Protein AF-A0A2E0HK03-F1 (afdb_monomer)

Secondary structure (DSSP, 8-state):
-EE-TTS-EE--HHHHHH--SHHHHHHHHHHHHHHHHTTGGGTTHHHHHHHHHHHHHHHHHHHHHHHHH--S--PPPHHHHHHHHHHHHHHHHHHHHHT-PPPPHHHHHHHHHHHHHHHHHTT--HHHHHHHHHHHHHHHHHHHHHHHHHHHHHHHHHHHT-----SS-HHHHHHHHHHHHHHHHHHHHHHHHHHHHHH-SPPHHHHHHHHHHHHHHHSTT---------HHHHHHHHSHHHHHHHHHHHHHHHHHHHHHTT-HHHHHHHHHHT--TTTTT-HHHHHHHHHHHHHTT-HHHHHHHHHHHHTSTT--HHHHHHHHHHHHHTT-HHHHHHHHHHHHHHHS-GGGTHHHHHHHHHHTT-HHHHHHHHHHHHHHHHHHHHHHHHT-----------HHHHHHHHHTS-HHHHHHHHHHHHHHHHHHHHHHHHHHHHHH-

Mean predicted aligned error: 11.59 Å

Radius of gyration: 26.12 Å; Cα contacts (8 Å, |Δi|>4): 490; chains: 1; bounding box: 63×56×95 Å

Structure (mmCIF, N/CA/C/O backbone):
data_AF-A0A2E0HK03-F1
#
_entry.id   AF-A0A2E0HK03-F1
#
loop_
_atom_site.group_PDB
_atom_site.id
_atom_site.type_symbol
_atom_site.label_atom_id
_atom_site.label_alt_id
_atom_site.label_comp_id
_atom_site.label_asym_id
_atom_site.label_entity_id
_atom_site.label_seq_id
_atom_site.pdbx_PDB_ins_code
_atom_site.Cartn_x
_atom_site.Cartn_y
_atom_site.Cartn_z
_atom_site.occupancy
_atom_site.B_iso_or_equiv
_atom_site.auth_seq_id
_atom_site.auth_comp_id
_atom_site.auth_asym_id
_atom_site.auth_atom_id
_atom_site.pdbx_PDB_model_num
ATOM 1 N N . MET A 1 1 ? 8.415 0.316 -6.282 1.00 60.41 1 MET A N 1
ATOM 2 C CA . MET A 1 1 ? 8.330 -1.144 -6.469 1.00 60.41 1 MET A CA 1
ATOM 3 C C . MET A 1 1 ? 9.074 -1.815 -5.333 1.00 60.41 1 MET A C 1
ATOM 5 O O . MET A 1 1 ? 10.191 -1.362 -5.157 1.00 60.41 1 MET A O 1
ATOM 9 N N . LYS A 1 2 ? 8.482 -2.758 -4.575 1.00 70.69 2 LYS A N 1
ATOM 10 C CA . LYS A 1 2 ? 9.150 -3.532 -3.502 1.00 70.69 2 LYS A CA 1
ATOM 11 C C . LYS A 1 2 ? 8.488 -4.883 -3.200 1.00 70.69 2 LYS A C 1
ATOM 13 O O . LYS A 1 2 ? 7.294 -5.039 -3.458 1.00 70.69 2 LYS A O 1
ATOM 18 N N . ALA A 1 3 ? 9.253 -5.823 -2.644 1.00 67.56 3 ALA A N 1
ATOM 19 C CA . ALA A 1 3 ? 8.744 -7.071 -2.080 1.00 67.56 3 ALA A CA 1
ATOM 20 C C . ALA A 1 3 ? 8.282 -6.917 -0.617 1.00 67.56 3 ALA A C 1
ATOM 22 O O . ALA A 1 3 ? 8.986 -6.332 0.210 1.00 67.56 3 ALA A O 1
ATOM 23 N N . ASP A 1 4 ? 7.118 -7.475 -0.286 1.00 64.81 4 ASP A N 1
ATOM 24 C CA . ASP A 1 4 ? 6.556 -7.448 1.063 1.00 64.81 4 ASP A CA 1
ATOM 25 C C . ASP A 1 4 ? 6.942 -8.681 1.908 1.00 64.81 4 ASP A C 1
ATOM 27 O O . ASP A 1 4 ? 7.575 -9.639 1.453 1.00 64.81 4 ASP A O 1
ATOM 31 N N . ILE A 1 5 ? 6.529 -8.664 3.176 1.00 62.00 5 ILE A N 1
ATOM 32 C CA . ILE A 1 5 ? 6.791 -9.730 4.156 1.00 62.00 5 ILE A CA 1
ATOM 33 C C . ILE A 1 5 ? 6.083 -11.062 3.834 1.00 62.00 5 ILE A C 1
ATOM 35 O O . ILE A 1 5 ? 6.337 -12.055 4.509 1.00 62.00 5 ILE A O 1
ATOM 39 N N . HIS A 1 6 ? 5.195 -11.081 2.835 1.00 62.94 6 HIS A N 1
ATOM 40 C CA . HIS A 1 6 ? 4.449 -12.244 2.347 1.00 62.94 6 HIS A CA 1
ATOM 41 C C . HIS A 1 6 ? 4.960 -12.729 0.983 1.00 62.94 6 HIS A C 1
ATOM 43 O O . HIS A 1 6 ? 4.321 -13.566 0.344 1.00 62.94 6 HIS A O 1
ATOM 49 N N . ASN A 1 7 ? 6.125 -12.237 0.551 1.00 73.88 7 ASN A N 1
ATOM 50 C CA . ASN A 1 7 ? 6.757 -12.563 -0.726 1.00 73.88 7 ASN A CA 1
ATOM 51 C C . ASN A 1 7 ? 5.951 -12.103 -1.953 1.00 73.88 7 ASN A C 1
ATOM 53 O O . ASN A 1 7 ? 6.038 -12.709 -3.021 1.00 73.88 7 ASN A O 1
ATOM 57 N N . GLN A 1 8 ? 5.183 -11.022 -1.821 1.00 75.38 8 GLN A N 1
ATOM 58 C CA . GLN A 1 8 ? 4.509 -10.363 -2.936 1.00 75.38 8 GLN A CA 1
ATOM 59 C C . GLN A 1 8 ? 5.357 -9.195 -3.440 1.00 75.38 8 GLN A C 1
ATOM 61 O O . GLN A 1 8 ? 5.799 -8.367 -2.648 1.00 75.38 8 GLN A O 1
ATOM 66 N N . ILE A 1 9 ? 5.564 -9.094 -4.756 1.00 78.50 9 ILE A N 1
ATOM 67 C CA . ILE A 1 9 ? 6.230 -7.939 -5.375 1.00 78.50 9 ILE A CA 1
ATOM 68 C C . ILE A 1 9 ? 5.164 -6.946 -5.827 1.00 78.50 9 ILE A C 1
ATOM 70 O O . ILE A 1 9 ? 4.343 -7.245 -6.692 1.00 78.50 9 ILE A O 1
ATOM 74 N N . ILE A 1 10 ? 5.201 -5.744 -5.263 1.00 75.50 10 ILE A N 1
ATOM 75 C CA . ILE A 1 10 ? 4.262 -4.669 -5.567 1.00 75.50 10 ILE A CA 1
ATOM 76 C C . ILE A 1 10 ? 4.984 -3.603 -6.382 1.00 75.50 10 ILE A C 1
ATOM 78 O O . ILE A 1 10 ? 6.032 -3.083 -5.990 1.00 75.50 10 ILE A O 1
ATOM 82 N N . ILE A 1 11 ? 4.399 -3.238 -7.517 1.00 79.44 11 ILE A N 1
ATOM 83 C CA . ILE A 1 11 ? 4.953 -2.265 -8.457 1.00 79.44 11 ILE A CA 1
ATOM 84 C C . ILE A 1 11 ? 3.964 -1.110 -8.567 1.00 79.44 11 ILE A C 1
ATOM 86 O O . ILE A 1 11 ? 2.793 -1.328 -8.866 1.00 79.44 11 ILE A O 1
ATOM 90 N N . SER A 1 12 ? 4.417 0.119 -8.311 1.00 78.12 12 SER A N 1
ATOM 91 C CA . SER A 1 12 ? 3.577 1.292 -8.549 1.00 78.12 12 SER A CA 1
ATOM 92 C C . SER A 1 12 ? 3.600 1.654 -10.030 1.00 78.12 12 SER A C 1
ATOM 94 O O . SER A 1 12 ? 4.621 1.508 -10.707 1.00 78.12 12 SER A O 1
ATOM 96 N N . THR A 1 13 ? 2.492 2.189 -10.527 1.00 82.56 13 THR A N 1
ATOM 97 C CA . THR A 1 13 ? 2.392 2.723 -11.890 1.00 82.56 13 THR A CA 1
ATOM 98 C C . THR A 1 13 ? 3.395 3.843 -12.143 1.00 82.56 13 THR A C 1
ATOM 100 O O . THR A 1 13 ? 4.026 3.852 -13.192 1.00 82.56 13 THR A O 1
ATOM 103 N N . ALA A 1 14 ? 3.673 4.685 -11.144 1.00 80.31 14 ALA A N 1
ATOM 104 C CA . ALA A 1 14 ? 4.755 5.670 -11.209 1.00 80.31 14 ALA A CA 1
ATOM 105 C C . ALA A 1 14 ? 6.143 5.028 -11.424 1.00 80.31 14 ALA A C 1
ATOM 107 O O . ALA A 1 14 ? 6.965 5.573 -12.158 1.00 80.31 14 ALA A O 1
ATOM 108 N N . THR A 1 15 ? 6.421 3.861 -10.818 1.00 81.50 15 THR A N 1
ATOM 109 C CA . THR A 1 15 ? 7.656 3.117 -11.117 1.00 81.50 15 THR A CA 1
ATOM 110 C C . THR A 1 15 ? 7.658 2.657 -12.576 1.00 81.50 15 THR A C 1
ATOM 112 O O . THR A 1 15 ? 8.628 2.926 -13.281 1.00 81.50 15 THR A O 1
ATOM 115 N N . LEU A 1 16 ? 6.574 2.029 -13.044 1.00 88.25 16 LEU A N 1
ATOM 116 C CA . LEU A 1 16 ? 6.460 1.556 -14.431 1.00 88.25 16 LEU A CA 1
ATOM 117 C C . LEU A 1 16 ? 6.644 2.687 -15.453 1.00 88.25 16 LEU A C 1
ATOM 119 O O . LEU A 1 16 ? 7.332 2.501 -16.455 1.00 88.25 16 LEU A O 1
ATOM 123 N N . GLU A 1 17 ? 6.083 3.863 -15.180 1.00 87.81 17 GLU A N 1
ATOM 124 C CA . GLU A 1 17 ? 6.219 5.055 -16.020 1.00 87.81 17 GLU A CA 1
ATOM 125 C C . GLU A 1 17 ? 7.664 5.587 -16.044 1.00 87.81 17 GLU A C 1
ATOM 127 O O . GLU A 1 17 ? 8.179 5.968 -17.101 1.00 87.81 17 GLU A O 1
ATOM 132 N N . SER A 1 18 ? 8.335 5.584 -14.885 1.00 85.31 18 SER A N 1
ATOM 133 C CA . SER A 1 18 ? 9.687 6.137 -14.729 1.00 85.31 18 SER A CA 1
ATOM 134 C C . SER A 1 18 ? 10.779 5.321 -15.428 1.00 85.31 18 SER A C 1
ATOM 136 O O . SER A 1 18 ? 11.735 5.902 -15.949 1.00 85.31 18 SER A O 1
ATOM 138 N N . VAL A 1 19 ? 10.619 3.996 -15.477 1.00 89.50 19 VAL A N 1
ATOM 139 C CA . VAL A 1 19 ? 11.558 3.063 -16.113 1.00 89.50 19 VAL A CA 1
ATOM 140 C C . VAL A 1 19 ? 11.628 3.306 -17.626 1.00 89.50 19 VAL A C 1
ATOM 142 O O . VAL A 1 19 ? 10.622 3.639 -18.250 1.00 89.50 19 VAL A O 1
ATOM 145 N N . LYS A 1 20 ? 12.813 3.160 -18.232 1.00 90.25 20 LYS A N 1
ATOM 146 C CA . LYS A 1 20 ? 13.065 3.466 -19.656 1.00 90.25 20 LYS A CA 1
ATOM 147 C C . LYS A 1 20 ? 13.190 2.243 -20.559 1.00 90.25 20 LYS A C 1
ATOM 149 O O . LYS A 1 20 ? 13.137 2.382 -21.773 1.00 90.25 20 LYS A O 1
ATOM 154 N N . SER A 1 21 ? 13.350 1.049 -20.000 1.00 92.94 21 SER A N 1
ATOM 155 C CA . SER A 1 21 ? 13.497 -0.179 -20.785 1.00 92.94 21 SER A CA 1
ATOM 156 C C . SER A 1 21 ? 12.999 -1.406 -20.035 1.00 92.94 21 SER A C 1
ATOM 158 O O . SER A 1 21 ? 12.931 -1.417 -18.804 1.00 92.94 21 SER A O 1
ATOM 160 N N . GLU A 1 22 ? 12.697 -2.468 -20.783 1.00 93.50 22 GLU A N 1
ATOM 161 C CA . GLU A 1 22 ? 12.353 -3.770 -20.203 1.00 93.50 22 GLU A CA 1
ATOM 162 C C . GLU A 1 22 ? 13.492 -4.296 -19.313 1.00 93.50 22 GLU A C 1
ATOM 164 O O . GLU A 1 22 ? 13.232 -4.823 -18.236 1.00 93.50 22 GLU A O 1
ATOM 169 N N . ASP A 1 23 ? 14.754 -4.090 -19.710 1.00 94.50 23 ASP A N 1
ATOM 170 C CA . ASP A 1 23 ? 15.923 -4.487 -18.921 1.00 94.50 23 ASP A CA 1
ATOM 171 C C . ASP A 1 23 ? 15.990 -3.765 -17.570 1.00 94.50 23 ASP A C 1
ATOM 173 O O . ASP A 1 23 ? 16.268 -4.387 -16.550 1.00 94.50 23 ASP A O 1
ATOM 177 N N . GLN A 1 24 ? 15.696 -2.463 -17.524 1.00 92.06 24 GLN A N 1
ATOM 178 C CA . GLN A 1 24 ? 15.652 -1.739 -16.251 1.00 92.06 24 GLN A CA 1
ATOM 179 C C . GLN A 1 24 ? 14.544 -2.288 -15.341 1.00 92.06 24 GLN A C 1
ATOM 181 O O . GLN A 1 24 ? 14.780 -2.496 -14.151 1.00 92.06 24 GLN A O 1
ATOM 186 N N . LEU A 1 25 ? 13.358 -2.583 -15.891 1.00 92.25 25 LEU A N 1
ATOM 187 C CA . LEU A 1 25 ? 12.267 -3.195 -15.126 1.00 92.25 25 LEU A CA 1
ATOM 188 C C . LEU A 1 25 ? 12.663 -4.587 -14.612 1.00 92.25 25 LEU A C 1
ATOM 190 O O . LEU A 1 25 ? 12.423 -4.905 -13.448 1.00 92.25 25 LEU A O 1
ATOM 194 N N . ALA A 1 26 ? 13.305 -5.398 -15.457 1.00 93.31 26 ALA A N 1
ATOM 195 C CA . ALA A 1 26 ? 13.822 -6.709 -15.086 1.00 93.31 26 ALA A CA 1
ATOM 196 C C . ALA A 1 26 ? 14.874 -6.614 -13.975 1.00 93.31 26 ALA A C 1
ATOM 198 O O . ALA A 1 26 ? 14.853 -7.422 -13.051 1.00 93.31 26 ALA A O 1
ATOM 199 N N . GLY A 1 27 ? 15.745 -5.602 -14.012 1.00 91.44 27 GLY A N 1
ATOM 200 C CA . GLY A 1 27 ? 16.705 -5.330 -12.947 1.00 91.44 27 GLY A CA 1
ATOM 201 C C . GLY A 1 27 ? 16.025 -5.022 -11.612 1.00 91.44 27 GLY A C 1
ATOM 202 O O . GLY A 1 27 ? 16.342 -5.648 -10.602 1.00 91.44 27 GLY A O 1
ATOM 203 N N . MET A 1 28 ? 15.018 -4.140 -11.607 1.00 89.12 28 MET A N 1
ATOM 204 C CA . MET A 1 28 ? 14.231 -3.864 -10.396 1.00 89.12 28 MET A CA 1
ATOM 205 C C . MET A 1 28 ? 13.511 -5.127 -9.889 1.00 89.12 28 MET A C 1
ATOM 207 O O . MET A 1 28 ? 13.504 -5.390 -8.690 1.00 89.12 28 MET A O 1
ATOM 211 N N . LEU A 1 29 ? 12.942 -5.946 -10.784 1.00 91.69 29 LEU A N 1
ATOM 212 C CA . LEU A 1 29 ? 12.297 -7.221 -10.430 1.00 91.69 29 LEU A CA 1
ATOM 213 C C . LEU A 1 29 ? 13.279 -8.214 -9.823 1.00 91.69 29 LEU A C 1
ATOM 215 O O . LEU A 1 29 ? 12.966 -8.840 -8.814 1.00 91.69 29 LEU A O 1
ATOM 219 N N . ALA A 1 30 ? 14.460 -8.348 -10.415 1.00 93.19 30 ALA A N 1
ATOM 220 C CA . ALA A 1 30 ? 15.493 -9.251 -9.942 1.00 93.19 30 ALA A CA 1
ATOM 221 C C . ALA A 1 30 ? 16.020 -8.838 -8.561 1.00 93.19 30 ALA A C 1
ATOM 223 O O . ALA A 1 30 ? 16.241 -9.702 -7.712 1.00 93.19 30 ALA A O 1
ATOM 224 N N . HIS A 1 31 ? 16.159 -7.534 -8.310 1.00 90.56 31 HIS A N 1
ATOM 225 C CA . HIS A 1 31 ? 16.509 -6.999 -6.995 1.00 90.56 31 HIS A CA 1
ATOM 226 C C . HIS A 1 31 ? 15.464 -7.391 -5.932 1.00 90.56 31 HIS A C 1
ATOM 228 O O . HIS A 1 31 ? 15.794 -8.009 -4.919 1.00 90.56 31 HIS A O 1
ATOM 234 N N . GLU A 1 32 ? 14.181 -7.124 -6.190 1.00 87.12 32 GLU A N 1
ATOM 235 C CA . GLU A 1 32 ? 13.103 -7.450 -5.243 1.00 87.12 32 GLU A CA 1
ATOM 236 C C . GLU A 1 32 ? 12.904 -8.961 -5.059 1.00 87.12 32 GLU A C 1
ATOM 238 O O . GLU A 1 32 ? 12.674 -9.438 -3.946 1.00 87.12 32 GLU A O 1
ATOM 243 N N . LEU A 1 33 ? 13.060 -9.743 -6.129 1.00 91.31 33 LEU A N 1
ATOM 244 C CA . LEU A 1 33 ? 13.048 -11.201 -6.052 1.00 91.31 33 LEU A CA 1
ATOM 245 C C . LEU A 1 33 ? 14.219 -11.724 -5.211 1.00 91.31 33 LEU A C 1
ATOM 247 O O . LEU A 1 33 ? 14.057 -12.689 -4.468 1.00 91.31 33 LEU A O 1
ATOM 251 N N . SER A 1 34 ? 15.381 -11.075 -5.268 1.00 90.81 34 SER A N 1
ATOM 252 C CA . SER A 1 34 ? 16.531 -11.445 -4.441 1.00 90.81 34 SER A CA 1
ATOM 253 C C . SER A 1 34 ? 16.247 -11.243 -2.954 1.00 90.81 34 SER A C 1
ATOM 255 O O . SER A 1 34 ? 16.608 -12.095 -2.145 1.00 90.81 34 SER A O 1
ATOM 257 N N . HIS A 1 35 ? 15.523 -10.186 -2.575 1.00 85.69 35 HIS A N 1
ATOM 258 C CA . HIS A 1 35 ? 15.074 -10.007 -1.191 1.00 85.69 35 HIS A CA 1
ATOM 259 C C . HIS A 1 35 ? 14.166 -11.144 -0.700 1.00 85.69 35 HIS A C 1
ATOM 261 O O . HIS A 1 35 ? 14.322 -11.600 0.437 1.00 85.69 35 HIS A O 1
ATOM 267 N N . ILE A 1 36 ? 13.285 -11.652 -1.567 1.00 85.62 36 ILE A N 1
ATOM 268 C CA . ILE A 1 36 ? 12.441 -12.822 -1.283 1.00 85.62 36 ILE A CA 1
ATOM 269 C C . ILE A 1 36 ? 13.300 -14.082 -1.131 1.00 85.62 36 ILE A C 1
ATOM 271 O O . ILE A 1 36 ? 13.233 -14.762 -0.108 1.00 85.62 36 ILE A O 1
ATOM 275 N N . LEU A 1 37 ? 14.135 -14.386 -2.130 1.00 88.62 37 LEU A N 1
ATOM 276 C CA . LEU A 1 37 ? 14.948 -15.606 -2.164 1.00 88.62 37 LEU A CA 1
ATOM 277 C C . LEU A 1 37 ? 15.935 -15.681 -0.996 1.00 88.62 37 LEU A C 1
ATOM 279 O O . LEU A 1 37 ? 16.192 -16.759 -0.465 1.00 88.62 37 LEU A O 1
ATOM 283 N N . MET A 1 38 ? 16.460 -14.535 -0.565 1.00 85.38 38 MET A N 1
ATOM 284 C CA . MET A 1 38 ? 17.371 -14.433 0.575 1.00 85.38 38 MET A CA 1
ATOM 285 C C . MET A 1 38 ? 16.646 -14.279 1.915 1.00 85.38 38 MET A C 1
ATOM 287 O O . MET A 1 38 ? 17.293 -14.147 2.951 1.00 85.38 38 MET A O 1
ATOM 291 N N . SER A 1 39 ? 15.308 -14.320 1.916 1.00 80.19 39 SER A N 1
ATOM 292 C CA . SER A 1 39 ? 14.464 -14.178 3.107 1.00 80.19 39 SER A CA 1
ATOM 293 C C . SER A 1 39 ? 14.696 -12.889 3.900 1.00 80.19 39 SER A C 1
ATOM 295 O O . SER A 1 39 ? 14.296 -12.814 5.062 1.00 80.19 39 SER A O 1
ATOM 297 N N . HIS A 1 40 ? 15.258 -11.850 3.269 1.00 77.31 40 HIS A N 1
ATOM 298 C CA . HIS A 1 40 ? 15.426 -10.536 3.890 1.00 77.31 40 HIS A CA 1
ATOM 299 C C . HIS A 1 40 ? 14.066 -10.022 4.399 1.00 77.31 40 HIS A C 1
ATOM 301 O O . HIS A 1 40 ? 13.971 -9.511 5.514 1.00 77.31 40 HIS A O 1
ATOM 307 N N . ASN A 1 41 ? 12.993 -10.306 3.649 1.00 65.19 41 ASN A N 1
ATOM 308 C CA . ASN A 1 41 ? 11.593 -9.958 3.925 1.00 65.19 41 ASN A CA 1
ATOM 309 C C . ASN A 1 41 ? 11.103 -10.308 5.343 1.00 65.19 41 ASN A C 1
ATOM 311 O O . ASN A 1 41 ? 10.319 -9.562 5.932 1.00 65.19 41 ASN A O 1
ATOM 315 N N . HIS A 1 42 ? 11.601 -11.393 5.938 1.00 61.34 42 HIS A N 1
ATOM 316 C CA . HIS A 1 42 ? 11.135 -11.877 7.240 1.00 61.34 42 HIS A CA 1
ATOM 317 C C . HIS A 1 42 ? 11.841 -11.226 8.442 1.00 61.34 42 HIS A C 1
ATOM 319 O O . HIS A 1 42 ? 11.319 -11.268 9.564 1.00 61.34 42 HIS A O 1
ATOM 325 N N . ASP A 1 43 ? 12.986 -10.570 8.235 1.00 56.59 43 ASP A N 1
ATOM 326 C CA . ASP A 1 43 ? 13.807 -10.050 9.333 1.00 56.59 43 ASP A CA 1
ATOM 327 C C . ASP A 1 43 ? 13.192 -8.828 10.038 1.00 56.59 43 ASP A C 1
ATOM 329 O O . ASP A 1 43 ? 13.534 -8.540 11.188 1.00 56.59 43 ASP A O 1
ATOM 333 N N . LYS A 1 44 ? 12.227 -8.128 9.416 1.00 57.59 44 LYS A N 1
ATOM 334 C CA . LYS A 1 44 ? 11.689 -6.850 9.938 1.00 57.59 44 LYS A CA 1
ATOM 335 C C . LYS A 1 44 ? 10.153 -6.724 9.958 1.00 57.59 44 LYS A C 1
ATOM 337 O O . LYS A 1 44 ? 9.631 -5.632 10.165 1.00 57.59 44 LYS A O 1
ATOM 342 N N . SER A 1 45 ? 9.422 -7.838 9.862 1.00 52.44 45 SER A N 1
ATOM 343 C CA . SER A 1 45 ? 7.947 -7.871 9.741 1.00 52.44 45 SER A CA 1
ATOM 344 C C . SER A 1 45 ? 7.134 -7.307 10.915 1.00 52.44 45 SER A C 1
ATOM 346 O O . SER A 1 45 ? 5.980 -6.925 10.742 1.00 52.44 45 SER A O 1
ATOM 348 N N . VAL A 1 46 ? 7.714 -7.235 12.116 1.00 49.06 46 VAL A N 1
ATOM 349 C CA . VAL A 1 46 ? 6.955 -6.907 13.335 1.00 49.06 46 VAL A CA 1
ATOM 350 C C . VAL A 1 46 ? 6.627 -5.412 13.411 1.00 49.06 46 VAL A C 1
ATOM 352 O O . VAL A 1 46 ? 5.470 -5.073 13.617 1.00 49.06 46 VAL A O 1
ATOM 355 N N . TYR A 1 47 ? 7.586 -4.511 13.164 1.00 51.31 47 TYR A N 1
ATOM 356 C CA . TYR A 1 47 ? 7.324 -3.058 13.189 1.00 51.31 47 TYR A CA 1
ATOM 357 C C . TYR A 1 47 ? 6.399 -2.598 12.078 1.00 51.31 47 TYR A C 1
ATOM 359 O O . TYR A 1 47 ? 5.645 -1.649 12.272 1.00 51.31 47 TYR A O 1
ATOM 367 N N . ALA A 1 48 ? 6.471 -3.276 10.933 1.00 53.97 48 ALA A N 1
ATOM 368 C CA . ALA A 1 48 ? 5.698 -2.918 9.768 1.00 53.97 48 ALA A CA 1
ATOM 369 C C . ALA A 1 48 ? 4.196 -2.967 10.090 1.00 53.97 48 ALA A C 1
ATOM 371 O O . ALA A 1 48 ? 3.492 -1.974 9.946 1.00 53.97 48 ALA A O 1
ATOM 372 N N . ASN A 1 49 ? 3.724 -4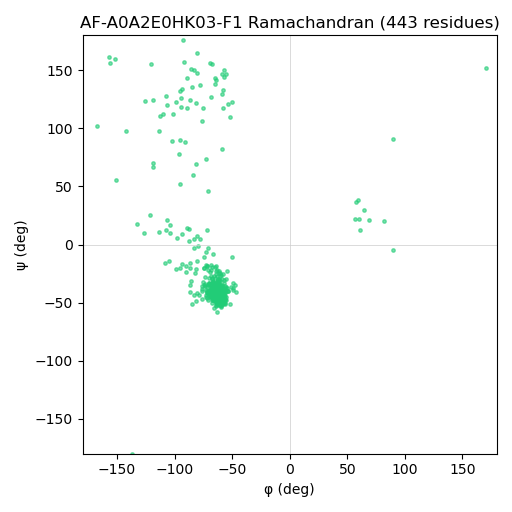.083 10.637 1.00 55.97 49 ASN A N 1
ATOM 373 C CA . ASN A 1 49 ? 2.293 -4.286 10.855 1.00 55.97 49 ASN A CA 1
ATOM 374 C C . ASN A 1 49 ? 1.752 -3.613 12.128 1.00 55.97 49 ASN A C 1
ATOM 376 O O . ASN A 1 49 ? 0.555 -3.359 12.224 1.00 55.97 49 ASN A O 1
ATOM 380 N N . LEU A 1 50 ? 2.629 -3.318 13.094 1.00 61.53 50 LEU A N 1
ATOM 381 C CA . LEU A 1 50 ? 2.268 -2.803 14.417 1.00 61.53 50 LEU A CA 1
ATOM 382 C C . LEU A 1 50 ? 1.585 -1.432 14.374 1.00 61.53 50 LEU A C 1
ATOM 384 O O . LEU A 1 50 ? 0.497 -1.240 14.906 1.00 61.53 50 LEU A O 1
ATOM 388 N N . VAL A 1 51 ? 2.245 -0.426 13.810 1.00 62.31 51 VAL A N 1
ATOM 389 C CA . VAL A 1 51 ? 1.784 0.963 13.968 1.00 62.31 51 VAL A CA 1
ATOM 390 C C . VAL A 1 51 ? 0.571 1.311 13.111 1.00 62.31 51 VAL A C 1
ATOM 392 O O . VAL A 1 51 ? -0.329 1.976 13.625 1.00 62.31 51 VAL A O 1
ATOM 395 N N . PRO A 1 52 ? 0.463 0.856 11.854 1.00 65.06 52 PRO A N 1
ATOM 396 C CA . PRO A 1 52 ? -0.715 1.159 11.052 1.00 65.06 52 PRO A CA 1
ATOM 397 C C . PRO A 1 52 ? -2.002 0.525 11.602 1.00 65.06 52 PRO A C 1
ATOM 399 O O . PRO A 1 52 ? -3.027 1.202 11.640 1.00 65.06 52 PRO A O 1
ATOM 402 N N . GLY A 1 53 ? -1.955 -0.719 12.101 1.00 65.56 53 GLY A N 1
ATOM 403 C CA . GLY A 1 53 ? -3.108 -1.364 12.748 1.00 65.56 53 GLY A CA 1
ATOM 404 C C . GLY A 1 53 ? -3.552 -0.633 14.022 1.00 65.56 53 GLY A C 1
ATOM 405 O O . GLY A 1 53 ? -4.744 -0.428 14.253 1.00 65.56 53 GLY A O 1
ATOM 406 N N . PHE A 1 54 ? -2.596 -0.135 14.810 1.00 66.00 54 PHE A N 1
ATOM 407 C CA . PHE A 1 54 ? -2.882 0.708 15.973 1.00 66.00 54 PHE A CA 1
ATOM 408 C C . PHE A 1 54 ? -3.493 2.071 15.603 1.00 66.00 54 PHE A C 1
ATOM 410 O O . PHE A 1 54 ? -4.457 2.518 16.232 1.00 66.00 54 PHE A O 1
ATOM 417 N N . LEU A 1 55 ? -2.971 2.741 14.569 1.00 65.81 55 LEU A N 1
ATOM 418 C CA . LEU A 1 55 ? -3.541 3.992 14.053 1.00 65.81 55 LEU A CA 1
ATOM 419 C C . LEU A 1 55 ? -4.981 3.797 13.556 1.00 65.81 55 LEU A C 1
ATOM 421 O O . LEU A 1 55 ? -5.841 4.633 13.829 1.00 65.81 55 LEU A O 1
ATOM 425 N N . GLU A 1 56 ? -5.266 2.676 12.888 1.00 69.75 56 GLU A N 1
ATOM 426 C CA . GLU A 1 56 ? -6.624 2.305 12.469 1.00 69.75 56 GLU A CA 1
ATOM 427 C C . GLU A 1 56 ? -7.546 2.116 13.675 1.00 69.75 56 GLU A C 1
ATOM 429 O O . GLU A 1 56 ? -8.601 2.750 13.749 1.00 69.75 56 GLU A O 1
ATOM 434 N N . ALA A 1 57 ? -7.137 1.301 14.650 1.00 66.25 57 ALA A N 1
ATOM 435 C CA . ALA A 1 57 ? -7.937 1.001 15.834 1.00 66.25 57 ALA A CA 1
ATOM 436 C C . ALA A 1 57 ? -8.254 2.259 16.660 1.00 66.25 57 ALA A C 1
ATOM 438 O O . ALA A 1 57 ? -9.401 2.491 17.046 1.00 66.25 57 ALA A O 1
ATOM 439 N N . THR A 1 58 ? -7.259 3.123 16.881 1.00 64.12 58 THR A N 1
ATOM 440 C CA . THR A 1 58 ? -7.443 4.401 17.593 1.00 64.12 58 THR A CA 1
ATOM 441 C C . THR A 1 58 ? -8.252 5.418 16.784 1.00 64.12 58 THR A C 1
ATOM 443 O O . THR A 1 58 ? -9.015 6.205 17.353 1.00 64.12 58 THR A O 1
ATOM 446 N N . GLY A 1 59 ? -8.125 5.408 15.454 1.00 64.00 59 GLY A N 1
ATOM 447 C CA . GLY A 1 59 ? -8.992 6.146 14.539 1.00 64.00 59 GLY A CA 1
ATOM 448 C C . GLY A 1 59 ? -10.457 5.746 14.712 1.00 64.00 59 GLY A C 1
ATOM 449 O O . GLY A 1 59 ? -11.298 6.609 14.967 1.00 64.00 59 GLY A O 1
ATOM 450 N N . LEU A 1 60 ? -10.753 4.446 14.678 1.00 64.88 60 LEU A N 1
ATOM 451 C CA . LEU A 1 60 ? -12.104 3.911 14.861 1.00 64.88 60 LEU A CA 1
ATOM 452 C C . LEU A 1 60 ? -12.668 4.163 16.262 1.00 64.88 60 LEU A C 1
ATOM 454 O O . LEU A 1 60 ? -13.795 4.641 16.386 1.00 64.88 60 LEU A O 1
ATOM 458 N N . ALA A 1 61 ? -11.888 3.924 17.317 1.00 60.06 61 ALA A N 1
ATOM 459 C CA . ALA A 1 61 ? -12.319 4.168 18.695 1.00 60.06 61 ALA A CA 1
ATOM 460 C C . ALA A 1 61 ? -12.740 5.634 18.926 1.00 60.06 61 ALA A C 1
ATOM 462 O O . ALA A 1 61 ? -13.676 5.916 19.676 1.00 60.06 61 ALA A O 1
ATOM 463 N N . SER A 1 62 ? -12.101 6.583 18.230 1.00 57.34 62 SER A N 1
ATOM 464 C CA . SER A 1 62 ? -12.460 8.004 18.310 1.00 57.34 62 SER A CA 1
ATOM 465 C C . SER A 1 62 ? -13.823 8.343 17.689 1.00 57.34 62 SER A C 1
ATOM 467 O O . SER A 1 62 ? -14.471 9.294 18.136 1.00 57.34 62 SER A O 1
ATOM 469 N N . VAL A 1 63 ? -14.280 7.561 16.703 1.00 56.94 63 VAL A N 1
ATOM 470 C CA . VAL A 1 63 ? -15.630 7.670 16.124 1.00 56.94 63 VAL A CA 1
ATOM 471 C C . VAL A 1 63 ? -16.674 7.227 17.156 1.00 56.94 63 VAL A C 1
ATOM 473 O O . VAL A 1 63 ? -17.672 7.916 17.362 1.00 56.94 63 VAL A O 1
ATOM 476 N N . LEU A 1 64 ? -16.396 6.132 17.872 1.00 54.50 64 LEU A N 1
ATOM 477 C CA . LEU A 1 64 ? -17.289 5.528 18.870 1.00 54.50 64 LEU A CA 1
ATOM 478 C C . LEU A 1 64 ? -17.430 6.358 20.149 1.00 54.50 64 LEU A C 1
ATOM 480 O O . LEU A 1 64 ? -18.529 6.532 20.672 1.00 54.50 64 LEU A O 1
ATOM 484 N N . TYR A 1 65 ? -16.330 6.927 20.651 1.00 48.59 65 TYR A N 1
ATOM 485 C CA . TYR A 1 65 ? -16.368 7.762 21.857 1.00 48.59 65 TYR A CA 1
ATOM 486 C C . TYR A 1 65 ? -17.306 8.973 21.700 1.00 48.59 65 TYR A C 1
ATOM 488 O O . TYR A 1 65 ? -17.895 9.447 22.672 1.00 48.59 65 TYR A O 1
ATOM 496 N N . LYS A 1 66 ? -17.467 9.477 20.471 1.00 50.06 66 LYS A N 1
ATOM 497 C CA . LYS A 1 66 ? -18.305 10.646 20.190 1.00 50.06 66 LYS A CA 1
ATOM 498 C C . LYS A 1 66 ? -19.771 10.279 19.955 1.00 50.06 66 LYS A C 1
ATOM 500 O O . LYS A 1 66 ? -20.622 11.017 20.437 1.00 50.06 66 LYS A O 1
ATOM 505 N N . SER A 1 67 ? -20.077 9.127 19.349 1.00 45.91 67 SER A N 1
ATOM 506 C CA . SER A 1 67 ? -21.467 8.668 19.178 1.00 45.91 67 SER A CA 1
ATOM 507 C C . SER A 1 67 ? -22.167 8.340 20.505 1.00 45.91 67 SER A C 1
ATOM 509 O O . SER A 1 67 ? -23.382 8.492 20.604 1.00 45.91 67 SER A O 1
ATOM 511 N N . HIS A 1 68 ? -21.425 7.952 21.550 1.00 42.31 68 HIS A N 1
ATOM 512 C CA . HIS A 1 68 ? -21.998 7.672 22.875 1.00 42.31 68 HIS A CA 1
ATOM 513 C C . HIS A 1 68 ? -22.147 8.892 23.802 1.00 42.31 68 HIS A C 1
ATOM 515 O O . HIS A 1 68 ? -22.951 8.829 24.733 1.00 42.31 68 HIS A O 1
ATOM 521 N N . LYS A 1 69 ? -21.428 10.003 23.572 1.00 40.19 69 LYS A N 1
ATOM 522 C CA . LYS A 1 69 ? -21.522 11.212 24.420 1.00 40.19 69 LYS A CA 1
ATOM 523 C C . LYS A 1 69 ? -22.413 12.324 23.865 1.00 40.19 69 LYS A C 1
ATOM 525 O O . LYS A 1 69 ? -22.889 13.133 24.656 1.00 40.19 69 LYS A O 1
ATOM 530 N N . SER A 1 70 ? -22.686 12.366 22.562 1.00 37.47 70 SER A N 1
ATOM 531 C CA . SER A 1 70 ? -23.608 13.345 21.978 1.00 37.47 70 SER A CA 1
ATOM 532 C C . SER A 1 70 ? -24.965 12.700 21.683 1.00 37.47 70 SER A C 1
ATOM 534 O O . SER A 1 70 ? -25.214 12.215 20.585 1.00 37.47 70 SER A O 1
ATOM 536 N N . LYS A 1 71 ? -25.868 12.726 22.673 1.00 41.06 71 LYS A N 1
ATOM 537 C CA . LYS A 1 71 ? -27.320 12.625 22.418 1.00 41.06 71 LYS A CA 1
ATOM 538 C C . LYS A 1 71 ? -27.885 13.893 21.755 1.00 41.06 71 LYS A C 1
ATOM 540 O O . LYS A 1 71 ? -29.067 13.935 21.439 1.00 41.06 71 LYS A O 1
ATOM 545 N N . GLU A 1 72 ? -27.048 14.907 21.551 1.00 39.12 72 GLU A N 1
ATOM 546 C CA . GLU A 1 72 ? -27.358 16.102 20.777 1.00 39.12 72 GLU A CA 1
ATOM 547 C C . GLU A 1 72 ? -26.868 15.926 19.339 1.00 39.12 72 GLU A C 1
ATOM 549 O O . GLU A 1 72 ? -25.706 15.608 19.087 1.00 39.12 72 GLU A O 1
ATOM 554 N N . GLU A 1 73 ? -27.794 16.124 18.412 1.00 41.09 73 GLU A N 1
ATOM 555 C CA . GLU A 1 73 ? -27.684 16.006 16.960 1.00 41.09 73 GLU A CA 1
ATOM 556 C C . GLU A 1 73 ? -26.834 17.150 16.361 1.00 41.09 73 GLU A C 1
ATOM 558 O O . GLU A 1 73 ? -27.214 17.807 15.395 1.00 41.09 73 GLU A O 1
ATOM 563 N N . GLU A 1 74 ? -25.679 17.455 16.958 1.00 42.88 74 GLU A N 1
ATOM 564 C CA . GLU A 1 74 ? -24.777 18.473 16.428 1.00 42.88 74 GLU A CA 1
ATOM 565 C C . GLU A 1 74 ? -24.038 17.882 15.222 1.00 42.88 74 GLU A C 1
ATOM 567 O O . GLU A 1 74 ? -23.152 17.030 15.351 1.00 42.88 74 GLU A O 1
ATOM 572 N N . SER A 1 75 ? -24.426 18.317 14.019 1.00 49.72 75 SER A N 1
ATOM 573 C CA . SER A 1 75 ? -23.764 17.919 12.778 1.00 49.72 75 SER A CA 1
ATOM 574 C C . SER A 1 75 ? -22.252 18.113 12.916 1.00 49.72 75 SER A C 1
ATOM 576 O O . SER A 1 75 ? -21.787 19.223 13.194 1.00 49.72 75 SER A O 1
ATOM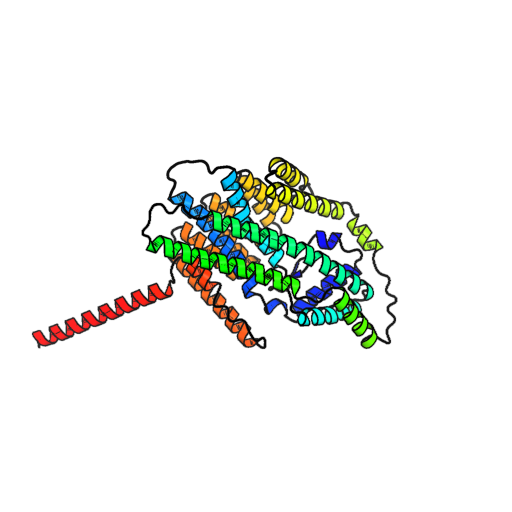 578 N N . LEU A 1 76 ? -21.472 17.049 12.714 1.00 58.09 76 LEU A N 1
ATOM 579 C CA . LEU A 1 76 ? -20.014 17.132 12.734 1.00 58.09 76 LEU A CA 1
ATOM 580 C C . LEU A 1 76 ? -19.557 18.228 11.760 1.00 58.09 76 LEU A C 1
ATOM 582 O O . LEU A 1 76 ? -19.846 18.170 10.560 1.00 58.09 76 LEU A O 1
ATOM 586 N N . SER A 1 77 ? -18.840 19.233 12.272 1.00 61.53 77 SER A N 1
ATOM 587 C CA . SER A 1 77 ? -18.352 20.331 11.436 1.00 61.53 77 SER A CA 1
ATOM 588 C C . SER A 1 77 ? -17.517 19.794 10.267 1.00 61.53 77 SER A C 1
ATOM 590 O O . SER A 1 77 ? -16.817 18.784 10.386 1.00 61.53 77 SER A O 1
ATOM 592 N N . LYS A 1 78 ? -17.577 20.472 9.113 1.00 63.88 78 LYS A N 1
ATOM 593 C CA . LYS A 1 78 ? -16.844 20.065 7.898 1.00 63.88 78 LYS A CA 1
ATOM 594 C C . LYS A 1 78 ? -15.346 19.879 8.159 1.00 63.88 78 LYS A C 1
ATOM 596 O O . LYS A 1 78 ? -14.783 18.886 7.712 1.00 63.88 78 LYS A O 1
ATOM 601 N N . GLN A 1 79 ? -14.755 20.766 8.964 1.00 63.41 79 GLN A N 1
ATOM 602 C CA . GLN A 1 79 ? -13.363 20.681 9.413 1.00 63.41 79 GLN A CA 1
ATOM 603 C C . GLN A 1 79 ? -13.081 19.371 10.169 1.00 63.41 79 GLN A C 1
ATOM 605 O O . GLN A 1 79 ? -12.100 18.694 9.894 1.00 63.41 79 GLN A O 1
ATOM 610 N N . ARG A 1 80 ? -13.973 18.963 11.081 1.00 62.69 80 ARG A N 1
ATOM 611 C CA . ARG A 1 80 ? -13.788 17.759 11.906 1.00 62.69 80 ARG A CA 1
ATOM 612 C C . ARG A 1 80 ? -13.944 16.465 11.114 1.00 62.69 80 ARG A C 1
ATOM 614 O O . ARG A 1 80 ? -13.230 15.505 11.385 1.00 62.69 80 ARG A O 1
ATOM 621 N N . VAL A 1 81 ? -14.867 16.413 10.148 1.00 62.34 81 VAL A N 1
ATOM 622 C CA . VAL A 1 81 ? -14.970 15.238 9.260 1.00 62.34 81 VAL A CA 1
ATOM 623 C C . VAL A 1 81 ? -13.741 15.142 8.363 1.00 62.34 81 VAL A C 1
ATOM 625 O O . VAL A 1 81 ? -13.230 14.052 8.143 1.00 62.34 81 VAL A O 1
ATOM 628 N N . TYR A 1 82 ? -13.218 16.273 7.903 1.00 61.78 82 TYR A N 1
ATOM 629 C CA . TYR A 1 82 ? -11.976 16.306 7.146 1.00 61.78 82 TYR A CA 1
ATOM 630 C C . TYR A 1 82 ? -10.775 15.789 7.963 1.00 61.78 82 TYR A C 1
ATOM 632 O O . TYR A 1 82 ? -10.091 14.871 7.517 1.00 61.78 82 TYR A O 1
ATOM 640 N N . GLU A 1 83 ? -10.578 16.278 9.192 1.00 62.06 83 GLU A N 1
ATOM 641 C CA . GLU A 1 83 ? -9.532 15.795 10.115 1.00 62.06 83 GLU A CA 1
ATOM 642 C C . GLU A 1 83 ? -9.676 14.294 10.427 1.00 62.06 83 GLU A C 1
ATOM 644 O O . GLU A 1 83 ? -8.699 13.541 10.445 1.00 62.06 83 GLU A O 1
ATOM 649 N N . MET A 1 84 ? -10.911 13.812 10.594 1.00 63.06 84 MET A N 1
ATOM 650 C CA . MET A 1 84 ? -11.198 12.386 10.745 1.00 63.06 84 MET A CA 1
ATOM 651 C C . MET A 1 84 ? -10.778 11.593 9.503 1.00 63.06 84 MET A C 1
ATOM 653 O O . MET A 1 84 ? -10.108 10.576 9.634 1.00 63.06 84 MET A O 1
ATOM 657 N N . VAL A 1 85 ? -11.136 12.039 8.300 1.00 66.25 85 VAL A N 1
ATOM 658 C CA . VAL A 1 85 ? -10.784 11.353 7.046 1.00 66.25 85 VAL A CA 1
ATOM 659 C C . VAL A 1 85 ? -9.282 11.305 6.851 1.00 66.25 85 VAL A C 1
ATOM 661 O O . VAL A 1 85 ? -8.749 10.252 6.510 1.00 66.25 85 VAL A O 1
ATOM 664 N N . VAL A 1 86 ? -8.594 12.411 7.112 1.00 64.19 86 VAL A N 1
ATOM 665 C CA . VAL A 1 86 ? -7.138 12.476 7.025 1.00 64.19 86 VAL A CA 1
ATOM 666 C C . VAL A 1 86 ? -6.505 11.545 8.060 1.00 64.19 86 VAL A C 1
ATOM 668 O O . VAL A 1 86 ? -5.702 10.695 7.687 1.00 64.19 86 VAL A O 1
ATOM 671 N N . SER A 1 87 ? -6.900 11.616 9.335 1.00 59.72 87 SER A N 1
ATOM 672 C CA . SER A 1 87 ? -6.318 10.773 10.393 1.00 59.72 87 SER A CA 1
ATOM 673 C C . SER A 1 87 ? -6.596 9.277 10.206 1.00 59.72 87 SER A C 1
ATOM 675 O O . SER A 1 87 ? -5.705 8.462 10.427 1.00 59.72 87 SER A O 1
ATOM 677 N N . THR A 1 88 ? -7.793 8.903 9.750 1.00 62.06 88 THR A N 1
ATOM 678 C CA . THR A 1 88 ? -8.182 7.497 9.537 1.00 62.06 88 THR A CA 1
ATOM 679 C C . THR A 1 88 ? -7.568 6.894 8.269 1.00 62.06 88 THR A C 1
ATOM 681 O O . THR A 1 88 ? -7.079 5.766 8.305 1.00 62.06 88 THR A O 1
ATOM 684 N N . ASN A 1 89 ? -7.472 7.657 7.173 1.00 68.94 89 ASN A N 1
ATOM 685 C CA . ASN A 1 89 ? -6.806 7.193 5.948 1.00 68.94 89 ASN A CA 1
ATOM 686 C C . ASN A 1 89 ? -5.277 7.312 6.004 1.00 68.94 89 ASN A C 1
ATOM 688 O O . ASN A 1 89 ? -4.600 6.676 5.197 1.00 68.94 89 ASN A O 1
ATOM 692 N N . THR A 1 90 ? -4.714 8.052 6.971 1.00 64.38 90 THR A N 1
ATOM 693 C CA . THR A 1 90 ? -3.257 8.100 7.193 1.00 64.38 90 THR A CA 1
ATOM 694 C C . THR A 1 90 ? -2.694 6.697 7.380 1.00 64.38 90 THR A C 1
ATOM 696 O O . THR A 1 90 ? -1.655 6.387 6.805 1.00 64.38 90 THR A O 1
ATOM 699 N N . ALA A 1 91 ? -3.398 5.814 8.091 1.00 63.38 91 ALA A N 1
ATOM 700 C CA . ALA A 1 91 ? -2.965 4.430 8.227 1.00 63.38 91 ALA A CA 1
ATOM 701 C C . ALA A 1 91 ? -2.921 3.696 6.878 1.00 63.38 91 ALA A C 1
ATOM 703 O O . ALA A 1 91 ? -1.915 3.069 6.563 1.00 63.38 91 ALA A O 1
ATOM 704 N N . SER A 1 92 ? -3.941 3.853 6.029 1.00 67.19 92 SER A N 1
ATOM 705 C CA . SER A 1 92 ? -3.969 3.298 4.666 1.00 67.19 92 SER A CA 1
ATOM 706 C C . SER A 1 92 ? -2.850 3.839 3.769 1.00 67.19 92 SER A C 1
ATOM 708 O O . SER A 1 92 ? -2.300 3.099 2.949 1.00 67.19 92 SER A O 1
ATOM 710 N N . TRP A 1 93 ? -2.462 5.105 3.929 1.00 70.19 93 TRP A N 1
ATOM 711 C CA . TRP A 1 93 ? -1.307 5.667 3.223 1.00 70.19 93 TRP A CA 1
ATOM 712 C C . TRP A 1 93 ? 0.007 5.103 3.756 1.00 70.19 93 TRP A C 1
ATOM 714 O O . TRP A 1 93 ? 0.862 4.716 2.958 1.00 70.19 93 TRP A O 1
ATOM 724 N N . VAL A 1 94 ? 0.139 4.959 5.077 1.00 65.94 94 VAL A N 1
ATOM 725 C CA . VAL A 1 94 ? 1.287 4.278 5.682 1.00 65.94 94 VAL A CA 1
ATOM 726 C C . VAL A 1 94 ? 1.367 2.835 5.185 1.00 65.94 94 VAL A C 1
ATOM 728 O O . VAL A 1 94 ? 2.451 2.432 4.793 1.00 65.94 94 VAL A O 1
ATOM 731 N N . TRP A 1 95 ? 0.261 2.087 5.073 1.00 65.06 95 TRP A N 1
ATOM 732 C CA . TRP A 1 95 ? 0.260 0.742 4.476 1.00 65.06 95 TRP A CA 1
ATOM 733 C C . TRP A 1 95 ? 0.813 0.724 3.060 1.00 65.06 95 TRP A C 1
ATOM 735 O O . TRP A 1 95 ? 1.631 -0.134 2.743 1.00 65.06 95 TRP A O 1
ATOM 745 N N . SER A 1 96 ? 0.417 1.685 2.219 1.00 62.94 96 SER A N 1
ATOM 746 C CA . SER A 1 96 ? 0.951 1.776 0.855 1.00 62.94 96 SER A CA 1
ATOM 747 C C . SER A 1 96 ? 2.462 2.045 0.817 1.00 62.94 96 SER A C 1
ATOM 749 O O . SER A 1 96 ? 3.136 1.614 -0.115 1.00 62.94 96 SER A O 1
ATOM 751 N N . ASP A 1 97 ? 3.007 2.688 1.853 1.00 61.28 97 ASP A N 1
ATOM 752 C CA . ASP A 1 97 ? 4.442 2.951 1.990 1.00 61.28 97 ASP A CA 1
ATOM 753 C C . ASP A 1 97 ? 5.185 1.828 2.739 1.00 61.28 97 ASP A C 1
ATOM 755 O O . ASP A 1 97 ? 6.394 1.646 2.576 1.00 61.28 97 ASP A O 1
ATOM 759 N N . LEU A 1 98 ? 4.479 1.052 3.557 1.00 55.44 98 LEU A N 1
ATOM 760 C CA . LEU A 1 98 ? 5.013 -0.011 4.402 1.00 55.44 98 LEU A CA 1
ATOM 761 C C . LEU A 1 98 ? 5.400 -1.272 3.624 1.00 55.44 98 LEU A C 1
ATOM 763 O O . LEU A 1 98 ? 6.268 -2.025 4.057 1.00 55.44 98 LEU A O 1
ATOM 767 N N . VAL A 1 99 ? 4.857 -1.432 2.418 1.00 52.81 99 VAL A N 1
ATOM 768 C CA . VAL A 1 99 ? 5.283 -2.420 1.409 1.00 52.81 99 VAL A CA 1
ATOM 769 C C . VAL A 1 99 ? 6.800 -2.397 1.145 1.00 52.81 99 VAL A C 1
ATOM 771 O O . VAL A 1 99 ? 7.352 -3.285 0.511 1.00 52.81 99 VAL A O 1
ATOM 774 N N . SER A 1 100 ? 7.504 -1.389 1.656 1.00 50.22 100 SER A N 1
ATOM 775 C CA . SER A 1 100 ? 8.949 -1.299 1.632 1.00 50.22 100 SER A CA 1
ATOM 776 C C . SER A 1 100 ? 9.545 -1.392 3.040 1.00 50.22 100 SER A C 1
ATOM 778 O O . SER A 1 100 ? 9.699 -0.354 3.699 1.00 50.22 100 SER A O 1
ATOM 780 N N . PRO A 1 101 ? 10.017 -2.577 3.459 1.00 52.03 101 PRO A N 1
ATOM 781 C CA . PRO A 1 101 ? 11.049 -2.656 4.478 1.00 52.03 101 PRO A CA 1
ATOM 782 C C . PRO A 1 101 ? 12.279 -1.894 3.971 1.00 52.03 101 PRO A C 1
ATOM 784 O O . PRO A 1 101 ? 12.546 -1.846 2.763 1.00 52.03 101 PRO A O 1
ATOM 787 N N . ALA A 1 102 ? 13.018 -1.258 4.873 1.00 54.62 102 ALA A N 1
ATOM 788 C CA . ALA A 1 102 ? 14.356 -0.815 4.526 1.00 54.62 102 ALA A CA 1
ATOM 789 C C . ALA A 1 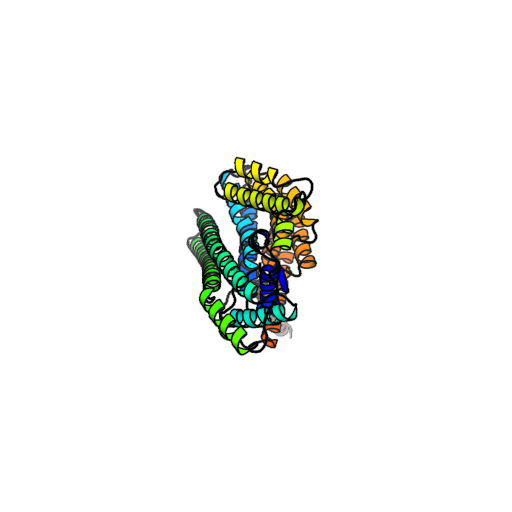102 ? 15.369 -1.825 5.056 1.00 54.62 102 ALA A C 1
ATOM 791 O O . ALA A 1 102 ? 15.393 -2.196 6.240 1.00 54.62 102 ALA A O 1
ATOM 792 N N . TRP A 1 103 ? 16.151 -2.325 4.118 1.00 63.25 103 TRP A N 1
ATOM 793 C CA . TRP A 1 103 ? 17.152 -3.348 4.325 1.00 63.25 103 TRP A CA 1
ATOM 794 C C . TRP A 1 103 ? 18.457 -2.749 4.837 1.00 63.25 103 TRP A C 1
ATOM 796 O O . TRP A 1 103 ? 18.801 -1.607 4.553 1.00 63.25 103 TRP A O 1
ATOM 806 N N . ASP A 1 104 ? 19.202 -3.516 5.622 1.00 67.12 104 ASP A N 1
ATOM 807 C CA . ASP A 1 104 ? 20.532 -3.066 6.025 1.00 67.12 104 ASP A CA 1
ATOM 808 C C . ASP A 1 104 ? 21.452 -3.076 4.795 1.00 67.12 104 ASP A C 1
ATOM 810 O O . ASP A 1 104 ? 21.228 -3.845 3.857 1.00 67.12 104 ASP A O 1
ATOM 814 N N . ARG A 1 105 ? 22.527 -2.278 4.798 1.00 72.44 105 ARG A N 1
ATOM 815 C CA . ARG A 1 105 ? 23.485 -2.192 3.669 1.00 72.44 105 ARG A CA 1
ATOM 816 C C . ARG A 1 105 ? 23.917 -3.555 3.133 1.00 72.44 105 ARG A C 1
ATOM 818 O O . ARG A 1 105 ? 23.977 -3.765 1.928 1.00 72.44 105 ARG A O 1
ATOM 825 N N . LYS A 1 106 ? 24.158 -4.505 4.039 1.00 78.50 106 LYS A N 1
ATOM 826 C CA . LYS A 1 106 ? 24.546 -5.875 3.693 1.00 78.50 106 LYS A CA 1
ATOM 827 C C . LYS A 1 106 ? 23.464 -6.612 2.895 1.00 78.50 106 LYS A C 1
ATOM 829 O O . LYS A 1 106 ? 23.802 -7.325 1.958 1.00 78.50 106 LYS A O 1
ATOM 834 N N . HIS A 1 107 ? 22.194 -6.455 3.263 1.00 80.38 107 HIS A N 1
ATOM 835 C CA . HIS A 1 107 ? 21.073 -7.090 2.568 1.00 80.38 107 HIS A CA 1
ATOM 836 C C . HIS A 1 107 ? 20.877 -6.495 1.169 1.00 80.38 107 HIS A C 1
ATOM 838 O O . HIS A 1 107 ? 20.612 -7.248 0.239 1.00 80.38 107 HIS A O 1
ATOM 844 N N . GLU A 1 108 ? 21.068 -5.183 0.993 1.00 80.44 108 GLU A N 1
ATOM 845 C CA . GLU A 1 108 ? 21.049 -4.556 -0.340 1.00 80.44 108 GLU A CA 1
ATOM 846 C C . GLU A 1 108 ? 22.196 -5.039 -1.222 1.00 80.44 108 GLU A C 1
ATOM 848 O O . GLU A 1 108 ? 21.952 -5.426 -2.351 1.00 80.44 108 GLU A O 1
ATOM 853 N N . GLN A 1 109 ? 23.434 -5.078 -0.716 1.00 85.25 109 GLN A N 1
ATOM 854 C CA . GLN A 1 109 ? 24.585 -5.563 -1.494 1.00 85.25 109 GLN A CA 1
ATOM 855 C C . GLN A 1 109 ? 24.393 -7.023 -1.927 1.00 85.25 109 GLN A C 1
ATOM 857 O O . GLN A 1 109 ? 24.713 -7.409 -3.051 1.00 85.25 109 GLN A O 1
ATOM 862 N N . GLN A 1 110 ? 23.834 -7.840 -1.034 1.00 88.62 110 GLN A N 1
ATOM 863 C CA . GLN A 1 110 ? 23.467 -9.222 -1.318 1.00 88.62 110 GLN A CA 1
ATOM 864 C C . GLN A 1 110 ? 22.366 -9.329 -2.382 1.00 88.62 110 GLN A C 1
ATOM 866 O O . GLN A 1 110 ? 22.508 -10.114 -3.322 1.00 88.62 110 GLN A O 1
ATOM 871 N N . ALA A 1 111 ? 21.308 -8.524 -2.255 1.00 89.00 111 ALA A N 1
ATOM 872 C CA . ALA A 1 111 ? 20.226 -8.465 -3.229 1.00 89.00 111 ALA A CA 1
ATOM 873 C C . ALA A 1 111 ? 20.696 -7.910 -4.580 1.00 89.00 111 ALA A C 1
ATOM 875 O O . ALA A 1 111 ? 20.264 -8.403 -5.612 1.00 89.00 111 ALA A O 1
ATOM 876 N N . ASP A 1 112 ? 21.631 -6.961 -4.593 1.00 90.81 112 ASP A N 1
ATOM 877 C CA . ASP A 1 112 ? 22.202 -6.400 -5.814 1.00 90.81 112 ASP A CA 1
ATOM 878 C C . ASP A 1 112 ? 23.026 -7.414 -6.583 1.00 90.81 112 ASP A C 1
ATOM 880 O O . ASP A 1 112 ? 22.863 -7.571 -7.792 1.00 90.81 112 ASP A O 1
ATOM 884 N N . LYS A 1 113 ? 23.874 -8.149 -5.864 1.00 92.50 113 LYS A N 1
ATOM 885 C CA . LYS A 1 113 ? 24.675 -9.224 -6.434 1.00 92.50 113 LYS A CA 1
ATOM 886 C C . LYS A 1 113 ? 23.791 -10.317 -7.040 1.00 92.50 113 LYS A C 1
ATOM 888 O O . LYS A 1 113 ? 23.981 -10.698 -8.194 1.00 92.50 113 LYS A O 1
ATOM 893 N N . MET A 1 114 ? 22.821 -10.816 -6.270 1.00 94.25 114 MET A N 1
ATOM 894 C CA . MET A 1 114 ? 21.908 -11.862 -6.740 1.00 94.25 114 MET A CA 1
ATOM 895 C C . MET A 1 114 ? 20.999 -11.351 -7.863 1.00 94.25 114 MET A C 1
ATOM 897 O O . MET A 1 114 ? 20.784 -12.069 -8.837 1.00 94.25 114 MET A O 1
ATOM 901 N N . GLY A 1 115 ? 20.517 -10.113 -7.768 1.00 93.38 115 GLY A N 1
ATOM 902 C CA . GLY A 1 115 ? 19.672 -9.480 -8.772 1.00 93.38 115 GLY A CA 1
ATOM 903 C C . GLY A 1 115 ? 20.389 -9.359 -10.111 1.00 93.38 115 GLY A C 1
ATOM 904 O O . GLY A 1 115 ? 19.839 -9.753 -11.138 1.00 93.38 115 GLY A O 1
ATOM 905 N N . LEU A 1 116 ? 21.652 -8.929 -10.098 1.00 93.50 116 LEU A N 1
ATOM 906 C CA . LEU A 1 116 ? 22.494 -8.906 -11.291 1.00 93.50 116 L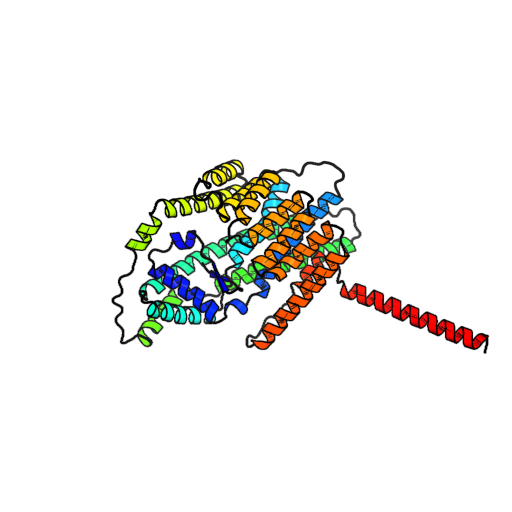EU A CA 1
ATOM 907 C C . LEU A 1 116 ? 22.686 -10.310 -11.884 1.00 93.50 116 LEU A C 1
ATOM 909 O O . LEU A 1 116 ? 22.527 -10.496 -13.091 1.00 93.50 116 LEU A O 1
ATOM 913 N N . ASP A 1 117 ? 22.987 -11.311 -11.051 1.00 94.69 117 ASP A N 1
ATOM 914 C CA . ASP A 1 117 ? 23.155 -12.695 -11.509 1.00 94.69 117 ASP A CA 1
ATOM 915 C C . ASP A 1 117 ? 21.871 -13.246 -12.151 1.00 94.69 117 ASP A C 1
ATOM 917 O O . ASP A 1 117 ? 21.928 -13.917 -13.185 1.00 94.69 117 ASP A O 1
ATOM 921 N N . LEU A 1 118 ? 20.709 -12.972 -11.551 1.00 95.50 118 LEU A N 1
ATOM 922 C CA . LEU A 1 118 ? 19.399 -13.359 -12.079 1.00 95.50 118 LEU A CA 1
ATOM 923 C C . LEU A 1 118 ? 19.114 -12.666 -13.414 1.00 95.50 118 LEU A C 1
ATOM 925 O O . LEU A 1 118 ? 18.699 -13.326 -14.365 1.00 95.50 118 LEU A O 1
ATOM 929 N N . MET A 1 119 ? 19.390 -11.366 -13.501 1.00 93.19 119 MET A N 1
ATOM 930 C CA . MET A 1 119 ? 19.215 -10.568 -14.711 1.00 93.19 119 MET A CA 1
ATOM 931 C C . MET A 1 119 ? 20.061 -11.110 -15.871 1.00 93.19 119 MET A C 1
ATOM 933 O O . MET A 1 119 ? 19.538 -11.356 -16.960 1.00 93.19 119 MET A O 1
ATOM 937 N N . ILE A 1 120 ? 21.346 -11.380 -15.618 1.00 92.56 120 ILE A N 1
ATOM 938 C CA . ILE A 1 120 ? 22.265 -11.966 -16.602 1.00 92.56 120 ILE A CA 1
ATOM 939 C C . ILE A 1 120 ? 21.781 -13.351 -17.040 1.00 92.56 120 ILE A C 1
ATOM 941 O O . ILE A 1 120 ? 21.750 -13.648 -18.235 1.00 92.56 120 ILE A O 1
ATOM 945 N N . LYS A 1 121 ? 21.384 -14.212 -16.093 1.00 93.19 121 LYS A N 1
ATOM 946 C CA . LYS A 1 121 ? 20.877 -15.562 -16.398 1.00 93.19 121 LYS A CA 1
ATOM 947 C C . LYS A 1 121 ? 19.585 -15.539 -17.212 1.00 93.19 121 LYS A C 1
ATOM 949 O O . LYS A 1 121 ? 19.382 -16.430 -18.029 1.00 93.19 121 LYS A O 1
ATOM 954 N N . ALA A 1 122 ? 18.741 -14.533 -17.007 1.00 93.94 122 ALA A N 1
ATOM 955 C CA . ALA A 1 122 ? 17.514 -14.322 -17.766 1.00 93.94 122 ALA A CA 1
ATOM 956 C C . ALA A 1 122 ? 17.749 -13.672 -19.148 1.00 93.94 122 ALA A C 1
ATOM 958 O O . ALA A 1 122 ? 16.797 -13.502 -19.906 1.00 93.94 122 ALA A O 1
ATOM 959 N N . GLY A 1 123 ? 18.998 -13.342 -19.501 1.00 92.12 123 GLY A N 1
ATOM 960 C CA . GLY A 1 123 ? 19.356 -12.793 -20.811 1.00 92.12 123 GLY A CA 1
ATOM 961 C C . GLY A 1 123 ? 19.116 -11.289 -20.956 1.00 92.12 123 GLY A C 1
ATOM 962 O O . GLY A 1 123 ? 19.006 -10.801 -22.079 1.00 92.12 123 GLY A O 1
ATOM 963 N N . TYR A 1 124 ? 19.028 -10.557 -19.845 1.00 93.56 124 TYR A N 1
ATOM 964 C CA . TYR A 1 124 ? 18.905 -9.099 -19.831 1.00 93.56 124 TYR A CA 1
ATOM 965 C C . TYR A 1 124 ? 20.272 -8.410 -19.741 1.00 93.56 124 TYR A C 1
ATOM 967 O O . TYR A 1 124 ? 21.253 -8.996 -19.273 1.00 93.56 124 TYR A O 1
ATOM 975 N N . ASN A 1 125 ? 20.347 -7.152 -20.184 1.00 92.06 125 ASN A N 1
ATOM 976 C CA . ASN A 1 125 ? 21.604 -6.408 -20.211 1.00 92.06 125 ASN A CA 1
ATOM 977 C C . ASN A 1 125 ? 22.030 -5.924 -18.803 1.00 92.06 125 ASN A C 1
ATOM 979 O O . ASN A 1 125 ? 21.370 -5.046 -18.245 1.00 92.06 125 ASN A O 1
ATOM 983 N N . PRO A 1 126 ? 23.176 -6.373 -18.254 1.00 90.25 126 PRO A N 1
ATOM 984 C CA . PRO A 1 126 ? 23.626 -5.977 -16.917 1.00 90.25 126 PRO A CA 1
ATOM 985 C C . PRO A 1 126 ? 23.868 -4.469 -16.737 1.00 90.25 126 PRO A C 1
ATOM 987 O O . PRO A 1 126 ? 23.751 -3.975 -15.619 1.00 90.25 126 PRO A O 1
ATOM 990 N N . SER A 1 127 ? 24.157 -3.704 -17.797 1.00 87.56 127 SER A N 1
ATOM 991 C CA . SER A 1 127 ? 24.320 -2.246 -17.680 1.00 87.56 127 SER A CA 1
ATOM 992 C C . SER A 1 127 ? 23.008 -1.537 -17.329 1.00 87.56 127 SER A C 1
ATOM 994 O O . SER A 1 127 ? 23.016 -0.521 -16.635 1.00 87.56 127 SER A O 1
ATOM 996 N N . ALA A 1 128 ? 21.862 -2.102 -17.725 1.00 89.56 128 ALA A N 1
ATOM 997 C CA . ALA A 1 128 ? 20.549 -1.582 -17.357 1.00 89.56 128 ALA A CA 1
ATOM 998 C C . ALA A 1 128 ? 20.240 -1.743 -15.859 1.00 89.56 128 ALA A C 1
ATOM 1000 O O . ALA A 1 128 ? 19.450 -0.966 -15.320 1.00 89.56 128 ALA A O 1
ATOM 1001 N N . TYR A 1 129 ? 20.911 -2.676 -15.171 1.00 87.38 129 TYR A N 1
ATOM 1002 C CA . TYR A 1 129 ? 20.816 -2.829 -13.719 1.00 87.38 129 TYR A CA 1
ATOM 1003 C C . TYR A 1 129 ? 21.288 -1.562 -12.987 1.00 87.38 129 TYR A C 1
ATOM 1005 O O . TYR A 1 129 ? 20.660 -1.138 -12.023 1.00 87.38 129 TYR A O 1
ATOM 1013 N N . MET A 1 130 ? 22.341 -0.896 -13.477 1.00 81.69 130 MET A N 1
ATOM 1014 C CA . MET A 1 130 ? 22.875 0.332 -12.858 1.00 81.69 130 MET A CA 1
ATOM 1015 C C . MET A 1 130 ? 21.867 1.474 -12.892 1.00 81.69 130 MET A C 1
ATOM 1017 O O . MET A 1 130 ? 21.604 2.109 -11.870 1.00 81.69 130 MET A O 1
ATOM 1021 N N . TYR A 1 131 ? 21.209 1.669 -14.033 1.00 80.44 131 TYR A N 1
ATOM 1022 C CA . TYR A 1 131 ? 20.144 2.662 -14.155 1.00 80.44 131 TYR A CA 1
ATOM 1023 C C . TYR A 1 131 ? 18.922 2.321 -13.288 1.00 80.44 131 TYR A C 1
ATOM 1025 O O . TYR A 1 131 ? 18.288 3.220 -12.734 1.00 80.44 131 TYR A O 1
ATOM 1033 N N . ALA A 1 132 ? 18.607 1.031 -13.120 1.00 80.31 132 ALA A N 1
ATOM 1034 C CA . ALA A 1 132 ? 17.542 0.591 -12.222 1.00 80.31 132 ALA A CA 1
ATOM 1035 C C . ALA A 1 132 ? 17.833 0.959 -10.753 1.00 80.31 132 ALA A C 1
ATOM 1037 O O . ALA A 1 132 ? 16.941 1.453 -10.060 1.00 80.31 132 ALA A O 1
ATOM 1038 N N . LEU A 1 133 ? 19.080 0.797 -10.290 1.00 77.44 133 LEU A N 1
ATOM 1039 C CA . LEU A 1 133 ? 19.491 1.176 -8.930 1.00 77.44 133 LEU A CA 1
ATOM 1040 C C . LEU A 1 133 ? 19.397 2.688 -8.683 1.00 77.44 133 LEU A C 1
ATOM 1042 O O . LEU A 1 133 ? 18.944 3.110 -7.618 1.00 77.44 133 LEU A O 1
ATOM 1046 N N . GLN A 1 134 ? 19.770 3.508 -9.669 1.00 73.81 134 GLN A N 1
ATOM 1047 C CA . GLN A 1 134 ? 19.613 4.965 -9.590 1.00 73.81 134 GLN A CA 1
ATOM 1048 C C . GLN A 1 134 ? 18.129 5.355 -9.463 1.00 73.81 134 GLN A C 1
ATOM 1050 O O . GLN A 1 134 ? 17.760 6.115 -8.568 1.00 73.81 134 GLN A O 1
ATOM 1055 N N . GLY A 1 135 ? 17.250 4.750 -10.271 1.00 70.69 135 GLY A N 1
ATOM 1056 C CA . GLY A 1 135 ? 15.802 4.966 -10.169 1.00 70.69 135 GLY A CA 1
ATOM 1057 C C . GLY A 1 135 ? 15.214 4.559 -8.809 1.00 70.69 135 GLY A C 1
ATOM 1058 O O . GLY A 1 135 ? 14.354 5.261 -8.267 1.00 70.69 135 GLY A O 1
ATOM 1059 N N . LEU A 1 136 ? 15.696 3.462 -8.211 1.00 70.06 136 LEU A N 1
ATOM 1060 C CA . LEU A 1 136 ? 15.306 3.042 -6.858 1.00 70.06 136 LEU A CA 1
ATOM 1061 C C . LEU A 1 136 ? 15.706 4.073 -5.788 1.00 70.06 136 LEU A C 1
ATOM 1063 O O . LEU A 1 136 ? 14.932 4.310 -4.851 1.00 70.06 136 LEU A O 1
ATOM 1067 N N . ALA A 1 137 ? 16.868 4.716 -5.929 1.00 68.69 137 ALA A N 1
ATOM 1068 C CA . ALA A 1 137 ? 17.317 5.764 -5.012 1.00 68.69 137 ALA A CA 1
ATOM 1069 C C . ALA A 1 137 ? 16.386 6.992 -5.050 1.00 68.69 137 ALA A C 1
ATOM 1071 O O . ALA A 1 137 ? 15.931 7.454 -4.000 1.00 68.69 137 ALA A O 1
ATOM 1072 N N . ASP A 1 138 ? 16.004 7.451 -6.245 1.00 68.25 138 ASP A N 1
ATOM 1073 C CA . ASP A 1 138 ? 15.101 8.598 -6.425 1.00 68.25 138 ASP A CA 1
ATOM 1074 C C . ASP A 1 138 ? 13.681 8.334 -5.899 1.00 68.25 138 ASP A C 1
ATOM 1076 O O . ASP A 1 138 ? 13.007 9.226 -5.370 1.00 68.25 138 ASP A O 1
ATOM 1080 N N . ILE A 1 139 ? 13.189 7.101 -6.055 1.00 67.25 139 ILE A N 1
ATOM 1081 C CA . ILE A 1 139 ? 11.894 6.679 -5.499 1.00 67.25 139 ILE A CA 1
ATOM 1082 C C . ILE A 1 139 ? 11.954 6.673 -3.965 1.00 67.25 139 ILE A C 1
ATOM 1084 O O . ILE A 1 139 ? 10.998 7.086 -3.305 1.00 67.25 139 ILE A O 1
ATOM 1088 N N . THR A 1 140 ? 13.081 6.246 -3.395 1.00 66.00 140 THR A N 1
ATOM 1089 C CA . THR A 1 140 ? 13.283 6.201 -1.942 1.00 66.00 140 THR A CA 1
ATOM 1090 C C . THR A 1 140 ? 13.321 7.605 -1.336 1.00 66.00 140 THR A C 1
ATOM 1092 O O . THR A 1 140 ? 12.649 7.841 -0.334 1.00 66.00 140 THR A O 1
ATOM 1095 N N . ALA A 1 141 ? 14.000 8.564 -1.974 1.00 66.88 141 ALA A N 1
ATOM 1096 C CA . ALA A 1 141 ? 14.061 9.951 -1.502 1.00 66.88 141 ALA A CA 1
ATOM 1097 C C . ALA A 1 141 ? 12.667 10.601 -1.394 1.00 66.88 141 ALA A C 1
ATOM 1099 O O . ALA A 1 141 ? 12.298 11.133 -0.344 1.00 66.88 141 ALA A O 1
ATOM 1100 N N . ARG A 1 142 ? 11.841 10.468 -2.443 1.00 67.12 142 ARG A N 1
ATOM 1101 C CA . ARG A 1 142 ? 10.455 10.978 -2.455 1.00 67.12 142 ARG A CA 1
ATOM 1102 C C . ARG A 1 142 ? 9.581 10.343 -1.372 1.00 67.12 142 ARG A C 1
ATOM 1104 O O . ARG A 1 142 ? 8.718 10.998 -0.787 1.00 67.12 142 ARG A O 1
ATOM 1111 N N . LYS A 1 143 ? 9.812 9.063 -1.075 1.00 67.06 143 LYS A N 1
ATOM 1112 C CA . LYS A 1 143 ? 9.113 8.352 -0.001 1.00 67.06 143 LYS A CA 1
ATOM 1113 C C . LYS A 1 143 ? 9.452 8.931 1.376 1.00 67.06 143 LYS A C 1
ATOM 1115 O O . LYS A 1 143 ? 8.553 9.086 2.200 1.00 67.06 143 LYS A O 1
ATOM 1120 N N . THR A 1 144 ? 10.718 9.266 1.628 1.00 66.50 144 THR A N 1
ATOM 1121 C CA . THR A 1 144 ? 11.156 9.849 2.905 1.00 66.50 144 THR A CA 1
ATOM 1122 C C . THR A 1 144 ? 10.464 11.184 3.179 1.00 66.50 144 THR A C 1
ATOM 1124 O O . THR A 1 144 ? 9.961 11.388 4.285 1.00 66.50 144 THR A O 1
ATOM 1127 N N . GLU A 1 145 ? 10.340 12.058 2.177 1.00 68.81 145 GLU A N 1
ATOM 1128 C CA . GLU A 1 145 ? 9.608 13.330 2.304 1.00 68.81 145 GLU A CA 1
ATOM 1129 C C . GLU A 1 145 ? 8.129 13.111 2.650 1.00 68.81 145 GLU A C 1
ATOM 1131 O O . GLU A 1 145 ? 7.584 13.738 3.566 1.00 68.81 145 GLU A O 1
ATOM 1136 N N . ARG A 1 146 ? 7.478 12.158 1.972 1.00 68.50 146 ARG A N 1
ATOM 1137 C CA . ARG A 1 146 ? 6.081 11.804 2.245 1.00 68.50 146 ARG A CA 1
ATOM 1138 C C . ARG A 1 146 ? 5.897 11.222 3.647 1.00 68.50 146 ARG A C 1
ATOM 1140 O O . ARG A 1 146 ? 4.963 11.619 4.338 1.00 68.50 146 ARG A O 1
ATOM 1147 N N . LEU A 1 147 ? 6.784 10.337 4.109 1.00 67.62 147 LEU A N 1
ATOM 1148 C CA . LEU A 1 147 ? 6.736 9.796 5.475 1.00 67.62 147 LEU A CA 1
ATOM 1149 C C . LEU A 1 147 ? 6.909 10.894 6.533 1.00 67.62 147 LEU A C 1
ATOM 1151 O O . LEU A 1 147 ? 6.219 10.870 7.551 1.00 67.62 147 LEU A O 1
ATOM 1155 N N . GLN A 1 148 ? 7.764 11.891 6.286 1.00 70.88 148 GLN A N 1
ATOM 1156 C CA . GLN A 1 148 ? 7.892 13.057 7.167 1.00 70.88 148 GLN A CA 1
ATOM 1157 C C . GLN A 1 148 ? 6.608 13.895 7.202 1.00 70.88 148 GLN A C 1
ATOM 1159 O O . GLN A 1 148 ? 6.212 14.375 8.267 1.00 70.88 148 GLN A O 1
ATOM 1164 N N . TYR A 1 149 ? 5.935 14.062 6.062 1.00 71.62 149 TYR A N 1
ATOM 1165 C CA . TYR A 1 149 ? 4.624 14.705 6.013 1.00 71.62 149 TYR A CA 1
ATOM 1166 C C . TYR A 1 149 ? 3.573 13.908 6.804 1.00 71.62 149 TYR A C 1
ATOM 1168 O O . TYR A 1 149 ? 2.901 14.475 7.666 1.00 71.62 149 TYR A O 1
ATOM 1176 N N . LEU A 1 150 ? 3.485 12.589 6.596 1.00 68.38 150 LEU A N 1
ATOM 1177 C CA . LEU A 1 150 ? 2.559 11.716 7.326 1.00 68.38 150 LEU A CA 1
ATOM 1178 C C . LEU A 1 150 ? 2.833 11.710 8.835 1.00 68.38 150 LEU A C 1
ATOM 1180 O O . LEU A 1 150 ? 1.881 11.748 9.612 1.00 68.38 150 LEU A O 1
ATOM 1184 N N . LYS A 1 151 ? 4.104 11.758 9.260 1.00 71.62 151 LYS A N 1
ATOM 1185 C CA . LYS A 1 151 ? 4.481 11.941 10.671 1.00 71.62 151 LYS A CA 1
ATOM 1186 C C . LYS A 1 151 ? 3.855 13.212 11.238 1.00 71.62 151 LYS A C 1
ATOM 1188 O O . LYS A 1 151 ? 3.211 13.161 12.282 1.00 71.62 151 LYS A O 1
ATOM 1193 N N . LYS A 1 152 ? 4.012 14.350 10.548 1.00 70.56 152 LYS A N 1
ATOM 1194 C CA . LYS A 1 152 ? 3.448 15.639 10.990 1.00 70.56 152 LYS A CA 1
ATOM 1195 C C . LYS A 1 152 ? 1.929 15.563 11.129 1.00 70.56 152 LYS A C 1
ATOM 1197 O O . LYS A 1 152 ? 1.389 16.008 12.139 1.00 70.56 152 LYS A O 1
ATOM 1202 N N . VAL A 1 153 ? 1.249 14.969 10.150 1.00 67.12 153 VAL A N 1
ATOM 1203 C CA . VAL A 1 153 ? -0.210 14.796 10.170 1.00 67.12 153 VAL A CA 1
ATOM 1204 C C . VAL A 1 153 ? -0.643 13.892 11.330 1.00 67.12 153 VAL A C 1
ATOM 1206 O O . VAL A 1 153 ? -1.465 14.302 12.143 1.00 67.12 153 VAL A O 1
ATOM 1209 N N . ALA A 1 154 ? -0.047 12.707 11.479 1.00 63.75 154 ALA A N 1
ATOM 1210 C CA . ALA A 1 154 ? -0.426 11.744 12.514 1.00 63.75 154 ALA A CA 1
ATOM 1211 C C . ALA A 1 154 ? -0.157 12.260 13.942 1.00 63.75 154 ALA A C 1
ATOM 1213 O O . ALA A 1 154 ? -0.994 12.110 14.837 1.00 63.75 154 ALA A O 1
ATOM 1214 N N . VAL A 1 155 ? 0.994 12.908 14.159 1.00 64.12 155 VAL A N 1
ATOM 1215 C CA . VAL A 1 155 ? 1.368 13.480 15.463 1.00 64.12 155 VAL A CA 1
ATOM 1216 C C . VAL A 1 155 ? 0.491 14.688 15.806 1.00 64.12 155 VAL A C 1
ATOM 1218 O O . VAL A 1 155 ? -0.012 14.774 16.926 1.00 64.12 155 VAL A O 1
ATOM 1221 N N . SER A 1 156 ? 0.244 15.595 14.852 1.00 61.03 156 SER A N 1
ATOM 1222 C CA . SER A 1 156 ? -0.602 16.775 15.097 1.00 61.03 156 SER A CA 1
ATOM 1223 C C . SER A 1 156 ? -2.059 16.407 15.390 1.00 61.03 156 SER A C 1
ATOM 1225 O O . SER A 1 156 ? -2.661 16.988 16.291 1.00 61.03 156 SER A O 1
ATOM 1227 N N . GLU A 1 157 ? -2.612 15.399 14.714 1.00 56.56 157 GLU A N 1
ATOM 1228 C CA . GLU A 1 157 ? -3.956 14.883 14.997 1.00 56.56 157 GLU A CA 1
ATOM 1229 C C . GLU A 1 157 ? -4.049 14.225 16.380 1.00 56.56 157 GLU A C 1
ATOM 1231 O O . GLU A 1 157 ? -5.033 14.413 17.095 1.00 56.56 157 GLU A O 1
ATOM 1236 N N . THR A 1 158 ? -3.005 13.513 16.812 1.00 53.53 158 THR A N 1
ATOM 1237 C CA . THR A 1 158 ? -2.944 12.936 18.166 1.00 53.53 158 THR A CA 1
ATOM 1238 C C . THR A 1 158 ? -2.888 14.035 19.236 1.00 53.53 158 THR A C 1
ATOM 1240 O O . THR A 1 158 ? -3.596 13.951 20.238 1.00 53.53 158 THR A O 1
ATOM 1243 N N . ALA A 1 159 ? -2.133 15.112 18.994 1.00 50.94 159 ALA A N 1
ATOM 1244 C CA . ALA A 1 159 ? -2.034 16.259 19.900 1.00 50.94 159 ALA A CA 1
ATOM 1245 C C . ALA A 1 159 ? -3.335 17.085 19.987 1.00 50.94 159 ALA A C 1
ATOM 1247 O O . ALA A 1 159 ? -3.678 17.592 21.051 1.00 50.94 159 ALA A O 1
ATOM 1248 N N . LYS A 1 160 ? -4.108 17.198 18.898 1.00 51.47 160 LYS A N 1
ATOM 1249 C CA . LYS A 1 160 ? -5.419 17.883 18.891 1.00 51.47 160 LYS A CA 1
ATOM 1250 C C . LYS A 1 160 ? -6.526 17.106 19.613 1.00 51.47 160 LYS A C 1
ATOM 1252 O O . LYS A 1 160 ? -7.547 17.687 19.972 1.00 51.47 160 LYS A O 1
ATOM 1257 N N . ARG A 1 161 ? -6.350 15.797 19.827 1.00 51.62 161 ARG A N 1
ATOM 1258 C CA . ARG A 1 161 ? -7.319 14.926 20.514 1.00 51.62 161 ARG A CA 1
ATOM 1259 C C . ARG A 1 161 ? -7.305 15.066 22.035 1.00 51.62 161 ARG A C 1
ATOM 1261 O O . ARG A 1 161 ? -8.058 14.338 22.678 1.00 51.62 161 ARG A O 1
ATOM 1268 N N . ILE A 1 162 ? -6.520 15.994 22.599 1.00 43.00 162 ILE A N 1
ATOM 1269 C CA . ILE A 1 162 ? -6.621 16.398 24.006 1.00 43.00 162 ILE A CA 1
ATOM 1270 C C . ILE A 1 162 ? -8.089 16.753 24.274 1.00 43.00 162 ILE A C 1
ATOM 1272 O O . ILE A 1 162 ? -8.575 17.775 23.778 1.00 43.00 162 ILE A O 1
ATOM 1276 N N . PRO A 1 163 ? -8.832 15.948 25.056 1.00 42.00 163 PRO A N 1
ATOM 1277 C CA . PRO A 1 163 ? -10.048 16.462 25.641 1.00 42.00 163 PRO A CA 1
ATOM 1278 C C . PRO A 1 163 ? -9.590 17.651 26.474 1.00 42.00 163 PRO A C 1
ATOM 1280 O O . PRO A 1 163 ? -8.677 17.519 27.290 1.00 42.00 163 PRO A O 1
ATOM 1283 N N . SER A 1 164 ? -10.221 18.808 26.313 1.00 38.75 164 SER A N 1
ATOM 1284 C CA . SER A 1 164 ? -10.272 19.782 27.395 1.00 38.75 164 SER A CA 1
ATOM 1285 C C . SER A 1 164 ? -10.946 19.078 28.578 1.00 38.75 164 SER A C 1
ATOM 1287 O O . SER A 1 164 ? -12.163 19.142 28.744 1.00 38.75 164 SER A O 1
ATOM 1289 N N . ALA A 1 165 ? -10.160 18.306 29.330 1.00 39.88 165 ALA A N 1
ATOM 1290 C CA . ALA A 1 165 ? -10.556 17.484 30.454 1.00 39.88 165 ALA A CA 1
ATOM 1291 C C . ALA A 1 165 ? -10.865 18.426 31.615 1.00 39.88 165 ALA A C 1
ATOM 1293 O O . ALA A 1 165 ? -10.085 18.593 32.548 1.00 39.88 165 ALA A O 1
ATOM 1294 N N . ARG A 1 166 ? -12.002 19.115 31.512 1.00 40.06 166 ARG A N 1
ATOM 1295 C CA . ARG A 1 166 ? -12.516 19.991 32.564 1.00 40.06 166 ARG A CA 1
ATOM 1296 C C . ARG A 1 166 ? -13.291 19.225 33.638 1.00 40.06 166 ARG A C 1
ATOM 1298 O O . ARG A 1 166 ? -13.670 19.831 34.628 1.00 40.06 166 ARG A O 1
ATOM 1305 N N . THR A 1 167 ? -13.471 17.910 33.504 1.00 43.16 167 THR A N 1
ATOM 1306 C CA . THR A 1 167 ? -14.208 17.092 34.481 1.00 43.16 167 THR A CA 1
ATOM 1307 C C . THR A 1 167 ? -13.553 15.715 34.653 1.00 43.16 167 THR A C 1
ATOM 1309 O O . THR A 1 167 ? -13.759 14.824 33.833 1.00 43.16 167 THR A O 1
ATOM 1312 N N . GLY A 1 168 ? -12.733 15.568 35.695 1.00 44.94 168 GLY A N 1
ATOM 1313 C CA . GLY A 1 168 ? -12.030 14.342 36.102 1.00 44.94 168 GLY A CA 1
ATOM 1314 C C . GLY A 1 168 ? -11.017 14.662 37.206 1.00 44.94 168 GLY A C 1
ATOM 1315 O O . GLY A 1 168 ? -10.560 15.808 37.279 1.00 44.94 168 GLY A O 1
ATOM 1316 N N . THR A 1 169 ? -10.700 13.708 38.087 1.00 47.31 169 THR A N 1
ATOM 1317 C CA . THR A 1 169 ? -9.713 13.932 39.160 1.00 47.31 169 THR A CA 1
ATOM 1318 C C . THR A 1 169 ? -8.308 14.108 38.570 1.00 47.31 169 THR A C 1
ATOM 1320 O O . THR A 1 169 ? -8.040 13.666 37.452 1.00 47.31 169 THR A O 1
ATOM 1323 N N . ASP A 1 170 ? -7.399 14.792 39.274 1.00 49.56 170 ASP A N 1
ATOM 1324 C CA . ASP A 1 170 ? -6.058 15.091 38.741 1.00 49.56 170 ASP A CA 1
ATOM 1325 C C . ASP A 1 170 ? -5.236 13.833 38.420 1.00 49.56 170 ASP A C 1
ATOM 1327 O O . ASP A 1 170 ? -4.407 13.865 37.513 1.00 49.56 170 ASP A O 1
ATOM 1331 N N . LEU A 1 171 ? -5.526 12.702 39.070 1.00 34.84 171 LEU A N 1
ATOM 1332 C CA . LEU A 1 171 ? -4.889 11.420 38.771 1.00 34.84 171 LEU A CA 1
ATOM 1333 C C . LEU A 1 171 ? -5.364 10.840 37.426 1.00 34.84 171 LEU A C 1
ATOM 1335 O O . LEU A 1 171 ? -4.537 10.395 36.636 1.00 34.84 171 LEU A O 1
ATOM 1339 N N . ASP A 1 172 ? -6.661 10.932 37.110 1.00 39.09 172 ASP A N 1
ATOM 1340 C CA . ASP A 1 172 ? -7.219 10.465 35.828 1.00 39.09 172 ASP A CA 1
ATOM 1341 C C . ASP A 1 172 ? -6.681 11.282 34.646 1.00 39.09 172 ASP A C 1
ATOM 1343 O O . ASP A 1 172 ? -6.434 10.752 33.563 1.00 39.09 172 ASP A O 1
ATOM 1347 N N . LYS A 1 173 ? -6.447 12.584 34.858 1.00 41.50 173 LYS A N 1
ATOM 1348 C CA . LYS A 1 173 ? -5.825 13.465 33.858 1.00 41.50 173 LYS A CA 1
ATOM 1349 C C . LYS A 1 173 ? -4.357 13.120 33.633 1.00 41.50 173 LYS A C 1
ATOM 1351 O O . LYS A 1 173 ? -3.907 13.150 32.491 1.00 41.50 173 LYS A O 1
ATOM 1356 N N . VAL A 1 174 ? -3.623 12.793 34.699 1.00 36.09 174 VAL A N 1
ATOM 1357 C CA . VAL A 1 174 ? -2.210 12.396 34.624 1.00 36.09 174 VAL A CA 1
ATOM 1358 C C . VAL A 1 174 ? -2.063 11.024 33.976 1.00 36.09 174 VAL A C 1
ATOM 1360 O O . VAL A 1 174 ? -1.192 10.874 33.130 1.00 36.09 174 VAL A O 1
ATOM 1363 N N . VAL A 1 175 ? -2.929 10.057 34.290 1.00 33.75 175 VAL A N 1
ATOM 1364 C CA . VAL A 1 175 ? -2.926 8.724 33.661 1.00 33.75 175 VAL A CA 1
ATOM 1365 C C . VAL A 1 175 ? -3.320 8.815 32.188 1.00 33.75 175 VAL A C 1
ATOM 1367 O O . VAL A 1 175 ? -2.601 8.288 31.345 1.00 33.75 175 VAL A O 1
ATOM 1370 N N . ALA A 1 176 ? -4.371 9.567 31.842 1.00 43.28 176 ALA A N 1
ATOM 1371 C CA . ALA A 1 176 ? -4.734 9.801 30.445 1.00 43.28 176 ALA A CA 1
ATOM 1372 C C . ALA A 1 176 ? -3.608 10.513 29.672 1.00 43.28 176 ALA A C 1
ATOM 1374 O O . ALA A 1 176 ? -3.296 10.129 28.545 1.00 43.28 176 ALA A O 1
ATOM 1375 N N . ALA A 1 177 ? -2.955 11.512 30.279 1.00 35.91 177 ALA A N 1
ATOM 1376 C CA . ALA A 1 177 ? -1.810 12.204 29.688 1.00 35.91 177 ALA A CA 1
ATOM 1377 C C . ALA A 1 177 ? -0.565 11.305 29.568 1.00 35.91 177 ALA A C 1
ATOM 1379 O O . ALA A 1 177 ? 0.137 11.382 28.559 1.00 35.91 177 ALA A O 1
ATOM 1380 N N . LEU A 1 178 ? -0.302 10.426 30.544 1.00 30.39 178 LEU A N 1
ATOM 1381 C CA . LEU A 1 178 ? 0.788 9.449 30.487 1.00 30.39 178 LEU A CA 1
ATOM 1382 C C . LEU A 1 178 ? 0.536 8.420 29.385 1.00 30.39 178 LEU A C 1
ATOM 1384 O O . LEU A 1 178 ? 1.420 8.205 28.558 1.00 30.39 178 LEU A O 1
ATOM 1388 N N . GLU A 1 179 ? -0.667 7.848 29.317 1.00 44.34 179 GLU A N 1
ATOM 1389 C CA . GLU A 1 179 ? -1.063 6.934 28.245 1.00 44.34 179 GLU A CA 1
ATOM 1390 C C . GLU A 1 179 ? -0.926 7.593 26.870 1.00 44.34 179 GLU A C 1
ATOM 1392 O O . GLU A 1 179 ? -0.399 6.980 25.945 1.00 44.34 179 GLU A O 1
ATOM 1397 N N . LEU A 1 180 ? -1.345 8.853 26.725 1.00 51.31 180 LEU A N 1
ATOM 1398 C CA . LEU A 1 180 ? -1.183 9.630 25.492 1.00 51.31 180 LEU A CA 1
ATOM 1399 C C . LEU A 1 180 ? 0.294 9.892 25.156 1.00 51.31 180 LEU A C 1
ATOM 1401 O O . LEU A 1 180 ? 0.679 9.777 23.994 1.00 51.31 180 LEU A O 1
ATOM 1405 N N . SER A 1 181 ? 1.138 10.174 26.152 1.00 44.09 181 SER A N 1
ATOM 1406 C CA . SER A 1 181 ? 2.577 10.395 25.952 1.00 44.09 181 SER A CA 1
ATOM 1407 C C . SER A 1 181 ? 3.322 9.123 25.528 1.00 44.09 181 SER A C 1
ATOM 1409 O O . SER A 1 181 ? 4.224 9.184 24.691 1.00 44.09 181 SER A O 1
ATOM 1411 N N . VAL A 1 182 ? 2.910 7.959 26.040 1.00 46.94 182 VAL A N 1
ATOM 1412 C CA . VAL A 1 182 ? 3.415 6.649 25.608 1.00 46.94 182 VAL A CA 1
ATOM 1413 C C . VAL A 1 182 ? 2.950 6.363 24.176 1.00 46.94 182 VAL A C 1
ATOM 1415 O O . VAL A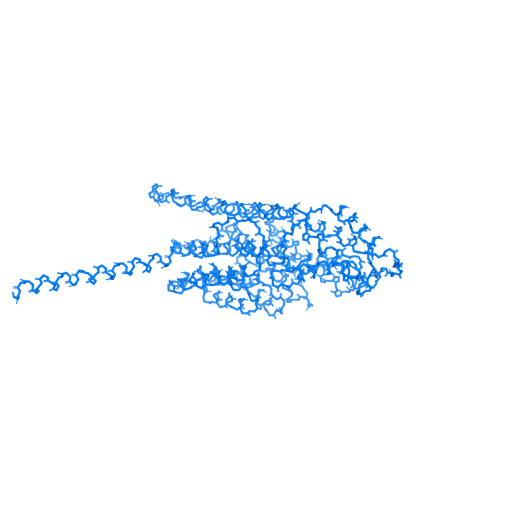 1 182 ? 3.774 6.029 23.327 1.00 46.94 182 VAL A O 1
ATOM 1418 N N . LYS A 1 183 ? 1.670 6.610 23.860 1.00 59.12 183 LYS A N 1
ATOM 1419 C CA . LYS A 1 183 ? 1.102 6.451 22.505 1.00 59.12 183 LYS A CA 1
ATOM 1420 C C . LYS A 1 183 ? 1.804 7.339 21.466 1.00 59.12 183 LYS A C 1
ATOM 1422 O O . LYS A 1 183 ? 2.086 6.882 20.359 1.00 59.12 183 LYS A O 1
ATOM 1427 N N . GLN A 1 184 ? 2.140 8.580 21.822 1.00 60.34 184 GLN A N 1
ATOM 1428 C CA . GLN A 1 184 ? 2.848 9.507 20.937 1.00 60.34 184 GLN A CA 1
ATOM 1429 C C . GLN A 1 184 ? 4.317 9.113 20.731 1.00 60.34 184 GLN A C 1
ATOM 1431 O O . GLN A 1 184 ? 4.790 9.132 19.598 1.00 60.34 184 GLN A O 1
ATOM 1436 N N . LYS A 1 185 ? 5.024 8.684 21.784 1.00 59.38 185 LYS A N 1
ATOM 1437 C CA . LYS A 1 185 ? 6.413 8.208 21.665 1.00 59.38 185 LYS A CA 1
ATOM 1438 C C . LYS A 1 185 ? 6.534 6.948 20.810 1.00 59.38 185 LYS A C 1
ATOM 1440 O O . LYS A 1 185 ? 7.487 6.845 20.045 1.00 59.38 185 LYS A O 1
ATOM 1445 N N . VAL A 1 186 ? 5.577 6.020 20.893 1.00 58.31 186 VAL A N 1
ATOM 1446 C CA . VAL A 1 186 ? 5.530 4.831 20.019 1.00 58.31 186 VAL A CA 1
ATOM 1447 C C . VAL A 1 186 ? 5.357 5.245 18.554 1.00 58.31 186 VAL A C 1
ATOM 1449 O O . VAL A 1 186 ? 6.068 4.749 17.679 1.00 58.31 186 VAL A O 1
ATOM 1452 N N . LEU A 1 187 ? 4.462 6.200 18.283 1.00 60.00 187 LEU A N 1
ATOM 1453 C CA . LEU A 1 187 ? 4.229 6.728 16.939 1.00 60.00 187 LEU A CA 1
ATOM 1454 C C . LEU A 1 187 ? 5.455 7.472 16.381 1.00 60.00 187 LEU A C 1
ATOM 1456 O O . LEU A 1 187 ? 5.859 7.235 15.244 1.00 60.00 187 LEU A O 1
ATOM 1460 N N . GLU A 1 188 ? 6.061 8.354 17.178 1.00 65.44 188 GLU A N 1
ATOM 1461 C CA . GLU A 1 188 ? 7.274 9.091 16.812 1.00 65.44 188 GLU A CA 1
ATOM 1462 C C . GLU A 1 188 ? 8.442 8.138 16.561 1.00 65.44 188 GLU A C 1
ATOM 1464 O O . GLU A 1 188 ? 9.048 8.203 15.494 1.00 65.44 188 GLU A O 1
ATOM 1469 N N . SER A 1 189 ? 8.675 7.191 17.474 1.00 62.31 189 SER A N 1
ATOM 1470 C CA . SER A 1 189 ? 9.684 6.137 17.337 1.00 62.31 189 SER A CA 1
ATOM 1471 C C . SER A 1 189 ? 9.478 5.317 16.065 1.00 62.31 189 SER A C 1
ATOM 1473 O O . SER A 1 189 ? 10.443 5.005 15.376 1.00 62.31 189 SER A O 1
ATOM 1475 N N . PHE A 1 190 ? 8.238 4.999 15.685 1.00 65.31 190 PHE A N 1
ATOM 1476 C CA . PHE A 1 190 ? 7.973 4.309 14.424 1.00 65.31 190 PHE A CA 1
ATOM 1477 C C . PHE A 1 190 ? 8.369 5.136 13.205 1.00 65.31 190 PHE A C 1
ATOM 1479 O O . PHE A 1 190 ? 9.102 4.636 12.354 1.00 65.31 190 PHE A O 1
ATOM 1486 N N . PHE A 1 191 ? 7.911 6.388 13.112 1.00 65.50 191 PHE A N 1
ATOM 1487 C CA . PHE A 1 191 ? 8.250 7.234 11.968 1.00 65.50 191 PHE A CA 1
ATOM 1488 C C . PHE A 1 191 ? 9.750 7.536 11.907 1.00 65.50 191 PHE A C 1
ATOM 1490 O O . PHE A 1 191 ? 10.315 7.548 10.815 1.00 65.50 191 PHE A O 1
ATOM 1497 N N . ASP A 1 192 ? 10.402 7.722 13.055 1.00 65.19 192 ASP A N 1
ATOM 1498 C CA . ASP A 1 192 ? 11.845 7.949 13.135 1.00 65.19 192 ASP A CA 1
ATOM 1499 C C . ASP A 1 192 ? 12.634 6.696 12.764 1.00 65.19 192 ASP A C 1
ATOM 1501 O O . ASP A 1 192 ? 13.549 6.778 11.949 1.00 65.19 192 ASP A O 1
ATOM 1505 N N . ASN A 1 193 ? 12.231 5.517 13.243 1.00 59.47 193 ASN A N 1
ATOM 1506 C CA . ASN A 1 193 ? 12.836 4.258 12.821 1.00 59.47 193 ASN A CA 1
ATOM 1507 C C . ASN A 1 193 ? 12.616 4.010 11.324 1.00 59.47 193 ASN A C 1
ATOM 1509 O O . ASN A 1 193 ? 13.564 3.661 10.633 1.00 59.47 193 ASN A O 1
ATOM 1513 N N . MET A 1 194 ? 11.420 4.258 10.779 1.00 60.88 194 MET A N 1
ATOM 1514 C CA . MET A 1 194 ? 11.146 4.139 9.338 1.00 60.88 194 MET A CA 1
ATOM 1515 C C . MET A 1 194 ? 11.982 5.114 8.498 1.00 60.88 194 MET A C 1
ATOM 1517 O O . MET A 1 194 ? 12.480 4.734 7.435 1.00 60.88 194 MET A O 1
ATOM 1521 N N . ALA A 1 195 ? 12.178 6.346 8.973 1.00 58.53 195 ALA A N 1
ATOM 1522 C CA . ALA A 1 195 ? 13.054 7.318 8.329 1.00 58.53 195 ALA A CA 1
ATOM 1523 C C . ALA A 1 195 ? 14.525 6.872 8.388 1.00 58.53 195 ALA A C 1
ATOM 1525 O O . ALA A 1 195 ? 15.192 6.862 7.356 1.00 58.53 195 ALA A O 1
ATOM 1526 N N . ILE A 1 196 ? 15.015 6.418 9.546 1.00 48.34 196 ILE A N 1
ATOM 1527 C CA . ILE A 1 196 ? 16.372 5.871 9.719 1.00 48.34 196 ILE A CA 1
ATOM 1528 C C . ILE A 1 196 ? 16.591 4.668 8.797 1.00 48.34 196 ILE A C 1
ATOM 1530 O O . ILE A 1 196 ? 17.611 4.592 8.119 1.00 48.34 196 ILE A O 1
ATOM 1534 N N . PHE A 1 197 ? 15.613 3.769 8.710 1.00 51.47 197 PHE A N 1
ATOM 1535 C CA . PHE A 1 197 ? 15.633 2.628 7.808 1.00 51.47 197 PHE A CA 1
ATOM 1536 C C . PHE A 1 197 ? 15.740 3.099 6.346 1.00 51.47 197 PHE A C 1
ATOM 1538 O O . PHE A 1 197 ? 16.625 2.633 5.634 1.00 51.47 197 PHE A O 1
ATOM 1545 N N . SER A 1 198 ? 14.956 4.094 5.911 1.00 49.75 198 SER A N 1
ATOM 1546 C CA . SER A 1 198 ? 15.075 4.655 4.550 1.00 49.75 198 SER A CA 1
ATOM 1547 C C . SER A 1 198 ? 16.445 5.287 4.238 1.00 49.75 198 SER A C 1
ATOM 1549 O O . SER A 1 198 ? 16.829 5.366 3.075 1.00 49.75 198 SER A O 1
ATOM 1551 N N . ILE A 1 199 ? 17.194 5.701 5.269 1.00 48.44 199 ILE A N 1
ATOM 1552 C CA . ILE A 1 199 ? 18.501 6.376 5.173 1.00 48.44 199 ILE A CA 1
ATOM 1553 C C . ILE A 1 199 ? 19.676 5.379 5.264 1.00 48.44 199 ILE A C 1
ATOM 1555 O O . ILE A 1 199 ? 20.799 5.703 4.883 1.00 48.44 199 ILE A O 1
ATOM 1559 N N . GLN A 1 200 ? 19.456 4.152 5.747 1.00 48.53 200 GLN A N 1
ATOM 1560 C CA . GLN A 1 200 ? 20.532 3.190 6.025 1.00 48.53 200 GLN A CA 1
ATOM 1561 C C . GLN A 1 200 ? 21.070 2.429 4.803 1.00 48.53 200 GLN A C 1
ATOM 1563 O O . GLN A 1 200 ? 21.940 1.575 4.967 1.00 48.53 200 GLN A O 1
ATOM 1568 N N . HIS A 1 201 ? 20.654 2.769 3.588 1.00 58.56 201 HIS A N 1
ATOM 1569 C CA . HIS A 1 201 ? 21.205 2.204 2.357 1.00 58.56 201 HIS A CA 1
ATOM 1570 C C . HIS A 1 201 ? 22.459 2.958 1.892 1.00 58.56 201 HIS A C 1
ATOM 1572 O O . HIS A 1 201 ? 22.623 4.146 2.170 1.00 58.56 201 HIS A O 1
ATOM 1578 N N . ASP A 1 202 ? 23.369 2.274 1.193 1.00 61.62 202 ASP A N 1
ATOM 1579 C CA . ASP A 1 202 ? 24.460 2.970 0.509 1.00 61.62 202 ASP A CA 1
ATOM 1580 C C . ASP A 1 202 ? 23.877 3.872 -0.598 1.00 61.62 202 ASP A C 1
ATOM 1582 O O . ASP A 1 202 ? 22.917 3.469 -1.266 1.00 61.62 202 ASP A O 1
ATOM 1586 N N . PRO A 1 203 ? 24.423 5.086 -0.809 1.00 64.69 203 PRO A N 1
ATOM 1587 C CA . PRO A 1 203 ? 24.005 5.938 -1.915 1.00 64.69 203 PRO A CA 1
ATOM 1588 C C . PRO A 1 203 ? 24.193 5.198 -3.243 1.00 64.69 203 PRO A C 1
ATOM 1590 O O . PRO A 1 203 ? 25.108 4.380 -3.373 1.00 64.69 203 PRO A O 1
ATOM 1593 N N . GLY A 1 204 ? 23.354 5.515 -4.237 1.00 66.19 204 GLY A N 1
ATOM 1594 C CA . GLY A 1 204 ? 23.361 4.838 -5.541 1.00 66.19 204 GLY A CA 1
ATOM 1595 C C . GLY A 1 204 ? 24.756 4.731 -6.167 1.00 66.19 204 GLY A C 1
ATOM 1596 O O . GLY A 1 204 ? 25.108 3.674 -6.674 1.00 66.19 204 GLY A O 1
ATOM 1597 N N . SER A 1 205 ? 25.596 5.759 -6.006 1.00 69.75 205 SER A N 1
ATOM 1598 C CA . SER A 1 205 ? 26.979 5.775 -6.502 1.00 69.75 205 SER A CA 1
ATOM 1599 C C . SER A 1 205 ? 27.883 4.690 -5.905 1.00 69.75 205 SER A C 1
ATOM 1601 O O . SER A 1 205 ? 28.678 4.094 -6.623 1.00 69.75 205 SER A O 1
ATOM 1603 N N . LYS A 1 206 ? 27.756 4.383 -4.608 1.00 77.94 206 LYS A N 1
ATOM 1604 C CA . LYS A 1 206 ? 28.539 3.309 -3.968 1.00 77.94 206 LYS A CA 1
ATOM 1605 C C . LYS A 1 206 ? 28.057 1.922 -4.379 1.00 77.94 206 LYS A C 1
ATOM 1607 O O . LYS A 1 206 ? 28.853 0.995 -4.487 1.00 77.94 206 LYS A O 1
ATOM 1612 N N . ARG A 1 207 ? 26.748 1.772 -4.597 1.00 79.00 207 ARG A N 1
ATOM 1613 C CA . ARG A 1 207 ? 26.165 0.518 -5.099 1.00 79.00 207 ARG A CA 1
ATOM 1614 C C . ARG A 1 207 ? 26.596 0.256 -6.541 1.00 79.00 207 ARG A C 1
ATOM 1616 O O . ARG A 1 207 ? 26.909 -0.878 -6.882 1.00 79.00 207 ARG A O 1
ATOM 1623 N N . GLU A 1 208 ? 26.661 1.309 -7.353 1.00 80.19 208 GLU A N 1
ATOM 1624 C CA . GLU A 1 208 ? 27.167 1.261 -8.726 1.00 80.19 208 GLU A CA 1
ATOM 1625 C C . GLU A 1 208 ? 28.640 0.833 -8.774 1.00 80.19 208 GLU A C 1
ATOM 1627 O O . GLU A 1 208 ? 28.980 -0.087 -9.516 1.00 80.19 208 GLU A O 1
ATOM 1632 N N . GLU A 1 209 ? 29.493 1.412 -7.922 1.00 84.38 209 GLU A N 1
ATOM 1633 C CA . GLU A 1 209 ? 30.900 1.007 -7.786 1.00 84.38 209 GLU A CA 1
ATOM 1634 C C . GLU A 1 209 ? 31.027 -0.483 -7.428 1.00 84.38 209 GLU A C 1
ATOM 1636 O O . GLU A 1 209 ? 31.704 -1.236 -8.132 1.00 84.38 209 GLU A O 1
ATOM 1641 N N . TYR A 1 210 ? 30.301 -0.926 -6.396 1.00 86.31 210 TYR A N 1
ATOM 1642 C CA . TYR A 1 210 ? 30.297 -2.321 -5.952 1.00 86.31 210 TYR A CA 1
ATOM 1643 C C . TYR A 1 210 ? 29.856 -3.292 -7.055 1.00 86.31 210 TYR A C 1
ATOM 1645 O O . TYR A 1 210 ? 30.465 -4.346 -7.249 1.00 86.31 210 TYR A O 1
ATOM 1653 N N . ILE A 1 211 ? 28.799 -2.959 -7.798 1.00 88.38 211 ILE A N 1
ATOM 1654 C CA . ILE A 1 211 ? 28.312 -3.840 -8.860 1.00 88.38 211 ILE A CA 1
ATOM 1655 C C . ILE A 1 211 ? 29.230 -3.823 -10.077 1.00 88.38 211 ILE A C 1
ATOM 1657 O O . ILE A 1 211 ? 29.442 -4.874 -10.680 1.00 88.38 211 ILE A O 1
ATOM 1661 N N . SER A 1 212 ? 29.824 -2.680 -10.413 1.00 87.81 212 SER A N 1
ATOM 1662 C CA . SER A 1 212 ? 30.840 -2.605 -11.462 1.00 87.81 212 SER A CA 1
ATOM 1663 C C . SER A 1 212 ? 32.051 -3.489 -11.126 1.00 87.81 212 SER A C 1
ATOM 1665 O O . SER A 1 212 ? 32.509 -4.275 -11.963 1.00 87.81 212 SER A O 1
ATOM 1667 N N . GLU A 1 213 ? 32.534 -3.445 -9.882 1.00 90.50 213 GLU A N 1
ATOM 1668 C CA . GLU A 1 213 ? 33.599 -4.333 -9.395 1.00 90.50 213 GLU A CA 1
ATOM 1669 C C . GLU A 1 213 ? 33.180 -5.812 -9.460 1.00 90.50 213 GLU A C 1
ATOM 1671 O O . GLU A 1 213 ? 33.927 -6.671 -9.941 1.00 90.50 213 GLU A O 1
ATOM 1676 N N . TYR A 1 214 ? 31.955 -6.128 -9.033 1.00 91.56 214 TYR A N 1
ATOM 1677 C CA . TYR A 1 214 ? 31.448 -7.496 -9.080 1.00 91.56 214 TYR A CA 1
ATOM 1678 C C . TYR A 1 214 ? 31.329 -8.023 -10.516 1.00 91.56 214 TYR A C 1
ATOM 1680 O O . TYR A 1 214 ? 31.768 -9.140 -10.794 1.00 91.56 214 TYR A O 1
ATOM 1688 N N . LEU A 1 215 ? 30.791 -7.221 -11.439 1.00 89.50 215 LEU A N 1
ATOM 1689 C CA . LEU A 1 215 ? 30.635 -7.582 -12.846 1.00 89.50 215 LEU A CA 1
ATOM 1690 C C . LEU A 1 215 ? 31.998 -7.855 -13.495 1.00 89.50 215 LEU A C 1
ATOM 1692 O O . LEU A 1 215 ? 32.177 -8.887 -14.141 1.00 89.50 215 LEU A O 1
ATOM 1696 N N . THR A 1 216 ? 32.974 -6.973 -13.270 1.00 88.56 216 THR A N 1
ATOM 1697 C CA . THR A 1 216 ? 34.334 -7.122 -13.816 1.00 88.56 216 THR A CA 1
ATOM 1698 C C . THR A 1 216 ? 35.091 -8.303 -13.216 1.00 88.56 216 THR A C 1
ATOM 1700 O O . THR A 1 216 ? 35.899 -8.910 -13.910 1.00 88.56 216 THR A O 1
ATOM 1703 N N . THR A 1 217 ? 34.806 -8.685 -11.969 1.00 90.44 217 THR A N 1
ATOM 1704 C CA . THR A 1 217 ? 35.475 -9.812 -11.304 1.00 90.44 217 THR A CA 1
ATOM 1705 C C . THR A 1 217 ? 34.826 -11.157 -11.641 1.00 90.44 217 THR A C 1
ATOM 1707 O O . THR A 1 217 ? 35.509 -12.104 -12.034 1.00 90.44 217 THR A O 1
ATOM 1710 N N . ALA A 1 218 ? 33.503 -11.265 -11.493 1.00 90.81 218 ALA A N 1
ATOM 1711 C CA . ALA A 1 218 ? 32.767 -12.522 -11.633 1.00 90.81 218 ALA A CA 1
ATOM 1712 C C . ALA A 1 218 ? 32.452 -12.884 -13.093 1.00 90.81 218 ALA A C 1
ATOM 1714 O O . ALA A 1 218 ? 32.297 -14.062 -13.414 1.00 90.81 218 ALA A O 1
ATOM 1715 N N . TYR A 1 219 ? 32.387 -11.887 -13.980 1.00 89.50 219 TYR A N 1
ATOM 1716 C CA . TYR A 1 219 ? 32.060 -12.057 -15.397 1.00 89.50 219 TYR A CA 1
ATOM 1717 C C . TYR A 1 219 ? 33.168 -11.548 -16.331 1.00 89.50 219 TYR A C 1
ATOM 1719 O O . TYR A 1 219 ? 32.893 -11.239 -17.487 1.00 89.50 219 TYR A O 1
ATOM 1727 N N . LYS A 1 220 ? 34.424 -11.518 -15.857 1.00 84.50 220 LYS A N 1
ATOM 1728 C CA . LYS A 1 220 ? 35.605 -10.995 -16.575 1.00 84.50 220 LYS A CA 1
ATOM 1729 C C . LYS A 1 220 ? 35.757 -11.473 -18.030 1.00 84.50 220 LYS A C 1
ATOM 1731 O O . LYS A 1 220 ? 36.200 -10.711 -18.879 1.00 84.50 220 LYS A O 1
ATOM 1736 N N . ASP A 1 221 ? 35.367 -12.718 -18.314 1.00 83.69 221 ASP A N 1
ATOM 1737 C CA . ASP A 1 221 ? 35.540 -13.364 -19.624 1.00 83.69 221 ASP A CA 1
ATOM 1738 C C . ASP A 1 221 ? 34.264 -13.310 -20.489 1.00 83.69 221 ASP A C 1
ATOM 1740 O O . ASP A 1 221 ? 34.203 -13.921 -21.557 1.00 83.69 221 ASP A O 1
ATOM 1744 N N . LYS A 1 222 ? 33.209 -12.614 -20.037 1.00 80.25 222 LYS A N 1
ATOM 1745 C CA . LYS A 1 222 ? 31.952 -12.472 -20.779 1.00 80.25 222 LYS A CA 1
ATOM 1746 C C . LYS A 1 222 ? 31.808 -11.070 -21.348 1.00 80.25 222 LYS A C 1
ATOM 1748 O O . LYS A 1 222 ? 31.698 -10.092 -20.616 1.00 80.25 222 LYS A O 1
ATOM 1753 N N . ALA A 1 223 ? 31.695 -10.994 -22.668 1.00 75.50 223 ALA A N 1
ATOM 1754 C CA . ALA A 1 223 ? 31.227 -9.790 -23.332 1.00 75.50 223 ALA A CA 1
ATOM 1755 C C . ALA A 1 223 ? 29.692 -9.797 -23.400 1.00 75.50 223 ALA A C 1
ATOM 1757 O O . ALA A 1 223 ? 29.082 -10.736 -23.916 1.00 75.50 223 ALA A O 1
ATOM 1758 N N . PHE A 1 224 ? 29.064 -8.744 -22.883 1.00 79.81 224 PHE A N 1
ATOM 1759 C CA . PHE A 1 224 ? 27.613 -8.581 -22.914 1.00 79.81 224 PHE A CA 1
ATOM 1760 C C . PHE A 1 224 ? 27.209 -7.720 -24.114 1.00 79.81 224 PHE A C 1
ATOM 1762 O O . PHE A 1 224 ? 27.101 -6.502 -24.010 1.00 79.81 224 PHE A O 1
ATOM 1769 N N . PHE A 1 225 ? 26.962 -8.354 -25.261 1.00 78.69 225 PHE A N 1
ATOM 1770 C CA . PHE A 1 225 ? 26.417 -7.693 -26.455 1.00 78.69 225 PHE A CA 1
ATOM 1771 C C . PHE A 1 225 ? 24.893 -7.841 -26.527 1.00 78.69 225 PHE A C 1
ATOM 1773 O O . PHE A 1 225 ? 24.342 -8.312 -27.519 1.00 78.69 225 PHE A O 1
ATOM 1780 N N . ILE A 1 226 ? 24.209 -7.487 -25.441 1.00 83.88 226 ILE A N 1
ATOM 1781 C CA . ILE A 1 226 ? 22.747 -7.552 -25.358 1.00 83.88 226 ILE A CA 1
ATOM 1782 C C . ILE A 1 226 ? 22.224 -6.126 -25.557 1.00 83.88 226 ILE A C 1
ATOM 1784 O O . ILE A 1 226 ? 22.495 -5.278 -24.710 1.00 83.88 226 ILE A O 1
ATOM 1788 N N . PRO A 1 227 ? 21.524 -5.793 -26.652 1.00 86.62 227 PRO A N 1
ATOM 1789 C CA . PRO A 1 227 ? 20.969 -4.454 -26.815 1.00 86.62 227 PRO A CA 1
ATOM 1790 C C . PRO A 1 227 ? 19.902 -4.189 -25.744 1.00 86.62 227 PRO A C 1
ATOM 1792 O O . PRO A 1 227 ? 19.088 -5.062 -25.448 1.00 86.62 227 PRO A O 1
ATOM 1795 N N . ILE A 1 228 ? 19.902 -2.983 -25.171 1.00 88.81 228 ILE A N 1
ATOM 1796 C CA . ILE A 1 228 ? 18.871 -2.571 -24.211 1.00 88.81 228 ILE A CA 1
ATOM 1797 C C . ILE A 1 228 ? 17.537 -2.427 -24.955 1.00 88.81 228 ILE A C 1
ATOM 1799 O O . ILE A 1 228 ? 17.435 -1.697 -25.944 1.00 88.81 228 ILE A O 1
ATOM 1803 N N . LYS A 1 229 ? 16.497 -3.094 -24.458 1.00 90.44 229 LYS A N 1
ATOM 1804 C CA . LYS A 1 229 ? 15.146 -3.128 -25.028 1.00 90.44 229 LYS A CA 1
ATOM 1805 C C . LYS A 1 229 ? 14.341 -1.882 -24.637 1.00 90.44 229 LYS A C 1
ATOM 1807 O O . LYS A 1 229 ? 13.400 -1.940 -23.843 1.00 90.44 229 LYS A O 1
ATOM 1812 N N . THR A 1 230 ? 14.728 -0.734 -25.183 1.00 91.56 230 THR A N 1
ATOM 1813 C CA . THR A 1 230 ? 14.064 0.559 -24.929 1.00 91.56 230 THR A CA 1
ATOM 1814 C C . THR A 1 230 ? 12.815 0.741 -25.792 1.00 91.56 230 THR A C 1
ATOM 1816 O O . THR A 1 230 ? 11.749 1.065 -25.279 1.00 91.56 230 THR A O 1
ATOM 1819 N N . GLU A 1 231 ? 12.919 0.498 -27.102 1.00 91.62 231 GLU A N 1
ATOM 1820 C CA . GLU A 1 231 ? 11.876 0.858 -28.077 1.00 91.62 231 GLU A CA 1
ATOM 1821 C C . GLU A 1 231 ? 10.542 0.145 -27.824 1.00 91.62 231 GLU A C 1
ATOM 1823 O O . GLU A 1 231 ? 9.494 0.790 -27.776 1.00 91.62 231 GLU A O 1
ATOM 1828 N N . ALA A 1 232 ? 10.576 -1.171 -27.595 1.00 88.81 232 ALA A N 1
ATOM 1829 C CA . ALA A 1 232 ? 9.376 -1.956 -27.309 1.00 88.81 232 ALA A CA 1
ATOM 1830 C C . ALA A 1 232 ? 8.688 -1.502 -26.009 1.00 88.81 232 ALA A C 1
ATOM 1832 O O . ALA A 1 232 ? 7.461 -1.423 -25.949 1.00 88.81 232 ALA A O 1
ATOM 1833 N N . TYR A 1 233 ? 9.474 -1.159 -24.983 1.00 92.62 233 TYR A N 1
ATOM 1834 C CA . TYR A 1 233 ? 8.951 -0.715 -23.693 1.00 92.62 233 TYR A CA 1
ATOM 1835 C C . TYR A 1 233 ? 8.345 0.692 -23.769 1.00 92.62 233 TYR A C 1
ATOM 1837 O O . TYR A 1 233 ? 7.233 0.914 -23.294 1.00 92.62 233 TYR A O 1
ATOM 1845 N N . GLU A 1 234 ? 9.031 1.641 -24.409 1.00 93.12 234 GLU A N 1
ATOM 1846 C CA . GLU A 1 234 ? 8.498 2.992 -24.620 1.00 93.12 234 GLU A CA 1
ATOM 1847 C C . GLU A 1 234 ? 7.253 2.973 -25.521 1.00 93.12 234 GLU A C 1
ATOM 1849 O O . GLU A 1 234 ? 6.271 3.650 -25.222 1.00 93.12 234 GLU A O 1
ATOM 1854 N N . 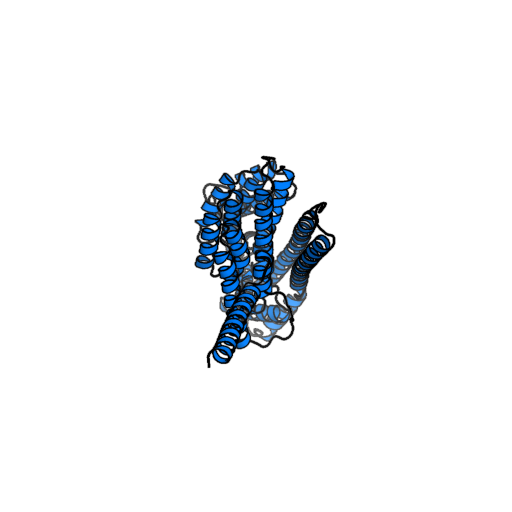SER A 1 235 ? 7.227 2.120 -26.552 1.00 94.06 235 SER A N 1
ATOM 1855 C CA . SER A 1 235 ? 6.040 1.918 -27.396 1.00 94.06 235 SER A CA 1
ATOM 1856 C C . SER A 1 235 ? 4.858 1.352 -26.603 1.00 94.06 235 SER A C 1
ATOM 1858 O O . SER A 1 235 ? 3.727 1.808 -26.768 1.00 94.06 235 SER A O 1
ATOM 1860 N N . LEU A 1 236 ? 5.107 0.398 -25.695 1.00 92.94 236 LEU A N 1
ATOM 1861 C CA . LEU A 1 236 ? 4.084 -0.128 -24.789 1.00 92.94 236 LEU A CA 1
ATOM 1862 C C . LEU A 1 236 ? 3.536 0.970 -23.870 1.00 92.94 236 LEU A C 1
ATOM 1864 O O . LEU A 1 236 ? 2.320 1.092 -23.736 1.00 92.94 236 LEU A O 1
ATOM 1868 N N . LYS A 1 237 ? 4.400 1.794 -23.266 1.00 92.94 237 LYS A N 1
ATOM 1869 C CA . LYS A 1 237 ? 3.968 2.921 -22.419 1.00 92.94 237 LYS A CA 1
ATOM 1870 C C . LYS A 1 237 ? 3.176 3.970 -23.196 1.00 92.94 237 LYS A C 1
ATOM 1872 O O . LYS A 1 237 ? 2.222 4.529 -22.661 1.00 92.94 237 LYS A O 1
ATOM 1877 N N . ALA A 1 238 ? 3.553 4.212 -24.449 1.00 93.19 238 ALA A N 1
ATOM 1878 C CA . ALA A 1 238 ? 2.867 5.133 -25.346 1.00 93.19 238 ALA A CA 1
ATOM 1879 C C . ALA A 1 238 ? 1.539 4.579 -25.893 1.00 93.19 238 ALA A C 1
ATOM 1881 O O . ALA A 1 238 ? 0.765 5.340 -26.476 1.00 93.19 238 ALA A O 1
ATOM 1882 N N . SER A 1 239 ? 1.246 3.284 -25.706 1.00 94.94 239 SER A N 1
ATOM 1883 C CA . SER A 1 239 ? -0.041 2.714 -26.111 1.00 94.94 239 SER A CA 1
ATOM 1884 C C . SER A 1 239 ? -1.209 3.465 -25.448 1.00 94.94 239 SER A C 1
ATOM 1886 O O . SER A 1 239 ? -1.091 3.899 -24.291 1.00 94.94 239 SER A O 1
ATOM 1888 N N . PRO A 1 240 ? -2.352 3.639 -26.139 1.00 92.00 240 PRO A N 1
ATOM 1889 C CA . PRO A 1 240 ? -3.517 4.315 -25.570 1.00 92.00 240 PRO A CA 1
ATOM 1890 C C . PRO A 1 240 ? -3.980 3.702 -24.244 1.00 92.00 240 PRO A C 1
ATOM 1892 O O . PRO A 1 240 ? -4.376 4.418 -23.331 1.00 92.00 240 PRO A O 1
ATOM 1895 N N . GLU A 1 241 ? -3.904 2.376 -24.121 1.00 88.94 241 GLU A N 1
ATOM 1896 C CA . GLU A 1 241 ? -4.264 1.615 -22.927 1.00 88.94 241 GLU A CA 1
ATOM 1897 C C . GLU A 1 241 ? -3.424 2.026 -21.709 1.00 88.94 241 GLU A C 1
ATOM 1899 O O . GLU A 1 241 ? -3.971 2.347 -20.652 1.00 88.94 241 GLU A O 1
ATOM 1904 N N . VAL A 1 242 ? -2.096 1.997 -21.856 1.00 90.75 242 VAL A N 1
ATOM 1905 C CA . VAL A 1 242 ? -1.148 2.191 -20.749 1.00 90.75 242 VAL A CA 1
ATOM 1906 C C . VAL A 1 242 ? -1.002 3.671 -20.413 1.00 90.75 242 VAL A C 1
ATOM 1908 O O . VAL A 1 242 ? -1.058 4.041 -19.241 1.00 90.75 242 VAL A O 1
ATOM 1911 N N . SER A 1 243 ? -0.900 4.534 -21.424 1.00 91.50 243 SER A N 1
ATOM 1912 C CA . SER A 1 243 ? -0.832 5.985 -21.218 1.00 91.50 243 SER A CA 1
ATOM 1913 C C . SER A 1 243 ? -2.082 6.519 -20.508 1.00 91.50 243 SER A C 1
ATOM 1915 O O . SER A 1 243 ? -1.975 7.333 -19.589 1.00 91.50 243 SER A O 1
ATOM 1917 N N . GLN A 1 244 ? -3.272 6.011 -20.853 1.00 90.62 244 GLN A N 1
ATOM 1918 C CA . GLN A 1 244 ? -4.510 6.376 -20.167 1.00 90.62 244 GLN A CA 1
ATOM 1919 C C . GLN A 1 244 ? -4.530 5.899 -18.709 1.00 90.62 244 GLN A C 1
ATOM 1921 O O . GLN A 1 244 ? -5.060 6.609 -17.848 1.00 90.62 244 GLN A O 1
ATOM 1926 N N . LEU A 1 245 ? -3.968 4.722 -18.414 1.00 88.94 245 LEU A N 1
ATOM 1927 C CA . LEU A 1 245 ? -3.827 4.232 -17.044 1.00 88.94 245 LEU A CA 1
ATOM 1928 C C . LEU A 1 245 ? -2.921 5.159 -16.221 1.00 88.94 245 LEU A C 1
ATOM 1930 O O . LEU A 1 245 ? -3.351 5.631 -15.170 1.00 88.94 245 LEU A O 1
ATOM 1934 N N . PHE A 1 246 ? -1.730 5.498 -16.725 1.00 91.06 246 PHE A N 1
ATOM 1935 C CA . PHE A 1 246 ? -0.809 6.417 -16.043 1.00 91.06 246 PHE A CA 1
ATOM 1936 C C . PHE A 1 246 ? -1.429 7.796 -15.810 1.00 91.06 246 PHE A C 1
ATOM 1938 O O . PHE A 1 246 ? -1.414 8.298 -14.686 1.00 91.06 246 PHE A O 1
ATOM 1945 N N . ALA A 1 247 ? -2.075 8.371 -16.828 1.00 92.00 247 ALA A N 1
ATOM 1946 C CA . ALA A 1 247 ? -2.758 9.655 -16.694 1.00 92.00 247 ALA A CA 1
ATOM 1947 C C . ALA A 1 247 ? -3.874 9.612 -15.635 1.00 92.00 247 ALA A C 1
ATOM 1949 O O . ALA A 1 247 ? -4.075 10.572 -14.885 1.00 92.00 247 ALA A O 1
ATOM 1950 N N . SER A 1 248 ? -4.598 8.494 -15.548 1.00 93.19 248 SER A N 1
ATOM 1951 C CA . SER A 1 248 ? -5.666 8.313 -14.564 1.00 93.19 248 SER A CA 1
ATOM 1952 C C . SER A 1 248 ? -5.127 8.219 -13.138 1.00 93.19 248 SER A C 1
ATOM 1954 O O . SER A 1 248 ? -5.648 8.890 -12.244 1.00 93.19 248 SER A O 1
ATOM 1956 N N . ASP A 1 249 ? -4.053 7.458 -12.933 1.00 90.38 249 ASP A N 1
ATOM 1957 C CA . ASP A 1 249 ? -3.387 7.322 -11.635 1.00 90.38 249 ASP A CA 1
ATOM 1958 C C . ASP A 1 249 ? -2.749 8.635 -11.177 1.00 90.38 249 ASP A C 1
ATOM 1960 O O . ASP A 1 249 ? -2.864 9.016 -10.006 1.00 90.38 249 ASP A O 1
ATOM 1964 N N . GLN A 1 250 ? -2.136 9.380 -12.100 1.00 90.81 250 GLN A N 1
ATOM 1965 C CA . GLN A 1 250 ? -1.598 10.711 -11.828 1.00 90.81 250 GLN A CA 1
ATOM 1966 C C . GLN A 1 250 ? -2.718 11.685 -11.438 1.00 90.81 250 GLN A C 1
ATOM 1968 O O . GLN A 1 250 ? -2.609 12.391 -10.435 1.00 90.81 250 GLN A O 1
ATOM 1973 N N . THR A 1 251 ? -3.833 11.679 -12.175 1.00 95.25 251 THR A N 1
ATOM 1974 C CA . THR A 1 251 ? -5.009 12.513 -11.877 1.00 95.25 251 THR A CA 1
ATOM 1975 C C . THR A 1 251 ? -5.605 12.170 -10.508 1.00 95.25 251 THR A C 1
ATOM 1977 O O . THR A 1 251 ? -5.967 13.063 -9.739 1.00 95.25 251 THR A O 1
ATOM 1980 N N . ALA A 1 252 ? -5.691 10.882 -10.162 1.00 93.38 252 ALA A N 1
ATOM 1981 C CA . ALA A 1 252 ? -6.149 10.441 -8.847 1.00 93.38 252 ALA A CA 1
ATOM 1982 C C . ALA A 1 252 ? -5.171 10.861 -7.734 1.00 93.38 252 ALA A C 1
ATOM 1984 O O . ALA A 1 252 ? -5.596 11.333 -6.680 1.00 93.38 252 ALA A O 1
ATOM 1985 N N . SER A 1 253 ? -3.864 10.780 -7.979 1.00 89.19 253 SER A N 1
ATOM 1986 C CA . SER A 1 253 ? -2.846 11.252 -7.032 1.00 89.19 253 SER A CA 1
ATOM 1987 C C . SER A 1 253 ? -2.974 12.757 -6.769 1.00 89.19 253 SER A C 1
ATOM 1989 O O . SER A 1 253 ? -3.070 13.169 -5.613 1.00 89.19 253 SER A O 1
ATOM 1991 N N . GLN A 1 254 ? -3.128 13.569 -7.820 1.00 90.81 254 GLN A N 1
ATOM 1992 C CA . GLN A 1 254 ? -3.393 15.010 -7.699 1.00 90.81 254 GLN A CA 1
ATOM 1993 C C . GLN A 1 254 ? -4.715 15.307 -6.976 1.00 90.81 254 GLN A C 1
ATOM 1995 O O . GLN A 1 254 ? -4.829 16.293 -6.248 1.00 90.81 254 GLN A O 1
ATOM 2000 N N . ALA A 1 255 ? -5.737 14.463 -7.151 1.00 94.25 255 ALA A N 1
ATOM 2001 C CA . ALA A 1 255 ? -6.987 14.600 -6.413 1.00 94.25 255 ALA A CA 1
ATOM 2002 C C . ALA A 1 255 ? -6.778 14.421 -4.902 1.00 94.25 255 ALA A C 1
ATOM 2004 O O . ALA A 1 255 ? -7.340 15.189 -4.121 1.00 94.25 255 ALA A O 1
ATOM 2005 N N . ARG A 1 256 ? -5.954 13.447 -4.491 1.00 88.81 256 ARG A N 1
ATOM 2006 C CA . ARG A 1 256 ? -5.588 13.244 -3.082 1.00 88.81 256 ARG A CA 1
ATOM 2007 C C . ARG A 1 256 ? -4.772 14.416 -2.538 1.00 88.81 256 ARG A C 1
ATOM 2009 O O . ARG A 1 256 ? -5.058 14.883 -1.442 1.00 88.81 256 ARG A O 1
ATOM 2016 N N . GLU A 1 257 ? -3.809 14.931 -3.297 1.00 83.88 257 GLU A N 1
ATOM 2017 C CA . GLU A 1 257 ? -3.035 16.117 -2.900 1.00 83.88 257 GLU A CA 1
ATOM 2018 C C . GLU A 1 257 ? -3.927 17.350 -2.719 1.00 83.88 257 GLU A C 1
ATOM 2020 O O . GLU A 1 257 ? -3.851 18.028 -1.696 1.00 83.88 257 GLU A O 1
ATOM 2025 N N . ASN A 1 258 ? -4.839 17.611 -3.660 1.00 86.88 258 ASN A N 1
ATOM 2026 C CA . ASN A 1 258 ? -5.807 18.698 -3.526 1.00 86.88 258 ASN A CA 1
ATOM 2027 C C . ASN A 1 258 ? -6.743 18.492 -2.337 1.00 86.88 258 ASN A C 1
ATOM 2029 O O . ASN A 1 258 ? -7.078 19.458 -1.657 1.00 86.88 258 ASN A O 1
ATOM 2033 N N . MET A 1 259 ? -7.140 17.249 -2.054 1.00 86.12 259 MET A N 1
ATOM 2034 C CA . MET A 1 259 ? -7.908 16.943 -0.854 1.00 86.12 259 MET A CA 1
ATOM 2035 C C . MET A 1 259 ? -7.116 17.335 0.392 1.00 86.12 259 MET A C 1
ATOM 2037 O O . MET A 1 259 ? -7.660 18.082 1.189 1.00 86.12 259 MET A O 1
ATOM 2041 N N . LEU A 1 260 ? -5.851 16.910 0.507 1.00 77.38 260 LEU A N 1
ATOM 2042 C CA . LEU A 1 260 ? -4.940 17.228 1.618 1.00 77.38 260 LEU A CA 1
ATOM 2043 C C . LEU A 1 260 ? -4.673 18.733 1.799 1.00 77.38 260 LEU A C 1
ATOM 2045 O O . LEU A 1 260 ? -4.366 19.182 2.902 1.00 77.38 260 LEU A O 1
ATOM 2049 N N . GLN A 1 261 ? -4.798 19.510 0.725 1.00 80.00 261 GLN A N 1
ATOM 2050 C CA . GLN A 1 261 ? -4.712 20.973 0.730 1.00 80.00 261 GLN A CA 1
ATOM 2051 C C . GLN A 1 261 ? -6.071 21.657 0.969 1.00 80.00 261 GLN A C 1
ATOM 2053 O O . GLN A 1 261 ? -6.212 22.844 0.687 1.00 80.00 261 GLN A O 1
ATOM 2058 N N . GLU A 1 262 ? -7.088 20.916 1.421 1.00 80.75 262 GLU A N 1
ATOM 2059 C CA . GLU A 1 262 ? -8.462 21.389 1.652 1.00 80.75 262 GLU A CA 1
ATOM 2060 C C . GLU A 1 262 ? -9.186 21.916 0.389 1.00 80.75 262 GLU A C 1
ATOM 2062 O O . GLU A 1 262 ? -10.295 22.452 0.455 1.00 80.75 262 GLU A O 1
ATOM 2067 N N . LYS A 1 263 ? -8.639 21.675 -0.810 1.00 88.75 263 LYS A N 1
ATOM 2068 C CA . LYS A 1 263 ? -9.234 22.029 -2.113 1.00 88.75 263 LYS A CA 1
ATOM 2069 C C . LYS A 1 263 ? -10.232 20.961 -2.574 1.00 88.75 263 LYS A C 1
ATOM 2071 O O . LYS A 1 263 ? -10.094 20.344 -3.633 1.00 88.75 263 LYS A O 1
ATOM 2076 N N . LEU A 1 264 ? -11.276 20.723 -1.775 1.00 90.44 264 LEU A N 1
ATOM 2077 C CA . LEU A 1 264 ? -12.210 19.600 -1.974 1.00 90.44 264 LEU A CA 1
ATOM 2078 C C . LEU A 1 264 ? -12.990 19.641 -3.299 1.00 90.44 264 LEU A C 1
ATOM 2080 O O . LEU A 1 264 ? -13.344 18.589 -3.839 1.00 90.44 264 LEU A O 1
ATOM 2084 N N . ALA A 1 265 ? -13.275 20.830 -3.836 1.00 94.62 265 ALA A N 1
ATOM 2085 C CA . ALA A 1 265 ? -13.951 20.964 -5.127 1.00 94.62 265 ALA A CA 1
ATOM 2086 C C . ALA A 1 265 ? -13.073 20.441 -6.277 1.00 94.62 265 ALA A C 1
ATOM 2088 O O . ALA A 1 265 ? -13.538 19.644 -7.099 1.00 94.62 265 ALA A O 1
ATOM 2089 N N . ASP A 1 266 ? -11.794 20.824 -6.283 1.00 96.38 266 ASP A N 1
ATOM 2090 C CA . ASP A 1 266 ? -10.806 20.364 -7.260 1.00 96.38 266 ASP A CA 1
ATOM 2091 C C . ASP A 1 266 ? -10.521 18.871 -7.095 1.00 96.38 266 ASP A C 1
ATOM 2093 O O . ASP A 1 266 ? -10.543 18.131 -8.078 1.00 96.38 266 ASP A O 1
ATOM 2097 N N . ALA A 1 267 ? -10.372 18.399 -5.854 1.00 95.31 267 ALA A N 1
ATOM 2098 C CA . ALA A 1 267 ? -10.217 16.979 -5.546 1.00 95.31 267 ALA A CA 1
ATOM 2099 C C . ALA A 1 267 ? -11.390 16.134 -6.077 1.00 95.31 267 ALA A C 1
ATOM 2101 O O . ALA A 1 267 ? -11.206 15.066 -6.666 1.00 95.31 267 ALA A O 1
ATOM 2102 N N . ASN A 1 268 ? -12.626 16.617 -5.928 1.00 96.31 268 ASN A N 1
ATOM 2103 C CA . ASN A 1 268 ? -13.806 15.938 -6.461 1.00 96.31 268 ASN A CA 1
ATOM 2104 C C . ASN A 1 268 ? -13.856 15.939 -7.992 1.00 96.31 268 ASN A C 1
ATOM 2106 O O . ASN A 1 268 ? -14.277 14.935 -8.571 1.00 96.31 268 ASN A O 1
ATOM 2110 N N . ARG A 1 269 ? -13.437 17.033 -8.640 1.00 97.56 269 ARG A N 1
ATOM 2111 C CA . ARG A 1 269 ? -13.346 17.107 -10.104 1.00 97.56 269 ARG A CA 1
ATOM 2112 C C . ARG A 1 269 ? -12.306 16.114 -10.627 1.00 97.56 269 ARG A C 1
ATOM 2114 O O . ARG A 1 269 ? -12.654 15.265 -11.440 1.00 97.56 269 ARG A O 1
ATOM 2121 N N . LEU A 1 270 ? -11.085 16.160 -10.096 1.00 97.62 270 LEU A N 1
ATOM 2122 C CA . LEU A 1 270 ? -9.974 15.302 -10.523 1.00 97.62 270 LEU A CA 1
ATOM 2123 C C . LEU A 1 270 ? -10.250 13.819 -10.255 1.00 97.62 270 LEU A C 1
ATOM 2125 O O . LEU A 1 270 ? -10.154 12.992 -11.155 1.00 97.62 270 LEU A O 1
ATOM 2129 N N . SER A 1 271 ? -10.707 13.463 -9.050 1.00 95.81 271 SER A N 1
ATOM 2130 C CA . SER A 1 271 ? -11.057 12.064 -8.749 1.00 95.81 271 SER A CA 1
ATOM 2131 C C . SER A 1 271 ? -12.225 11.544 -9.597 1.00 95.81 271 SER A C 1
ATOM 2133 O O . SER A 1 271 ? -12.452 10.337 -9.647 1.00 95.81 271 SER A O 1
ATOM 2135 N N . ALA A 1 272 ? -13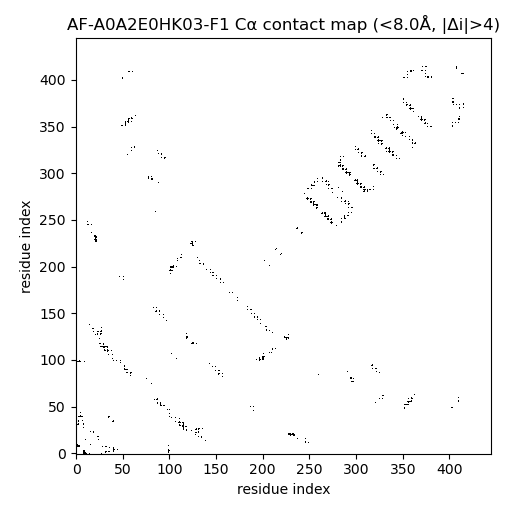.029 12.423 -10.213 1.00 95.31 272 ALA A N 1
ATOM 2136 C CA . ALA A 1 272 ? -14.069 12.026 -11.160 1.00 95.31 272 ALA A CA 1
ATOM 2137 C C . ALA A 1 272 ? -13.514 11.822 -12.565 1.00 95.31 272 ALA A C 1
ATOM 2139 O O . ALA A 1 272 ? -13.870 10.827 -13.188 1.00 95.31 272 ALA A O 1
ATOM 2140 N N . SER A 1 273 ? -12.646 12.720 -13.033 1.00 95.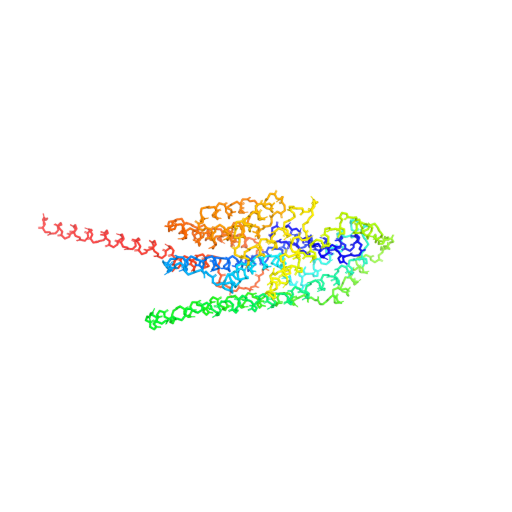62 273 SER A N 1
ATOM 2141 C CA . SER A 1 273 ? -12.021 12.618 -14.354 1.00 95.62 273 SER A CA 1
ATOM 2142 C C . SER A 1 273 ? -10.995 11.490 -14.453 1.00 95.62 273 SER A C 1
ATOM 2144 O O . SER A 1 273 ? -10.742 11.011 -15.551 1.00 95.62 273 SER A O 1
ATOM 2146 N N . ALA A 1 274 ? -10.442 11.029 -13.327 1.00 95.12 274 ALA A N 1
ATOM 2147 C CA . ALA A 1 274 ? -9.566 9.859 -13.284 1.00 95.12 274 ALA A CA 1
ATOM 2148 C C . ALA A 1 274 ? -10.278 8.546 -13.676 1.00 95.12 274 ALA A C 1
ATOM 2150 O O . ALA A 1 274 ? -9.618 7.573 -14.027 1.00 95.12 274 ALA A O 1
ATOM 2151 N N . LEU A 1 275 ? -11.616 8.494 -13.622 1.00 92.56 275 LEU A N 1
ATOM 2152 C CA . LEU A 1 275 ? -12.389 7.320 -14.028 1.00 92.56 275 LEU A CA 1
ATOM 2153 C C . LEU A 1 275 ? -12.824 7.425 -15.493 1.00 92.56 275 LEU A C 1
ATOM 2155 O O . LEU A 1 275 ? -13.408 8.415 -15.925 1.00 92.56 275 LEU A O 1
ATOM 2159 N N . ASN A 1 276 ? -12.637 6.337 -16.226 1.00 88.56 276 ASN A N 1
ATOM 2160 C CA . ASN A 1 276 ? -13.105 6.119 -17.586 1.00 88.56 276 ASN A CA 1
ATOM 2161 C C . ASN A 1 276 ? -13.683 4.697 -17.720 1.00 88.56 276 ASN A C 1
ATOM 2163 O O . ASN A 1 276 ? -13.732 3.928 -16.759 1.00 88.56 276 ASN A O 1
ATOM 2167 N N . TYR A 1 277 ? -14.158 4.327 -18.911 1.00 86.25 277 TYR A N 1
ATOM 2168 C CA . TYR A 1 277 ? -14.816 3.032 -19.113 1.00 86.25 277 TYR A CA 1
ATOM 2169 C C . TYR A 1 277 ? -13.897 1.819 -18.886 1.00 86.25 277 TYR A C 1
ATOM 2171 O O . TYR A 1 277 ? -14.413 0.754 -18.540 1.00 86.25 277 TYR A O 1
ATOM 2179 N N . ARG A 1 278 ? -12.574 1.979 -19.054 1.00 84.12 278 ARG A N 1
ATOM 2180 C CA . ARG A 1 278 ? -11.560 0.916 -18.941 1.00 84.12 278 ARG A CA 1
ATOM 2181 C C . ARG A 1 278 ? -11.077 0.717 -17.513 1.00 84.12 278 ARG A C 1
ATOM 2183 O O . ARG A 1 278 ? -10.941 -0.415 -17.073 1.00 84.12 278 ARG A O 1
ATOM 2190 N N . ASN A 1 279 ? -10.873 1.801 -16.771 1.00 86.31 279 ASN A N 1
ATOM 2191 C CA . ASN A 1 279 ? -10.355 1.752 -15.401 1.00 86.31 279 ASN A CA 1
ATOM 2192 C C . ASN A 1 279 ? -11.438 1.995 -14.341 1.00 86.31 279 ASN A C 1
ATOM 2194 O O . ASN A 1 279 ? -11.131 2.284 -13.185 1.00 86.31 279 ASN A O 1
ATOM 2198 N N . ARG A 1 280 ? -12.722 1.881 -14.710 1.00 88.12 280 ARG A N 1
ATOM 2199 C CA . ARG A 1 280 ? -13.830 2.186 -13.801 1.00 88.12 280 ARG A CA 1
ATOM 2200 C C . ARG A 1 280 ? -13.765 1.413 -12.490 1.00 88.12 280 ARG A C 1
ATOM 2202 O O . ARG A 1 280 ? -14.366 1.872 -11.540 1.00 88.12 280 ARG A O 1
ATOM 2209 N N . ASN A 1 281 ? -13.096 0.270 -12.404 1.00 88.75 281 ASN A N 1
ATOM 2210 C CA . ASN A 1 281 ? -12.982 -0.490 -11.157 1.00 88.75 281 ASN A CA 1
ATOM 2211 C C . ASN A 1 281 ? -11.550 -0.544 -10.616 1.00 88.75 281 ASN A C 1
ATOM 2213 O O . ASN A 1 281 ? -11.299 -1.312 -9.698 1.00 88.75 281 ASN A O 1
ATOM 2217 N N . GLU A 1 282 ? -10.628 0.245 -11.167 1.00 88.12 282 GLU A N 1
ATOM 2218 C CA . GLU A 1 282 ? -9.240 0.286 -10.709 1.00 88.12 282 GLU A CA 1
ATOM 2219 C C . GLU A 1 282 ? -9.193 0.656 -9.213 1.00 88.12 282 GLU A C 1
ATOM 2221 O O . GLU A 1 282 ? -9.926 1.532 -8.736 1.00 88.12 282 GLU A O 1
ATOM 2226 N N . VAL A 1 283 ? -8.397 -0.105 -8.459 1.00 89.50 283 VAL A N 1
ATOM 2227 C CA . VAL A 1 283 ? -8.403 -0.115 -6.995 1.00 89.50 283 VAL A CA 1
ATOM 2228 C C . VAL A 1 283 ? -7.969 1.238 -6.438 1.00 89.50 283 VAL A C 1
ATOM 2230 O O . VAL A 1 283 ? -8.650 1.792 -5.573 1.00 89.50 283 VAL A O 1
ATOM 2233 N N . PHE A 1 284 ? -6.865 1.792 -6.930 1.00 87.62 284 PHE A N 1
ATOM 2234 C CA . PHE A 1 284 ? -6.284 3.026 -6.418 1.00 87.62 284 PHE A CA 1
ATOM 2235 C C . PHE A 1 284 ? -7.183 4.249 -6.652 1.00 87.62 284 PHE A C 1
ATOM 2237 O O . PHE A 1 284 ? -7.470 4.997 -5.711 1.00 87.62 284 PHE A O 1
ATOM 2244 N N . VAL A 1 285 ? -7.704 4.427 -7.867 1.00 92.19 285 VAL A N 1
ATOM 2245 C CA . VAL A 1 285 ? -8.624 5.508 -8.238 1.00 92.19 285 VAL A CA 1
ATOM 2246 C C . VAL A 1 285 ? -9.898 5.429 -7.395 1.00 92.19 285 VAL A C 1
ATOM 2248 O O . VAL A 1 285 ? -10.408 6.452 -6.924 1.00 92.19 285 VAL A O 1
ATOM 2251 N N . ARG A 1 286 ? -10.410 4.217 -7.140 1.00 94.25 286 ARG A N 1
ATOM 2252 C CA . ARG A 1 286 ? -11.575 4.009 -6.270 1.00 94.25 286 ARG A CA 1
ATOM 2253 C C . ARG A 1 286 ? -11.286 4.336 -4.808 1.00 94.25 286 ARG A C 1
ATOM 2255 O O . ARG A 1 286 ? -12.126 4.977 -4.173 1.00 94.25 286 ARG A O 1
ATOM 2262 N N . VAL A 1 287 ? -10.112 3.978 -4.291 1.00 91.56 287 VAL A N 1
ATOM 2263 C CA . VAL A 1 287 ? -9.672 4.347 -2.936 1.00 91.56 287 VAL A CA 1
ATOM 2264 C C . VAL A 1 287 ? -9.573 5.869 -2.785 1.00 91.56 287 VAL A C 1
ATOM 2266 O O . VAL A 1 287 ? -10.169 6.419 -1.860 1.00 91.56 287 VAL A O 1
ATOM 2269 N N . VAL A 1 288 ? -8.927 6.570 -3.724 1.00 91.94 288 VAL A N 1
ATOM 2270 C CA . VAL A 1 288 ? -8.862 8.047 -3.730 1.00 91.94 288 VAL A CA 1
ATOM 2271 C C . VAL A 1 288 ? -10.264 8.650 -3.746 1.00 91.94 288 VAL A C 1
ATOM 2273 O O . VAL A 1 288 ? -10.588 9.556 -2.978 1.00 91.94 288 VAL A O 1
ATOM 2276 N N . ARG A 1 289 ? -11.140 8.148 -4.621 1.00 94.44 289 ARG A N 1
ATOM 2277 C CA . ARG A 1 289 ? -12.501 8.671 -4.733 1.00 94.44 289 ARG A CA 1
ATOM 2278 C C . ARG A 1 289 ? -13.296 8.449 -3.451 1.00 94.44 289 ARG A C 1
ATOM 2280 O O . ARG A 1 289 ? -14.065 9.330 -3.079 1.00 94.44 289 ARG A O 1
ATOM 2287 N N . ASN A 1 290 ? -13.104 7.320 -2.770 1.00 94.00 290 ASN A N 1
ATOM 2288 C CA . ASN A 1 290 ? -13.648 7.080 -1.436 1.00 94.00 290 ASN A CA 1
ATOM 2289 C C . ASN A 1 290 ? -13.208 8.159 -0.436 1.00 94.00 290 ASN A C 1
ATOM 2291 O O . ASN A 1 290 ? -14.070 8.760 0.200 1.00 94.00 290 ASN A O 1
ATOM 2295 N N . GLU A 1 291 ? -11.909 8.447 -0.350 1.00 90.69 291 GLU A N 1
ATOM 2296 C CA . GLU A 1 291 ? -11.367 9.454 0.574 1.00 90.69 291 GLU A CA 1
ATOM 2297 C C . GLU A 1 291 ? -12.027 10.822 0.336 1.00 90.69 291 GLU A C 1
ATOM 2299 O O . GLU A 1 291 ? -12.564 11.440 1.258 1.00 90.69 291 GLU A O 1
ATOM 2304 N N . VAL A 1 292 ? -12.124 11.235 -0.933 1.00 92.50 292 VAL A N 1
ATOM 2305 C CA . VAL A 1 292 ? -12.805 12.478 -1.320 1.00 92.50 292 VAL A CA 1
ATOM 2306 C C . VAL A 1 292 ? -14.294 12.455 -0.948 1.00 92.50 292 VAL A C 1
ATOM 2308 O O . VAL A 1 292 ? -14.838 13.471 -0.514 1.00 92.50 292 VAL A O 1
ATOM 2311 N N . ARG A 1 293 ? -14.991 11.316 -1.089 1.00 92.88 293 ARG A N 1
ATOM 2312 C CA . ARG A 1 293 ? -16.403 11.194 -0.678 1.00 92.88 293 ARG A CA 1
ATOM 2313 C C . ARG A 1 293 ? -16.579 11.292 0.829 1.00 92.88 293 ARG A C 1
ATOM 2315 O O . ARG A 1 293 ? -17.550 11.914 1.260 1.00 92.88 293 ARG A O 1
ATOM 2322 N N . LEU A 1 294 ? -15.667 10.733 1.616 1.00 87.19 294 LEU A N 1
ATOM 2323 C CA . LEU A 1 294 ? -15.710 10.887 3.064 1.00 87.19 294 LEU A CA 1
ATOM 2324 C C . LEU A 1 294 ? -15.450 12.337 3.474 1.00 87.19 294 LEU A C 1
ATOM 2326 O O . LEU A 1 294 ? -16.202 12.865 4.288 1.00 87.19 294 LEU A O 1
ATOM 2330 N N . ALA A 1 295 ? -14.485 13.018 2.846 1.00 85.06 295 ALA A N 1
ATOM 2331 C CA . ALA A 1 295 ? -14.231 14.441 3.098 1.00 85.06 295 ALA A CA 1
ATOM 2332 C C . ALA A 1 295 ? -15.450 15.327 2.757 1.00 85.06 295 ALA A C 1
ATOM 2334 O O . ALA A 1 295 ? -15.663 16.377 3.356 1.00 85.06 295 ALA A O 1
ATOM 2335 N N . GLN A 1 296 ? -16.298 14.878 1.827 1.00 88.00 296 GLN A N 1
ATOM 2336 C CA . GLN A 1 296 ? -17.584 15.502 1.493 1.00 88.00 296 GLN A CA 1
ATOM 2337 C C . GLN A 1 296 ? -18.747 15.101 2.415 1.00 88.00 296 GLN A C 1
ATOM 2339 O O . GLN A 1 296 ? -19.882 15.482 2.127 1.00 88.00 296 GLN A O 1
ATOM 2344 N N . GLN A 1 297 ? -18.502 14.318 3.470 1.00 84.88 297 GLN A N 1
ATOM 2345 C CA . GLN A 1 297 ? -19.530 13.748 4.350 1.00 84.88 297 GLN A CA 1
ATOM 2346 C C . GLN A 1 297 ? -20.540 12.858 3.599 1.00 84.88 297 GLN A C 1
ATOM 2348 O O . GLN A 1 297 ? -21.741 12.885 3.855 1.00 84.88 297 GLN A O 1
ATOM 2353 N N . ARG A 1 298 ? -20.070 12.071 2.620 1.00 88.94 298 ARG A N 1
ATOM 2354 C CA . ARG A 1 298 ? -20.904 11.171 1.798 1.00 88.94 298 ARG A CA 1
ATOM 2355 C C . ARG A 1 298 ? -20.488 9.702 1.971 1.00 88.94 298 ARG A C 1
ATOM 2357 O O . ARG A 1 298 ? -20.013 9.102 0.998 1.00 88.94 298 ARG A O 1
ATOM 2364 N N . PRO A 1 299 ? -20.675 9.102 3.163 1.00 88.62 299 PRO A N 1
ATOM 2365 C CA . PRO A 1 299 ? -20.215 7.744 3.462 1.00 88.62 299 PRO A CA 1
ATOM 2366 C C . PRO A 1 299 ? -20.847 6.670 2.564 1.00 88.62 299 PRO A C 1
ATOM 2368 O O . PRO A 1 299 ? -20.173 5.715 2.193 1.00 88.62 299 PRO A O 1
ATOM 2371 N N . ASP A 1 300 ? -22.086 6.843 2.094 1.00 92.62 300 ASP A N 1
ATOM 2372 C CA . ASP A 1 300 ? -22.696 5.881 1.161 1.00 92.62 300 ASP A CA 1
ATOM 2373 C C . ASP A 1 300 ? -21.982 5.830 -0.189 1.00 92.62 300 ASP A C 1
ATOM 2375 O O . ASP A 1 300 ? -21.733 4.753 -0.734 1.00 92.62 300 ASP A O 1
ATOM 2379 N N . LYS A 1 301 ? -21.604 6.999 -0.720 1.00 95.31 301 LYS A N 1
ATOM 2380 C CA . LYS A 1 301 ? -20.826 7.077 -1.963 1.00 95.31 301 LYS A CA 1
ATOM 2381 C C . LYS A 1 301 ? -19.401 6.586 -1.744 1.00 95.31 301 LYS A C 1
ATOM 2383 O O . LYS A 1 301 ? -18.805 6.039 -2.667 1.00 95.31 301 LYS A O 1
ATOM 2388 N N . ALA A 1 302 ? -18.850 6.801 -0.554 1.00 93.69 302 ALA A N 1
ATOM 2389 C CA . ALA A 1 302 ? -17.545 6.287 -0.170 1.00 93.69 302 ALA A CA 1
ATOM 2390 C C . ALA A 1 302 ? -17.537 4.748 -0.196 1.00 93.69 302 ALA A C 1
ATOM 2392 O O . ALA A 1 302 ? -16.766 4.157 -0.955 1.00 93.69 302 ALA A O 1
ATOM 2393 N N . ARG A 1 303 ? -18.515 4.118 0.475 1.00 95.44 303 ARG A N 1
ATOM 2394 C CA . ARG A 1 303 ? -18.741 2.664 0.464 1.00 95.44 303 ARG A CA 1
ATOM 2395 C C . ARG A 1 303 ? -18.832 2.111 -0.955 1.00 95.44 303 ARG A C 1
ATOM 2397 O O . ARG A 1 303 ? -18.103 1.187 -1.285 1.00 95.44 303 ARG A O 1
ATOM 2404 N N . GLN A 1 304 ? -19.673 2.703 -1.807 1.00 95.88 304 GLN A N 1
ATOM 2405 C CA . GLN A 1 304 ? -19.858 2.235 -3.188 1.00 95.88 304 GLN A CA 1
ATOM 2406 C C . GLN A 1 304 ? -18.543 2.195 -3.982 1.00 95.88 304 GLN A C 1
ATOM 2408 O O . GLN A 1 304 ? -18.351 1.314 -4.815 1.00 95.88 304 GLN A O 1
ATOM 2413 N N . ASN A 1 305 ? -17.623 3.140 -3.748 1.00 96.12 305 ASN A N 1
ATOM 2414 C CA . ASN A 1 305 ? -16.322 3.110 -4.417 1.00 96.12 305 ASN A CA 1
ATOM 2415 C C . ASN A 1 305 ? -15.461 1.945 -3.923 1.00 96.12 305 ASN A C 1
ATOM 2417 O O . ASN A 1 305 ? -14.843 1.267 -4.740 1.00 96.12 305 ASN A O 1
ATOM 2421 N N . LEU A 1 306 ? -15.450 1.691 -2.616 1.00 95.56 306 LEU A N 1
ATOM 2422 C CA . LEU A 1 306 ? -14.678 0.598 -2.031 1.00 95.56 306 LEU A CA 1
ATOM 2423 C C . LEU A 1 306 ? -15.258 -0.778 -2.365 1.00 95.56 306 LEU A C 1
ATOM 2425 O O . LEU A 1 306 ? -14.493 -1.698 -2.610 1.00 95.56 306 LEU A O 1
ATOM 2429 N N . GLU A 1 307 ? -16.579 -0.921 -2.462 1.00 94.44 307 GLU A N 1
ATOM 2430 C CA . GLU A 1 307 ? -17.221 -2.166 -2.911 1.00 94.44 307 GLU A CA 1
ATOM 2431 C C . GLU A 1 307 ? -16.837 -2.519 -4.353 1.00 94.44 307 GLU A C 1
ATOM 2433 O O . GLU A 1 307 ? -16.611 -3.687 -4.662 1.00 94.44 307 GLU A O 1
ATOM 2438 N N . LEU A 1 308 ? -16.700 -1.518 -5.230 1.00 94.44 308 LEU A N 1
ATOM 2439 C CA . LEU A 1 308 ? -16.208 -1.723 -6.596 1.00 94.44 308 LEU A CA 1
ATOM 2440 C C . LEU A 1 308 ? -14.721 -2.096 -6.624 1.00 94.44 308 LEU A C 1
ATOM 2442 O O . LEU A 1 308 ? -14.329 -2.963 -7.404 1.00 94.44 308 LEU A O 1
ATOM 2446 N N . ALA A 1 309 ? -13.903 -1.485 -5.760 1.00 93.25 309 ALA A N 1
ATOM 2447 C CA . ALA A 1 309 ? -12.494 -1.851 -5.613 1.00 93.25 309 ALA A CA 1
ATOM 2448 C C . ALA A 1 309 ? -12.331 -3.279 -5.066 1.00 93.25 309 ALA A C 1
ATOM 2450 O O . ALA A 1 309 ? -11.491 -4.035 -5.544 1.00 93.25 309 ALA A O 1
ATOM 2451 N N . LEU A 1 310 ? -13.170 -3.675 -4.105 1.00 92.50 310 LEU A N 1
ATOM 2452 C CA . LEU A 1 310 ? -13.125 -4.977 -3.441 1.00 92.50 310 LEU A CA 1
ATOM 2453 C C . LEU A 1 310 ? -13.361 -6.146 -4.410 1.00 92.50 310 LEU A C 1
ATOM 2455 O O . LEU A 1 310 ? -12.809 -7.230 -4.211 1.00 92.50 310 LEU A O 1
ATOM 2459 N N . GLN A 1 311 ? -14.136 -5.915 -5.475 1.00 90.69 311 GLN A N 1
ATOM 2460 C CA . GLN A 1 311 ? -14.387 -6.891 -6.541 1.00 90.69 311 GLN A CA 1
ATOM 2461 C C . GLN A 1 311 ? -13.139 -7.208 -7.377 1.00 90.69 311 GLN A C 1
ATOM 2463 O O . GLN A 1 311 ? -13.113 -8.230 -8.059 1.00 90.69 311 GLN A O 1
ATOM 2468 N N . GLN A 1 312 ? -12.113 -6.351 -7.364 1.00 89.25 312 GLN A N 1
ATOM 2469 C CA . GLN A 1 312 ? -10.894 -6.595 -8.131 1.00 89.25 312 GLN A CA 1
ATOM 2470 C C . GLN A 1 312 ? -10.007 -7.613 -7.427 1.00 89.25 312 GLN A C 1
ATOM 2472 O O . GLN A 1 312 ? -9.801 -7.446 -6.229 1.00 89.25 312 GLN A O 1
ATOM 2477 N N . PRO A 1 313 ? -9.392 -8.585 -8.131 1.00 85.00 313 PRO A N 1
ATOM 2478 C CA . PRO A 1 313 ? -8.454 -9.546 -7.539 1.00 85.00 313 PRO A CA 1
ATOM 2479 C C . PRO A 1 313 ? -7.279 -8.894 -6.797 1.00 85.00 313 PRO A C 1
ATOM 2481 O O . PRO A 1 313 ? -6.823 -9.424 -5.788 1.00 85.00 313 PRO A O 1
ATOM 2484 N N . LEU A 1 314 ? -6.867 -7.704 -7.241 1.00 80.12 314 LEU A N 1
ATOM 2485 C CA . LEU A 1 314 ? -5.758 -6.922 -6.685 1.00 80.12 314 LEU A CA 1
ATOM 2486 C C . LEU A 1 314 ? -6.165 -5.987 -5.529 1.00 80.12 314 LEU A C 1
ATOM 2488 O O . LEU A 1 314 ? -5.405 -5.089 -5.179 1.00 80.12 314 LEU A O 1
ATOM 2492 N N . ALA A 1 315 ? -7.363 -6.142 -4.951 1.00 86.12 315 ALA A N 1
ATOM 2493 C CA . ALA A 1 315 ? -7.771 -5.339 -3.799 1.00 86.12 315 ALA A CA 1
ATOM 2494 C C . ALA A 1 315 ? -6.775 -5.509 -2.638 1.00 86.12 315 ALA A C 1
ATOM 2496 O O . ALA A 1 315 ? -6.597 -6.605 -2.106 1.00 86.12 315 ALA A O 1
ATOM 2497 N N . THR A 1 316 ? -6.136 -4.407 -2.257 1.00 79.75 316 THR A N 1
ATOM 2498 C CA . THR A 1 316 ? -5.131 -4.334 -1.193 1.00 79.75 316 THR A CA 1
ATOM 2499 C C . THR A 1 316 ? -5.785 -4.272 0.187 1.00 79.75 316 THR A C 1
ATOM 2501 O O . THR A 1 316 ? -6.959 -3.915 0.300 1.00 79.75 316 THR A O 1
ATOM 2504 N N . ARG A 1 317 ? -5.016 -4.513 1.264 1.00 78.44 317 ARG A N 1
ATOM 2505 C CA . ARG A 1 317 ? -5.490 -4.376 2.661 1.00 78.44 317 ARG A CA 1
ATOM 2506 C C . ARG A 1 317 ? -6.198 -3.041 2.917 1.00 78.44 317 ARG A C 1
ATOM 2508 O O . ARG A 1 317 ? -7.249 -3.015 3.546 1.00 78.44 317 ARG A O 1
ATOM 2515 N N . SER A 1 318 ? -5.688 -1.948 2.343 1.00 78.81 318 SER A N 1
ATOM 2516 C CA . SER A 1 318 ? -6.292 -0.613 2.457 1.00 78.81 318 SER A CA 1
ATOM 2517 C C . SER A 1 318 ? -7.746 -0.539 1.974 1.00 78.81 318 SER A C 1
ATOM 2519 O O . SER A 1 318 ? -8.516 0.244 2.522 1.00 78.81 318 SER A O 1
ATOM 2521 N N . VAL A 1 319 ? -8.165 -1.356 0.999 1.00 88.94 319 VAL A N 1
ATOM 2522 C CA . VAL A 1 319 ? -9.572 -1.422 0.566 1.00 88.94 319 VAL A CA 1
ATOM 2523 C C . VAL A 1 319 ? -10.452 -1.957 1.693 1.00 88.94 319 VAL A C 1
ATOM 2525 O O . VAL A 1 319 ? -11.496 -1.374 1.979 1.00 88.94 319 VAL A O 1
ATOM 2528 N N . PHE A 1 320 ? -10.015 -3.034 2.350 1.00 88.88 320 PHE A N 1
ATOM 2529 C CA . PHE A 1 320 ? -10.737 -3.662 3.455 1.00 88.88 320 PHE A CA 1
ATOM 2530 C C . PHE A 1 320 ? -10.780 -2.752 4.679 1.00 88.88 320 PHE A C 1
ATOM 2532 O O . PHE A 1 320 ? -11.866 -2.473 5.186 1.00 88.88 320 PHE A O 1
ATOM 2539 N N . SER A 1 321 ? -9.627 -2.221 5.100 1.00 81.44 321 SER A N 1
ATOM 2540 C CA . SER A 1 321 ? -9.539 -1.305 6.242 1.00 81.44 321 SER A CA 1
ATOM 2541 C C . SER A 1 321 ? -10.390 -0.055 6.024 1.00 81.44 321 SER A C 1
ATOM 2543 O O . SER A 1 321 ? -11.169 0.315 6.902 1.00 81.44 321 SER A O 1
ATOM 2545 N N . ASN A 1 322 ? -10.323 0.568 4.841 1.00 87.06 322 ASN A N 1
ATOM 2546 C CA . ASN A 1 322 ? -11.153 1.734 4.539 1.00 87.06 322 ASN A CA 1
ATOM 2547 C C . ASN A 1 322 ? -12.641 1.375 4.539 1.00 87.06 322 ASN A C 1
ATOM 2549 O O . ASN A 1 322 ? -13.456 2.154 5.023 1.00 87.06 322 ASN A O 1
ATOM 2553 N N . LEU A 1 323 ? -13.021 0.204 4.024 1.00 91.69 323 LEU A N 1
ATOM 2554 C CA . LEU A 1 323 ? -14.427 -0.184 3.943 1.00 91.69 323 LEU A CA 1
ATOM 2555 C C . LEU A 1 323 ? -14.995 -0.478 5.333 1.00 91.69 323 LEU A C 1
ATOM 2557 O O . LEU A 1 323 ? -16.100 -0.029 5.638 1.00 91.69 323 LEU A O 1
ATOM 2561 N N . ALA A 1 324 ? -14.217 -1.134 6.196 1.00 87.81 324 ALA A N 1
ATOM 2562 C CA . ALA A 1 324 ? -14.552 -1.301 7.604 1.00 87.81 324 ALA A CA 1
ATOM 2563 C C . ALA A 1 324 ? -14.757 0.058 8.291 1.00 87.81 324 ALA A C 1
ATOM 2565 O O . ALA A 1 324 ? -15.763 0.253 8.966 1.00 87.81 324 ALA A O 1
ATOM 2566 N N . GLN A 1 325 ? -13.884 1.041 8.041 1.00 81.69 325 GLN A N 1
ATOM 2567 C CA . GLN A 1 325 ? -14.065 2.404 8.558 1.00 81.69 325 GLN A CA 1
ATOM 2568 C C . GLN A 1 325 ? -15.361 3.055 8.070 1.00 81.69 325 GLN A C 1
ATOM 2570 O O . GLN A 1 325 ? -16.082 3.657 8.865 1.00 81.69 325 GLN A O 1
ATOM 2575 N N . VAL A 1 326 ? -15.699 2.917 6.785 1.00 87.75 326 VAL A N 1
ATOM 2576 C CA . VAL A 1 326 ? -16.964 3.450 6.263 1.00 87.75 326 VAL A CA 1
ATOM 2577 C C . VAL A 1 326 ? -18.170 2.785 6.929 1.00 87.75 326 VAL A C 1
ATOM 2579 O O . VAL A 1 326 ? -19.136 3.477 7.243 1.00 87.75 326 VAL A O 1
ATOM 2582 N N . TYR A 1 327 ? -18.123 1.477 7.186 1.00 89.75 327 TYR A N 1
ATOM 2583 C CA . TYR A 1 327 ? -19.183 0.782 7.921 1.00 89.75 327 TYR A CA 1
ATOM 2584 C C . TYR A 1 327 ? -19.309 1.269 9.367 1.00 89.75 327 TYR A C 1
ATOM 2586 O O . TYR A 1 327 ? -20.416 1.547 9.825 1.00 89.75 327 TYR A O 1
ATOM 2594 N N . MET A 1 328 ? -18.189 1.498 10.050 1.00 81.50 328 MET A N 1
ATOM 2595 C CA . MET A 1 328 ? -18.176 2.074 11.398 1.00 81.50 328 MET A CA 1
ATOM 2596 C C . MET A 1 328 ? -18.784 3.481 11.439 1.00 81.50 328 MET A C 1
ATOM 2598 O O . MET A 1 328 ? -19.593 3.776 12.317 1.00 81.50 328 MET A O 1
ATOM 2602 N N . LEU A 1 329 ? -18.484 4.334 10.452 1.00 78.69 329 LEU A N 1
ATOM 2603 C CA . LEU A 1 329 ? -19.107 5.662 10.315 1.00 78.69 329 LEU A CA 1
ATOM 2604 C C . LEU A 1 329 ? -20.613 5.601 10.053 1.00 78.69 329 LEU A C 1
ATOM 2606 O O . LEU A 1 329 ? -21.330 6.563 10.316 1.00 78.69 329 LEU A O 1
ATOM 2610 N N . ARG A 1 330 ? -21.087 4.478 9.520 1.00 85.44 330 ARG A N 1
ATOM 2611 C CA . ARG A 1 330 ? -22.501 4.207 9.271 1.00 85.44 330 ARG A CA 1
ATOM 2612 C C . ARG A 1 330 ? -23.179 3.457 10.414 1.00 85.44 330 ARG A C 1
ATOM 2614 O O . ARG A 1 330 ? -24.325 3.052 10.246 1.00 85.44 330 ARG A O 1
ATOM 2621 N N . ASN A 1 331 ? -22.500 3.297 11.552 1.00 82.31 331 ASN A N 1
ATOM 2622 C CA . ASN A 1 331 ? -22.994 2.547 12.703 1.00 82.31 331 ASN A CA 1
ATOM 2623 C C . ASN A 1 331 ? -23.346 1.083 12.360 1.00 82.31 331 ASN A C 1
ATOM 2625 O O . ASN A 1 331 ? -24.314 0.533 12.878 1.00 82.31 331 ASN A O 1
ATOM 2629 N N . ASP A 1 332 ? -22.561 0.459 11.475 1.00 89.25 332 ASP A N 1
ATOM 2630 C CA . ASP A 1 332 ? -22.686 -0.952 11.090 1.00 89.25 332 ASP A CA 1
ATOM 2631 C C . ASP A 1 332 ? -21.405 -1.731 11.454 1.00 89.25 332 ASP A C 1
ATOM 2633 O O . ASP A 1 332 ? -20.609 -2.112 10.587 1.00 89.25 332 ASP A O 1
ATOM 2637 N N . PRO A 1 333 ? -21.145 -1.949 12.754 1.00 87.62 333 PRO A N 1
ATOM 2638 C CA . PRO A 1 333 ? -19.939 -2.641 13.196 1.00 87.62 333 PRO A CA 1
ATOM 2639 C C . PRO A 1 333 ? -19.928 -4.133 12.822 1.00 87.62 333 PRO A C 1
ATOM 2641 O O . PRO A 1 333 ? -18.863 -4.747 12.796 1.00 87.62 333 PRO A O 1
ATOM 2644 N N . VAL A 1 334 ? -21.080 -4.725 12.489 1.00 93.25 334 VAL A N 1
ATOM 2645 C CA . VAL A 1 334 ? -21.174 -6.120 12.027 1.00 93.25 334 VAL A CA 1
ATOM 2646 C C . VAL A 1 334 ? -20.624 -6.249 10.605 1.00 93.25 334 VAL A C 1
ATOM 2648 O O . VAL A 1 334 ? -19.823 -7.143 10.323 1.00 93.25 334 VAL A O 1
ATOM 2651 N N . ALA A 1 335 ? -20.992 -5.336 9.701 1.00 94.25 335 ALA A N 1
ATOM 2652 C CA . ALA A 1 335 ? -20.415 -5.312 8.359 1.00 94.25 335 ALA A CA 1
ATOM 2653 C C . ALA A 1 335 ? -18.917 -4.966 8.379 1.00 94.25 335 ALA A C 1
ATOM 2655 O O . ALA A 1 335 ? -18.151 -5.542 7.601 1.00 94.25 335 ALA A O 1
ATOM 2656 N N . ALA A 1 336 ? -18.489 -4.078 9.285 1.00 90.94 336 ALA A N 1
ATOM 2657 C CA . ALA A 1 336 ? -17.075 -3.753 9.469 1.00 90.94 336 ALA A CA 1
ATOM 2658 C C . ALA A 1 336 ? -16.248 -4.989 9.859 1.00 90.94 336 ALA A C 1
ATOM 2660 O O . ALA A 1 336 ? -15.238 -5.279 9.218 1.00 90.94 336 ALA A O 1
ATOM 2661 N N . GLU A 1 337 ? -16.714 -5.751 10.851 1.00 92.19 337 GLU A N 1
ATOM 2662 C CA . GLU A 1 337 ? -16.084 -7.001 11.287 1.00 92.19 337 GLU A CA 1
ATOM 2663 C C . GLU A 1 337 ? -15.986 -8.012 10.141 1.00 92.19 337 GLU A C 1
ATOM 2665 O O . GLU A 1 337 ? -14.911 -8.543 9.864 1.00 92.19 337 GLU A O 1
ATOM 2670 N N . LYS A 1 338 ? -17.090 -8.230 9.415 1.00 93.69 338 LYS A N 1
ATOM 2671 C CA . LYS A 1 338 ? -17.129 -9.170 8.289 1.00 93.69 338 LYS A CA 1
ATOM 2672 C C . LYS A 1 338 ? -16.077 -8.850 7.225 1.00 93.69 338 LYS A C 1
ATOM 2674 O O . LYS A 1 338 ? -15.443 -9.765 6.701 1.00 93.69 338 LYS A O 1
ATOM 2679 N N . VAL A 1 339 ? -15.891 -7.571 6.895 1.00 92.38 339 VAL A N 1
ATOM 2680 C CA . VAL A 1 339 ? -14.892 -7.144 5.904 1.00 92.38 339 VAL A CA 1
ATOM 2681 C C . VAL A 1 339 ? -13.466 -7.357 6.407 1.00 92.38 339 VAL A C 1
ATOM 2683 O O . VAL A 1 339 ? -12.627 -7.807 5.631 1.00 92.38 339 VAL A O 1
ATOM 2686 N N . LEU A 1 340 ? -13.182 -7.086 7.682 1.00 88.38 340 LEU A N 1
ATOM 2687 C CA . LEU A 1 340 ? -11.853 -7.325 8.260 1.00 88.38 340 LEU A CA 1
ATOM 2688 C C . LEU A 1 340 ? -11.511 -8.822 8.285 1.00 88.38 340 LEU A C 1
ATOM 2690 O O . LEU A 1 340 ? -10.434 -9.216 7.849 1.00 88.38 340 LEU A O 1
ATOM 2694 N N . LEU A 1 341 ? -12.456 -9.681 8.676 1.00 89.81 341 LEU A N 1
ATOM 2695 C CA . LEU A 1 341 ? -12.265 -11.136 8.622 1.00 89.81 341 LEU A CA 1
ATOM 2696 C C . LEU A 1 341 ? -12.055 -11.638 7.182 1.00 89.81 341 LEU A C 1
ATOM 2698 O O . LEU A 1 341 ? -11.221 -12.511 6.935 1.00 89.81 341 LEU A O 1
ATOM 2702 N N . GLN A 1 342 ? -12.763 -11.054 6.209 1.00 89.62 342 GLN A N 1
ATOM 2703 C CA . GLN A 1 342 ? -12.548 -11.343 4.789 1.00 89.62 342 GLN A CA 1
ATOM 2704 C C . GLN A 1 342 ? -11.138 -10.934 4.325 1.00 89.62 342 GLN A C 1
ATOM 2706 O O . GLN A 1 342 ? -10.550 -11.627 3.491 1.00 89.62 342 GLN A O 1
ATOM 2711 N N . ALA A 1 343 ? -10.585 -9.839 4.857 1.00 84.81 343 ALA A N 1
ATOM 2712 C CA . ALA A 1 343 ? -9.216 -9.411 4.574 1.00 84.81 343 ALA A CA 1
ATOM 2713 C C . ALA A 1 343 ? -8.205 -10.467 5.038 1.00 84.81 343 ALA A C 1
ATOM 2715 O O . ALA A 1 343 ? -7.355 -10.884 4.249 1.00 84.81 343 ALA A O 1
ATOM 2716 N N . GLY A 1 344 ? -8.363 -10.970 6.268 1.00 78.81 344 GLY A N 1
ATOM 2717 C CA . GLY A 1 344 ? -7.549 -12.055 6.819 1.00 78.81 344 GLY A CA 1
ATOM 2718 C C . GLY A 1 344 ? -7.556 -13.304 5.933 1.00 78.81 344 GLY A C 1
ATOM 2719 O O . GLY A 1 344 ? -6.494 -13.806 5.572 1.00 78.81 344 GLY A O 1
ATOM 2720 N N . GLN A 1 345 ? -8.737 -13.743 5.486 1.00 82.75 345 GLN A N 1
ATOM 2721 C CA . GLN A 1 345 ? -8.884 -14.912 4.607 1.00 82.75 345 GLN A CA 1
ATOM 2722 C C . GLN A 1 345 ? -8.250 -14.718 3.226 1.00 82.75 345 GLN A C 1
ATOM 2724 O O . GLN A 1 345 ? -7.662 -15.645 2.673 1.00 82.75 345 GLN A O 1
ATOM 2729 N N . ARG A 1 346 ? -8.399 -13.526 2.642 1.00 82.88 346 ARG A N 1
ATOM 2730 C CA . ARG A 1 346 ? -7.985 -13.267 1.260 1.00 82.88 346 ARG A CA 1
ATOM 2731 C C . ARG A 1 346 ? -6.516 -12.873 1.130 1.00 82.88 346 ARG A C 1
ATOM 2733 O O . ARG A 1 346 ? -5.912 -13.154 0.098 1.00 82.88 346 ARG A O 1
ATOM 2740 N N . LEU A 1 347 ? -5.966 -12.200 2.135 1.00 76.75 347 LEU A N 1
ATOM 2741 C CA . LEU A 1 347 ? -4.607 -11.656 2.104 1.00 76.75 347 LEU A CA 1
ATOM 2742 C C . LEU A 1 347 ? -3.638 -12.425 3.010 1.00 76.75 347 LEU A C 1
ATOM 2744 O O . LEU A 1 347 ? -2.431 -12.257 2.870 1.00 76.75 347 LEU A O 1
ATOM 2748 N N . GLY A 1 348 ? -4.133 -13.251 3.940 1.00 70.81 348 GLY A N 1
ATOM 2749 C CA . GLY A 1 348 ? -3.295 -13.928 4.935 1.00 70.81 348 GLY A CA 1
ATOM 2750 C C . GLY A 1 348 ? -2.686 -12.976 5.976 1.00 70.81 348 GLY A C 1
ATOM 2751 O O . GLY A 1 348 ? -1.668 -13.307 6.580 1.00 70.81 348 GLY A O 1
ATOM 2752 N N . GLN A 1 349 ? -3.276 -11.786 6.169 1.00 63.41 349 GLN A N 1
ATOM 2753 C CA . GLN A 1 349 ? -2.739 -10.681 6.991 1.00 63.41 349 GLN A CA 1
ATOM 2754 C C . GLN A 1 349 ? -3.475 -10.476 8.330 1.00 63.41 349 GLN A C 1
ATOM 2756 O O . GLN A 1 349 ? -3.367 -9.414 8.942 1.00 63.41 349 GLN A O 1
ATOM 2761 N N . GLN A 1 350 ? -4.172 -11.507 8.818 1.00 64.94 350 GLN A N 1
ATOM 2762 C CA . GLN A 1 350 ? -5.028 -11.450 10.009 1.00 64.94 350 GLN A CA 1
ATOM 2763 C C . GLN A 1 350 ? -4.379 -10.854 11.284 1.00 64.94 350 GLN A C 1
ATOM 2765 O O . GLN A 1 350 ? -5.067 -10.083 11.959 1.00 64.94 350 GLN A O 1
ATOM 2770 N N . PRO A 1 351 ? -3.074 -11.060 11.596 1.00 63.97 351 PRO A N 1
ATOM 2771 C CA . PRO A 1 351 ? -2.499 -10.496 12.818 1.00 63.97 351 PRO A CA 1
ATOM 2772 C C . PRO A 1 351 ? -2.539 -8.964 12.884 1.00 63.97 351 PRO A C 1
ATOM 2774 O O . PRO A 1 351 ? -2.607 -8.388 13.969 1.00 63.97 351 PRO A O 1
ATOM 2777 N N . ALA A 1 352 ? -2.485 -8.291 11.730 1.00 65.75 352 ALA A N 1
ATOM 2778 C CA . ALA A 1 352 ? -2.527 -6.832 11.650 1.00 65.75 352 ALA A CA 1
ATOM 2779 C C . ALA A 1 352 ? -3.932 -6.263 11.915 1.00 65.75 352 ALA A C 1
ATOM 2781 O O . ALA A 1 352 ? -4.069 -5.085 12.246 1.00 65.75 352 ALA A O 1
ATOM 2782 N N . ASP A 1 353 ? -4.970 -7.087 11.768 1.00 76.62 353 ASP A N 1
ATOM 2783 C CA . ASP A 1 353 ? -6.366 -6.667 11.863 1.00 76.62 353 ASP A CA 1
ATOM 2784 C C . ASP A 1 353 ? -6.911 -6.776 13.294 1.00 76.62 353 ASP A C 1
ATOM 2786 O O . ASP A 1 353 ? -7.890 -6.102 13.607 1.00 76.62 353 ASP A O 1
ATOM 2790 N N . TYR A 1 354 ? -6.275 -7.540 14.196 1.00 82.38 354 TYR A N 1
ATOM 2791 C CA . TYR A 1 354 ? -6.795 -7.736 15.558 1.00 82.38 354 TYR A CA 1
ATOM 2792 C C . TYR A 1 354 ? -7.006 -6.455 16.364 1.00 82.38 354 TYR A C 1
ATOM 2794 O O . TYR A 1 354 ? -8.080 -6.336 16.948 1.00 82.38 354 TYR A O 1
ATOM 2802 N N . PRO A 1 355 ? -6.089 -5.464 16.399 1.00 78.75 355 PRO A N 1
ATOM 2803 C CA . PRO A 1 355 ? -6.365 -4.218 17.116 1.00 78.75 355 PRO A CA 1
ATOM 2804 C C . PRO A 1 355 ? -7.652 -3.540 16.620 1.00 78.75 355 PRO A C 1
ATOM 2806 O O . PRO A 1 355 ? -8.429 -2.996 17.404 1.00 78.75 355 PRO A O 1
ATOM 2809 N N . VAL A 1 356 ? -7.903 -3.613 15.312 1.00 80.06 356 VAL A N 1
ATOM 2810 C CA . VAL A 1 356 ? -9.097 -3.059 14.668 1.00 80.06 356 VAL A CA 1
ATOM 2811 C C . VAL A 1 356 ? -10.329 -3.908 15.000 1.00 80.06 356 VAL A C 1
ATOM 2813 O O . VAL A 1 356 ? -11.365 -3.353 15.355 1.00 80.06 356 VAL A O 1
ATOM 2816 N N . LEU A 1 357 ? -10.218 -5.239 14.961 1.00 87.44 357 LEU A N 1
ATOM 2817 C CA . LEU A 1 357 ? -11.282 -6.177 15.338 1.00 87.44 357 LEU A CA 1
ATOM 2818 C C . LEU A 1 357 ? -11.699 -6.024 16.807 1.00 87.44 357 LEU A C 1
ATOM 2820 O O . LEU A 1 357 ? -12.893 -6.039 17.092 1.00 87.44 357 LEU A O 1
ATOM 2824 N N . VAL A 1 358 ? -10.756 -5.789 17.726 1.00 83.88 358 VAL A N 1
ATOM 2825 C CA . VAL A 1 358 ? -11.054 -5.471 19.134 1.00 83.88 358 VAL A CA 1
ATOM 2826 C C . VAL A 1 358 ? -11.880 -4.186 19.216 1.00 83.88 358 VAL A C 1
ATOM 2828 O O . VAL A 1 358 ? -12.931 -4.176 19.853 1.00 83.88 358 VAL A O 1
ATOM 2831 N N . ALA A 1 359 ? -11.464 -3.114 18.529 1.00 80.62 359 ALA A N 1
ATOM 2832 C CA . ALA A 1 359 ? -12.219 -1.858 18.507 1.00 80.62 359 ALA A CA 1
ATOM 2833 C C . ALA A 1 359 ? -13.636 -2.037 17.928 1.00 80.62 359 ALA A C 1
ATOM 2835 O O . ALA A 1 359 ? -14.595 -1.450 18.433 1.00 80.62 359 ALA A O 1
ATOM 2836 N N . VAL A 1 360 ? -13.782 -2.860 16.886 1.00 85.38 360 VAL A N 1
ATOM 2837 C CA . VAL A 1 360 ? -15.078 -3.177 16.271 1.00 85.38 360 VAL A CA 1
ATOM 2838 C C . VAL A 1 360 ? -15.952 -4.018 17.208 1.00 85.38 360 VAL A C 1
ATOM 2840 O O . VAL A 1 360 ? -17.124 -3.695 17.372 1.00 85.38 360 VAL A O 1
ATOM 2843 N N . ALA A 1 361 ? -15.414 -5.039 17.877 1.00 86.38 361 ALA A N 1
ATOM 2844 C CA . ALA A 1 361 ? -16.159 -5.847 18.847 1.00 86.38 361 ALA A CA 1
ATOM 2845 C C . ALA A 1 361 ? -16.636 -5.009 20.045 1.00 86.38 361 ALA A C 1
ATOM 2847 O O . ALA A 1 361 ? -17.793 -5.103 20.459 1.00 86.38 361 ALA A O 1
ATOM 2848 N N . MET A 1 362 ? -15.792 -4.094 20.529 1.00 80.75 362 MET A N 1
ATOM 2849 C CA . MET A 1 362 ? -16.175 -3.117 21.552 1.00 80.75 362 MET A CA 1
ATOM 2850 C C . MET A 1 362 ? -17.322 -2.210 21.081 1.00 80.75 362 MET A C 1
ATOM 2852 O O . MET A 1 362 ? -18.223 -1.905 21.860 1.00 80.75 362 MET A O 1
ATOM 2856 N N . ALA A 1 363 ? -17.348 -1.826 19.800 1.00 79.06 363 ALA A N 1
ATOM 2857 C CA . ALA A 1 363 ? -18.456 -1.071 19.209 1.00 79.06 363 ALA A CA 1
ATOM 2858 C C . ALA A 1 363 ? -19.768 -1.855 19.133 1.00 79.06 363 ALA A C 1
ATOM 2860 O O . ALA A 1 363 ? -20.843 -1.270 19.232 1.00 79.06 363 ALA A O 1
ATOM 2861 N N . GLN A 1 364 ? -19.676 -3.173 18.950 1.00 84.00 364 GLN A N 1
ATOM 2862 C CA . GLN A 1 364 ? -20.822 -4.081 19.014 1.00 84.00 364 GLN A CA 1
ATOM 2863 C C . GLN A 1 364 ? -21.316 -4.289 20.455 1.00 84.00 364 GLN A C 1
ATOM 2865 O O . GLN A 1 364 ? -22.338 -4.940 20.643 1.00 84.00 364 GLN A O 1
ATOM 2870 N N . GLN A 1 365 ? -20.607 -3.754 21.461 1.00 81.94 365 GLN A N 1
ATOM 2871 C CA . GLN A 1 365 ? -20.804 -4.049 22.885 1.00 81.94 365 GLN A CA 1
ATOM 2872 C C . GLN A 1 365 ? -20.597 -5.538 23.221 1.00 81.94 365 GLN A C 1
ATOM 2874 O O . GLN A 1 365 ? -21.057 -6.021 24.254 1.00 81.94 365 GLN A O 1
ATOM 2879 N N . ASP A 1 366 ? -19.861 -6.261 22.372 1.00 88.06 366 ASP A N 1
ATOM 2880 C CA . ASP A 1 366 ? -19.534 -7.672 22.551 1.00 88.06 366 ASP A CA 1
ATOM 2881 C C . ASP A 1 366 ? -18.153 -7.802 23.204 1.00 88.06 366 ASP A C 1
ATOM 2883 O O . ASP A 1 366 ? -17.128 -8.036 22.559 1.00 88.06 366 ASP A O 1
ATOM 2887 N N . VAL A 1 367 ? -18.129 -7.581 24.520 1.00 85.75 367 VAL A N 1
ATOM 2888 C CA . VAL A 1 367 ? -16.897 -7.611 25.323 1.00 85.75 367 VAL A CA 1
ATOM 2889 C C . VAL A 1 367 ? -16.254 -8.997 25.295 1.00 85.75 367 VAL A C 1
ATOM 2891 O O . VAL A 1 367 ? -15.033 -9.097 25.245 1.00 85.75 367 VAL A O 1
ATOM 2894 N N . THR A 1 368 ? -17.050 -10.068 25.270 1.00 92.12 368 THR A N 1
ATOM 2895 C CA . THR A 1 368 ? -16.535 -11.441 25.185 1.00 92.12 368 THR A CA 1
ATOM 2896 C C . THR A 1 368 ? -15.782 -11.660 23.879 1.00 92.12 368 THR A C 1
ATOM 2898 O O . THR A 1 368 ? -14.676 -12.200 23.889 1.00 92.12 368 THR A O 1
ATOM 2901 N N . LYS A 1 369 ? -16.330 -11.190 22.756 1.00 92.56 369 LYS A N 1
ATOM 2902 C CA . LYS A 1 369 ? -15.639 -11.272 21.470 1.00 92.56 369 LYS A CA 1
ATOM 2903 C C . LYS A 1 369 ? -14.407 -10.364 21.416 1.00 92.56 369 LYS A C 1
ATOM 2905 O O . LYS A 1 369 ? -13.383 -10.760 20.867 1.00 92.56 369 LYS A O 1
ATOM 2910 N N . ALA A 1 370 ? -14.463 -9.181 22.029 1.00 85.44 370 ALA A N 1
ATOM 2911 C CA . ALA A 1 370 ? -13.299 -8.302 22.140 1.00 85.44 370 ALA A CA 1
ATOM 2912 C C . ALA A 1 370 ? -12.158 -8.962 22.938 1.00 85.44 370 ALA A C 1
ATOM 2914 O O . ALA A 1 370 ? -11.009 -8.934 22.498 1.00 85.44 370 ALA A O 1
ATOM 2915 N N . GLU A 1 371 ? -12.470 -9.610 24.066 1.00 88.31 371 GLU A N 1
ATOM 2916 C CA . GLU A 1 371 ? -11.512 -10.401 24.848 1.00 88.31 371 GLU A CA 1
ATOM 2917 C C . GLU A 1 371 ? -10.946 -11.568 24.025 1.00 88.31 371 GLU A C 1
ATOM 2919 O O . GLU A 1 371 ? -9.731 -11.770 24.029 1.00 88.31 371 GLU A O 1
ATOM 2924 N N . GLN A 1 372 ? -11.787 -12.280 23.264 1.00 91.62 372 GLN A N 1
ATOM 2925 C CA . GLN A 1 372 ? -11.346 -13.363 22.379 1.00 91.62 372 GLN A CA 1
ATOM 2926 C C . GLN A 1 372 ? -10.339 -12.868 21.333 1.00 91.62 372 GLN A C 1
ATOM 2928 O O . GLN A 1 372 ? -9.276 -13.464 21.185 1.00 91.62 372 GLN A O 1
ATOM 2933 N N . TYR A 1 373 ? -10.602 -11.737 20.672 1.00 90.19 373 TYR A N 1
ATOM 2934 C CA . TYR A 1 373 ? -9.663 -11.168 19.701 1.00 90.19 373 TYR A CA 1
ATOM 2935 C C . TYR A 1 373 ? -8.322 -10.757 20.322 1.00 90.19 373 TYR A C 1
ATOM 2937 O O . TYR A 1 373 ? -7.288 -10.870 19.664 1.00 90.19 373 TYR A O 1
ATOM 2945 N N . VAL A 1 374 ? -8.296 -10.320 21.586 1.00 84.75 374 VAL A N 1
ATOM 2946 C CA . VAL A 1 374 ? -7.035 -10.076 22.311 1.00 84.75 374 VAL A CA 1
ATOM 2947 C C . VAL A 1 374 ? -6.275 -11.386 22.563 1.00 84.75 374 VAL A C 1
ATOM 2949 O O . VAL A 1 374 ? -5.043 -11.414 22.473 1.00 84.75 374 VAL A O 1
ATOM 2952 N N . GLU A 1 375 ? -6.976 -12.485 22.850 1.00 87.50 375 GLU A N 1
ATOM 2953 C CA . GLU A 1 375 ? -6.355 -13.806 23.007 1.00 87.50 375 GLU A CA 1
ATOM 2954 C C . GLU A 1 375 ? -5.830 -14.369 21.680 1.00 87.50 375 GLU A C 1
ATOM 2956 O O . GLU A 1 375 ? -4.695 -14.847 21.637 1.00 87.50 375 GLU A O 1
ATOM 2961 N N . ASP A 1 376 ? -6.582 -14.227 20.591 1.00 86.62 376 ASP A N 1
ATOM 2962 C CA . ASP A 1 376 ? -6.156 -14.647 19.251 1.00 86.62 376 ASP A CA 1
ATOM 2963 C C . ASP A 1 376 ? -4.917 -13.851 18.795 1.00 86.62 376 ASP A C 1
ATOM 2965 O O . ASP A 1 376 ? -3.909 -14.421 18.364 1.00 86.62 376 ASP A O 1
ATOM 2969 N N . CYS A 1 377 ? -4.934 -12.531 19.024 1.00 81.69 377 CYS A N 1
ATOM 2970 C CA . CYS A 1 377 ? -3.813 -11.612 18.806 1.00 81.69 377 CYS A CA 1
ATOM 2971 C C . CYS A 1 377 ? -2.528 -12.077 19.519 1.00 81.69 377 CYS A C 1
ATOM 2973 O O . CYS A 1 377 ? -1.423 -12.017 18.966 1.00 81.69 377 CYS A O 1
ATOM 2975 N N . ARG A 1 378 ? -2.655 -12.601 20.745 1.00 82.25 378 ARG A N 1
ATOM 2976 C CA . ARG A 1 378 ? -1.540 -13.169 21.519 1.00 82.25 378 ARG A CA 1
ATOM 2977 C C . ARG A 1 378 ? -0.993 -14.444 20.887 1.00 82.25 378 ARG A C 1
ATOM 2979 O O . ARG A 1 378 ? 0.226 -14.633 20.834 1.00 82.25 378 ARG A O 1
ATOM 2986 N N . ASP A 1 379 ? -1.874 -15.360 20.513 1.00 78.25 379 ASP A N 1
ATOM 2987 C CA . ASP A 1 379 ? -1.477 -16.706 20.110 1.00 78.25 379 ASP A CA 1
ATOM 2988 C C . ASP A 1 379 ? -0.839 -16.706 18.716 1.00 78.25 379 ASP A C 1
ATOM 2990 O O . ASP A 1 379 ? 0.195 -17.353 18.517 1.00 78.25 379 ASP A O 1
ATOM 2994 N N . GLU A 1 380 ? -1.303 -15.842 17.812 1.00 69.00 380 GLU A N 1
ATOM 2995 C CA . GLU A 1 380 ? -0.594 -15.566 16.560 1.00 69.00 380 GLU A CA 1
ATOM 2996 C C . GLU A 1 380 ? 0.776 -14.908 16.785 1.00 69.00 380 GLU A C 1
ATOM 2998 O O . GLU A 1 380 ? 1.761 -15.241 16.116 1.00 69.00 380 GLU A O 1
ATOM 3003 N N . GLN A 1 381 ? 0.900 -14.022 17.778 1.00 66.88 381 GLN A N 1
ATOM 3004 C CA . GLN A 1 381 ? 2.196 -13.440 18.116 1.00 66.88 381 GLN A CA 1
ATOM 3005 C C . GLN A 1 381 ? 3.184 -14.493 18.648 1.00 66.88 381 GLN A C 1
ATOM 3007 O O . GLN A 1 381 ? 4.378 -14.455 18.320 1.00 66.88 381 GLN A O 1
ATOM 3012 N N . LYS A 1 382 ? 2.719 -15.440 19.472 1.00 65.50 382 LYS A N 1
ATOM 3013 C CA . LYS A 1 382 ? 3.544 -16.564 19.942 1.00 65.50 382 LYS A CA 1
ATOM 3014 C C . LYS A 1 382 ? 4.005 -17.424 18.773 1.00 65.50 382 LYS A C 1
ATOM 3016 O O . LYS A 1 382 ? 5.190 -17.744 18.712 1.00 65.50 382 LYS A O 1
ATOM 3021 N N . LEU A 1 383 ? 3.114 -17.730 17.829 1.00 55.69 383 LEU A N 1
ATOM 3022 C CA . LEU A 1 383 ? 3.456 -18.464 16.612 1.00 55.69 383 LEU A CA 1
ATOM 3023 C C . LEU A 1 383 ? 4.584 -17.758 15.840 1.00 55.69 383 LEU A C 1
ATOM 3025 O O . LEU A 1 383 ? 5.601 -18.379 15.532 1.00 55.69 383 LEU A O 1
ATOM 3029 N N . MET A 1 384 ? 4.478 -16.439 15.638 1.00 57.16 384 MET A N 1
ATOM 3030 C CA . MET A 1 384 ? 5.528 -15.651 14.980 1.00 57.16 384 MET A CA 1
ATOM 3031 C C . MET A 1 384 ? 6.865 -15.654 15.742 1.00 57.16 384 MET A C 1
ATOM 3033 O O . MET A 1 384 ? 7.930 -15.732 15.123 1.00 57.16 384 MET A O 1
ATOM 3037 N N . LYS A 1 385 ? 6.847 -15.584 17.082 1.00 58.88 385 LYS A N 1
ATOM 3038 C CA . LYS A 1 385 ? 8.068 -15.661 17.910 1.00 58.88 385 LYS A CA 1
ATOM 3039 C C . LYS A 1 385 ? 8.737 -17.036 17.819 1.00 58.88 385 LYS A C 1
ATOM 3041 O O . LYS A 1 385 ? 9.963 -17.100 17.716 1.00 58.88 385 LYS A O 1
ATOM 3046 N N . THR A 1 386 ? 7.953 -18.111 17.816 1.00 52.59 386 THR A N 1
ATOM 3047 C CA . THR A 1 386 ? 8.451 -19.487 17.684 1.00 52.59 386 THR A CA 1
ATOM 3048 C C . THR A 1 386 ? 9.094 -19.706 16.316 1.00 52.59 386 THR A C 1
ATOM 3050 O O . THR A 1 386 ? 10.232 -20.170 16.257 1.00 52.59 386 THR A O 1
ATOM 3053 N N . VAL A 1 387 ? 8.449 -19.259 15.231 1.00 45.81 387 VAL A N 1
ATOM 3054 C CA . VAL A 1 387 ? 9.029 -19.294 13.876 1.00 45.81 387 VAL A CA 1
ATOM 3055 C C . VAL A 1 387 ? 10.348 -18.511 13.830 1.00 45.81 387 VAL A C 1
ATOM 3057 O O . VAL A 1 387 ? 11.358 -19.043 13.382 1.00 45.81 387 VAL A O 1
ATOM 3060 N N . LYS A 1 388 ? 10.415 -17.300 14.403 1.00 46.78 388 LYS A N 1
ATOM 3061 C CA . LYS A 1 388 ? 11.672 -16.524 14.473 1.00 46.78 388 LYS A CA 1
ATOM 3062 C C . LYS A 1 388 ? 12.797 -17.213 15.245 1.00 46.78 388 LYS A C 1
ATOM 3064 O O . LYS A 1 388 ? 13.964 -16.984 14.937 1.00 46.78 388 LYS A O 1
ATOM 3069 N N . SER A 1 389 ? 12.480 -18.015 16.261 1.00 44.09 389 SER A N 1
ATOM 3070 C CA . SER A 1 389 ? 13.496 -18.733 17.042 1.00 44.09 389 SER A CA 1
ATOM 3071 C C . SER A 1 389 ? 14.174 -19.854 16.244 1.00 44.09 389 SER A C 1
ATOM 3073 O O . SER A 1 389 ? 15.356 -20.109 16.453 1.00 44.09 389 SER A O 1
ATOM 3075 N N . ILE A 1 390 ? 13.461 -20.435 15.273 1.00 43.31 390 ILE A N 1
ATOM 3076 C CA . ILE A 1 390 ? 13.957 -21.484 14.370 1.00 43.31 390 ILE A CA 1
ATOM 3077 C C . ILE A 1 390 ? 14.936 -20.908 13.327 1.00 43.31 390 ILE A C 1
ATOM 3079 O O . ILE A 1 390 ? 15.860 -21.595 12.906 1.00 43.31 390 ILE A O 1
ATOM 3083 N N . PHE A 1 391 ? 14.800 -19.625 12.970 1.00 41.50 391 PHE A N 1
ATOM 3084 C CA . PHE A 1 391 ? 15.600 -18.964 11.926 1.00 41.50 391 PHE A CA 1
ATOM 3085 C C . PHE A 1 391 ? 16.706 -18.018 12.451 1.00 41.50 391 PHE A C 1
ATOM 3087 O O . PHE A 1 391 ? 17.300 -17.262 11.683 1.00 41.50 391 PHE A O 1
ATOM 3094 N N . LYS A 1 392 ? 17.011 -17.994 13.757 1.00 39.38 392 LYS A N 1
ATOM 3095 C CA . LYS A 1 392 ? 17.731 -16.849 14.347 1.00 39.38 392 LYS A CA 1
ATOM 3096 C C . LYS A 1 392 ? 19.259 -16.854 14.163 1.00 39.38 392 LYS A C 1
ATOM 3098 O O . LYS A 1 392 ? 19.966 -17.669 14.753 1.00 39.38 392 LYS A O 1
ATOM 3103 N N . LYS A 1 393 ? 19.781 -15.789 13.536 1.00 34.06 393 LYS A N 1
ATOM 3104 C CA . LYS A 1 393 ? 21.082 -15.174 13.884 1.00 34.06 393 LYS A CA 1
ATOM 3105 C C . LYS A 1 393 ? 21.132 -13.666 13.567 1.00 34.06 393 LYS A C 1
ATOM 3107 O O . LYS A 1 393 ? 22.037 -13.196 12.893 1.00 34.06 393 LYS A O 1
ATOM 3112 N N . SER A 1 394 ? 20.201 -12.880 14.106 1.00 31.33 394 SER A N 1
ATOM 3113 C CA . SER A 1 394 ? 20.341 -11.416 14.187 1.00 31.33 394 SER A CA 1
ATOM 3114 C C . SER A 1 394 ? 20.158 -10.951 15.638 1.00 31.33 394 SER A C 1
ATOM 3116 O O . SER A 1 394 ? 19.202 -11.307 16.335 1.00 31.33 394 SER A O 1
ATOM 3118 N N . ARG A 1 395 ? 21.184 -10.255 16.142 1.00 33.75 395 ARG A N 1
ATOM 3119 C CA . ARG A 1 395 ? 21.269 -9.700 17.499 1.00 33.75 395 ARG A CA 1
ATOM 3120 C C . ARG A 1 395 ? 20.675 -8.297 17.514 1.00 33.75 395 ARG A C 1
ATOM 3122 O O . ARG A 1 395 ? 20.950 -7.514 16.617 1.00 33.75 395 ARG A O 1
ATOM 3129 N N . GLY A 1 396 ? 20.006 -7.988 18.622 1.00 33.94 396 GLY A N 1
ATOM 3130 C CA . GLY A 1 396 ? 19.739 -6.623 19.061 1.00 33.94 396 GLY A CA 1
ATOM 3131 C C . GLY A 1 396 ? 18.445 -6.049 18.511 1.00 33.94 396 GLY A C 1
ATOM 3132 O O . GLY A 1 396 ? 18.458 -5.439 17.459 1.00 33.94 396 GLY A O 1
ATOM 3133 N N . LEU A 1 397 ? 17.352 -6.225 19.252 1.00 31.77 397 LEU A N 1
ATOM 3134 C CA . LEU A 1 397 ? 16.249 -5.263 19.349 1.00 31.77 397 LEU A CA 1
ATOM 3135 C C . LEU A 1 397 ? 15.382 -5.707 20.530 1.00 31.77 397 LEU A C 1
ATOM 3137 O O . LEU A 1 397 ? 14.652 -6.695 20.455 1.00 31.77 397 LEU A O 1
ATOM 3141 N N . ASN A 1 398 ? 15.556 -5.013 21.652 1.00 33.59 398 ASN A N 1
ATOM 3142 C CA . ASN A 1 398 ? 14.729 -5.158 22.839 1.00 33.59 398 ASN A CA 1
ATOM 3143 C C . ASN A 1 398 ? 13.592 -4.146 22.689 1.00 33.59 398 ASN A C 1
ATOM 3145 O O . ASN A 1 398 ? 13.745 -2.989 23.066 1.00 33.59 398 ASN A O 1
ATOM 3149 N N . VAL A 1 399 ? 12.505 -4.556 22.040 1.00 35.81 399 VAL A N 1
ATOM 3150 C CA . VAL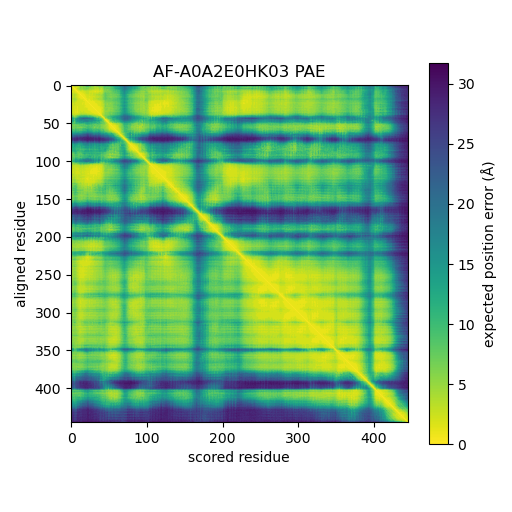 A 1 399 ? 11.286 -3.751 21.995 1.00 35.81 399 VAL A CA 1
ATOM 3151 C C . VAL A 1 399 ? 10.216 -4.477 22.776 1.00 35.81 399 VAL A C 1
ATOM 3153 O O . VAL A 1 399 ? 9.757 -5.558 22.410 1.00 35.81 399 VAL A O 1
ATOM 3156 N N . GLN A 1 400 ? 9.901 -3.854 23.904 1.00 36.00 400 GLN A N 1
ATOM 3157 C CA . GLN A 1 400 ? 8.798 -4.161 24.795 1.00 36.00 400 GLN A CA 1
ATOM 3158 C C . GLN A 1 400 ? 7.437 -3.760 24.197 1.00 36.00 400 GLN A C 1
ATOM 3160 O O . GLN A 1 400 ? 6.484 -3.778 24.945 1.00 36.00 400 GLN A O 1
ATOM 3165 N N . ASP A 1 401 ? 7.331 -3.429 22.900 1.00 51.06 401 ASP A N 1
ATOM 3166 C CA . ASP A 1 401 ? 6.066 -3.078 22.236 1.00 51.06 401 ASP A CA 1
ATOM 3167 C C . ASP A 1 401 ? 5.638 -4.169 21.237 1.00 51.06 401 ASP A C 1
ATOM 3169 O O . ASP A 1 401 ? 6.266 -4.414 20.202 1.00 51.06 401 ASP A O 1
ATOM 3173 N N . THR A 1 402 ? 4.551 -4.855 21.557 1.00 64.81 402 THR A N 1
ATOM 3174 C CA . THR A 1 402 ? 4.033 -6.035 20.867 1.00 64.81 402 THR A CA 1
ATOM 3175 C C . THR A 1 402 ? 2.614 -5.815 20.334 1.00 64.81 402 THR A C 1
ATOM 3177 O O . THR A 1 402 ? 1.873 -4.999 20.871 1.00 64.81 402 THR A O 1
ATOM 3180 N N . ILE A 1 403 ? 2.196 -6.559 19.290 1.00 67.25 403 ILE A N 1
ATOM 3181 C CA . ILE A 1 403 ? 0.837 -6.426 18.702 1.00 67.25 403 ILE A CA 1
ATOM 3182 C C . ILE A 1 403 ? -0.205 -6.713 19.794 1.00 67.25 403 ILE A C 1
ATOM 3184 O O . ILE A 1 403 ? -1.225 -6.040 19.892 1.00 67.25 403 ILE A O 1
ATOM 3188 N N . TYR A 1 404 ? 0.121 -7.643 20.691 1.00 75.56 404 TYR A N 1
ATOM 3189 C CA . TYR A 1 404 ? -0.661 -7.950 21.876 1.00 75.56 404 TYR A CA 1
ATOM 3190 C C . TYR A 1 404 ? -0.894 -6.747 22.804 1.00 75.56 404 TYR A C 1
ATOM 3192 O O . TYR A 1 404 ? -2.031 -6.509 23.197 1.00 75.56 404 TYR A O 1
ATOM 3200 N N . GLU A 1 405 ? 0.131 -5.956 23.136 1.00 71.44 405 GLU A N 1
ATOM 3201 C CA . GLU A 1 405 ? -0.052 -4.775 23.998 1.00 71.44 405 GLU A CA 1
ATOM 3202 C C . GLU A 1 405 ? -0.930 -3.713 23.343 1.00 71.44 405 GLU A C 1
ATOM 3204 O O . GLU A 1 405 ? -1.658 -3.015 24.039 1.00 71.44 405 GLU A O 1
ATOM 3209 N N . GLN A 1 406 ? -0.936 -3.624 22.012 1.00 67.81 406 GLN A N 1
ATOM 3210 C CA . GLN A 1 406 ? -1.877 -2.764 21.297 1.00 67.81 406 GLN A CA 1
ATOM 3211 C C . GLN A 1 406 ? -3.307 -3.292 21.399 1.00 67.81 406 GLN A C 1
ATOM 3213 O O . GLN A 1 406 ? -4.212 -2.517 21.694 1.00 67.81 406 GLN A O 1
ATOM 3218 N N . CYS A 1 407 ? -3.511 -4.598 21.201 1.00 74.50 407 CYS A N 1
ATOM 3219 C CA . CYS A 1 407 ? -4.805 -5.255 21.397 1.00 74.50 407 CYS A CA 1
ATOM 3220 C C . CYS A 1 407 ? -5.333 -5.004 22.830 1.00 74.50 407 CYS A C 1
ATOM 3222 O O . CYS A 1 407 ? -6.474 -4.579 23.003 1.00 74.50 407 CYS A O 1
ATOM 3224 N N . VAL A 1 408 ? -4.474 -5.152 23.847 1.00 75.75 408 VAL A N 1
ATOM 3225 C CA . VAL A 1 408 ? -4.776 -4.831 25.255 1.00 75.75 408 VAL A CA 1
ATOM 3226 C C . VAL A 1 408 ? -5.067 -3.341 25.453 1.00 75.75 408 VAL A C 1
ATOM 3228 O O . VAL A 1 408 ? -6.035 -2.991 26.122 1.00 75.75 408 VAL A O 1
ATOM 3231 N N . ALA A 1 409 ? -4.278 -2.447 24.854 1.00 69.00 409 ALA A N 1
ATOM 3232 C CA . ALA A 1 409 ? -4.466 -1.001 24.978 1.00 69.00 409 ALA A CA 1
ATOM 3233 C C . ALA A 1 409 ? -5.764 -0.511 24.320 1.00 69.00 409 ALA A C 1
ATOM 3235 O O . ALA A 1 409 ? -6.362 0.451 24.798 1.00 69.00 409 ALA A O 1
ATOM 3236 N N . VAL A 1 410 ? -6.204 -1.154 23.232 1.00 69.62 410 VAL A N 1
ATOM 3237 C CA . VAL A 1 410 ? -7.504 -0.882 22.601 1.00 69.62 410 VAL A CA 1
ATOM 3238 C C . VAL A 1 410 ? -8.645 -1.395 23.478 1.00 69.62 410 VAL A C 1
ATOM 3240 O O . VAL A 1 410 ? -9.645 -0.695 23.627 1.00 69.62 410 VAL A O 1
ATOM 3243 N N . LEU A 1 411 ? -8.495 -2.579 24.082 1.00 75.81 411 LEU A N 1
ATOM 3244 C CA . LEU A 1 411 ? -9.479 -3.133 25.016 1.00 75.81 411 LEU A CA 1
ATOM 3245 C C . LEU A 1 411 ? -9.573 -2.316 26.322 1.00 75.81 411 LEU A C 1
ATOM 3247 O O . LEU A 1 411 ? -10.642 -2.217 26.920 1.00 75.81 411 LEU A O 1
ATOM 3251 N N . GLY A 1 412 ? -8.462 -1.715 26.754 1.00 69.56 412 GLY A N 1
ATOM 3252 C CA . GLY A 1 412 ? -8.348 -0.921 27.980 1.00 69.56 412 GLY A CA 1
ATOM 3253 C C . GLY A 1 412 ? -7.963 -1.728 29.226 1.00 69.56 412 GLY A C 1
ATOM 3254 O O . GLY A 1 412 ? -7.749 -1.141 30.283 1.00 69.56 412 GLY A O 1
ATOM 3255 N N . TYR A 1 413 ? -7.855 -3.055 29.125 1.00 75.94 413 TYR A N 1
ATOM 3256 C CA . TYR A 1 413 ? -7.379 -3.943 30.190 1.00 75.94 413 TYR A CA 1
ATOM 3257 C C . TYR A 1 413 ? -6.846 -5.264 29.615 1.00 75.94 413 TYR A C 1
ATOM 3259 O O . TYR A 1 413 ? -7.157 -5.626 28.482 1.00 75.94 413 TYR A O 1
ATOM 3267 N N . ASP A 1 414 ? -6.046 -5.999 30.397 1.00 81.25 414 ASP A N 1
ATOM 3268 C CA . ASP A 1 414 ? -5.554 -7.330 30.017 1.00 81.25 414 ASP A CA 1
ATOM 3269 C C . ASP A 1 414 ? -6.543 -8.425 30.485 1.00 81.25 414 ASP A C 1
ATOM 3271 O O . ASP A 1 414 ? -6.730 -8.595 31.698 1.00 81.25 414 ASP A O 1
ATOM 3275 N N . PRO A 1 415 ? -7.158 -9.208 29.571 1.00 83.44 415 PRO A N 1
ATOM 3276 C CA . PRO A 1 415 ? -8.089 -10.282 29.933 1.00 83.44 415 PRO A CA 1
ATOM 3277 C C . PRO A 1 415 ? -7.479 -11.350 30.850 1.00 83.44 415 PRO A C 1
ATOM 3279 O O . PRO A 1 415 ? -8.196 -12.011 31.600 1.00 83.44 415 PRO A O 1
ATOM 3282 N N . ARG A 1 416 ? -6.153 -11.534 30.825 1.00 83.38 416 ARG A N 1
ATOM 3283 C CA . ARG A 1 416 ? -5.456 -12.517 31.667 1.00 83.38 416 ARG A CA 1
ATOM 3284 C C . ARG A 1 416 ? -5.422 -12.091 33.123 1.00 83.38 416 ARG A C 1
ATOM 3286 O O . ARG A 1 416 ? -5.601 -12.939 33.991 1.00 83.38 416 ARG A O 1
ATOM 3293 N N . GLU A 1 417 ? -5.215 -10.804 33.386 1.00 82.00 417 GLU A N 1
ATOM 3294 C CA . GLU A 1 417 ? -5.224 -10.270 34.752 1.00 82.00 417 GLU A CA 1
ATOM 3295 C C . GLU A 1 417 ? -6.624 -10.383 35.354 1.00 82.00 417 GLU A C 1
ATOM 3297 O O . GLU A 1 417 ? -6.773 -10.797 36.502 1.00 82.00 417 GLU A O 1
ATOM 3302 N N . LYS A 1 418 ? -7.664 -10.141 34.547 1.00 80.00 418 LYS A N 1
ATOM 3303 C CA . LYS A 1 418 ? -9.055 -10.385 34.940 1.00 80.00 418 LYS A CA 1
ATOM 3304 C C . LYS A 1 418 ? -9.305 -11.865 35.264 1.00 80.00 418 LYS A C 1
ATOM 3306 O O . LYS A 1 418 ? -9.740 -12.167 36.372 1.00 80.00 418 LYS A O 1
ATOM 3311 N N . LYS A 1 419 ? -8.944 -12.791 34.363 1.00 82.62 419 LYS A N 1
ATOM 3312 C CA . LYS A 1 419 ? -9.082 -14.247 34.590 1.00 82.62 419 LYS A CA 1
ATOM 3313 C C . LYS A 1 419 ? -8.289 -14.727 35.811 1.00 82.62 419 LYS A C 1
ATOM 3315 O O . LYS A 1 419 ? -8.735 -15.623 36.521 1.00 82.62 419 LYS A O 1
ATOM 3320 N N . LYS A 1 420 ? -7.112 -14.149 36.069 1.00 81.56 420 LYS A N 1
ATOM 3321 C CA . LYS A 1 420 ? -6.291 -14.455 37.248 1.00 81.56 420 LYS A CA 1
ATOM 3322 C C . LYS A 1 420 ? -6.979 -14.002 38.537 1.00 81.56 420 LYS A C 1
ATOM 3324 O O . LYS A 1 420 ? -7.096 -14.795 39.461 1.00 81.56 420 LYS A O 1
ATOM 3329 N N . GLN A 1 421 ? -7.501 -12.776 38.569 1.00 78.12 421 GLN A N 1
ATOM 3330 C CA . GLN A 1 421 ? -8.259 -12.259 39.712 1.00 78.12 421 GLN A CA 1
ATOM 3331 C C . GLN A 1 421 ? -9.565 -13.028 39.955 1.00 78.12 421 GLN A C 1
ATOM 3333 O O . GLN A 1 421 ? -9.992 -13.166 41.099 1.00 78.12 421 GLN A O 1
ATOM 3338 N N . GLU A 1 422 ? -10.221 -13.510 38.898 1.00 81.19 422 GLU A N 1
ATOM 3339 C CA . GLU A 1 422 ? -11.410 -14.365 39.000 1.00 81.19 422 GLU A CA 1
ATOM 3340 C C . GLU A 1 422 ? -11.064 -15.723 39.623 1.00 81.19 422 GLU A C 1
ATOM 3342 O O . GLU A 1 422 ? -11.710 -16.110 40.595 1.00 81.19 422 GLU A O 1
ATOM 3347 N N . ARG A 1 423 ? -9.984 -16.375 39.168 1.00 78.81 423 ARG A N 1
ATOM 3348 C CA . ARG A 1 423 ? -9.483 -17.629 39.762 1.00 78.81 423 ARG A CA 1
ATOM 3349 C C . ARG A 1 423 ? -9.066 -17.463 41.222 1.00 78.81 423 ARG A C 1
ATOM 3351 O O . ARG A 1 423 ? -9.501 -18.228 42.067 1.00 78.81 423 ARG A O 1
ATOM 3358 N N . GLU A 1 424 ? -8.314 -16.414 41.551 1.00 77.06 424 GLU A N 1
ATOM 3359 C CA . GLU A 1 424 ? -7.901 -16.134 42.937 1.00 77.06 424 GLU A CA 1
ATOM 3360 C C . GLU A 1 424 ? -9.105 -15.872 43.867 1.00 77.06 424 GLU A C 1
ATOM 3362 O O . GLU A 1 424 ? -9.070 -16.199 45.056 1.00 77.06 424 GLU A O 1
ATOM 3367 N N . LYS A 1 425 ? -10.203 -15.309 43.340 1.00 72.50 425 LYS A N 1
ATOM 3368 C CA . LYS A 1 425 ? -11.463 -15.136 44.083 1.00 72.50 425 LYS A CA 1
ATOM 3369 C C . LYS A 1 425 ? -12.247 -16.438 44.242 1.00 72.50 425 LYS A C 1
ATOM 3371 O O . LYS A 1 425 ? -12.955 -16.572 45.241 1.00 72.50 425 LYS A O 1
ATOM 3376 N N . GLU A 1 426 ? -12.172 -17.351 43.280 1.00 70.62 426 GLU A N 1
ATOM 3377 C CA . GLU A 1 426 ? -12.772 -18.687 43.367 1.00 70.62 426 GLU A CA 1
ATOM 3378 C C . GLU A 1 426 ? -12.004 -19.564 44.366 1.00 70.62 426 GLU A C 1
ATOM 3380 O O . GLU A 1 426 ? -12.612 -20.055 45.318 1.00 70.62 426 GLU A O 1
ATOM 3385 N N . ASP A 1 427 ? -10.673 -19.605 44.274 1.00 69.56 427 ASP A N 1
ATOM 3386 C CA . ASP A 1 427 ? -9.794 -20.321 45.210 1.00 69.56 427 ASP A CA 1
ATOM 3387 C C . ASP A 1 427 ? -9.926 -19.770 46.648 1.00 69.56 427 ASP A C 1
ATOM 3389 O O . ASP A 1 427 ? -9.954 -20.505 47.639 1.00 69.56 427 ASP A O 1
ATOM 3393 N N . GLY A 1 428 ? -10.069 -18.447 46.793 1.00 64.81 428 GLY A N 1
ATOM 3394 C CA . GLY A 1 428 ? -10.320 -17.797 48.083 1.00 64.81 428 GLY A CA 1
ATOM 3395 C C . GLY A 1 428 ? -11.713 -18.073 48.669 1.00 64.81 428 GLY A C 1
ATOM 3396 O O . GLY A 1 428 ? -11.896 -17.974 49.887 1.00 64.81 428 GLY A O 1
ATOM 3397 N N . LYS A 1 429 ? -12.706 -18.416 47.836 1.00 61.12 429 LYS A N 1
ATOM 3398 C CA . LYS A 1 429 ? -14.036 -18.857 48.288 1.00 61.12 429 LYS A CA 1
ATOM 3399 C C . LYS A 1 429 ? -14.025 -20.325 48.697 1.00 61.12 429 LYS A C 1
ATOM 3401 O O . LYS A 1 429 ? -14.616 -20.630 49.729 1.00 61.12 429 LYS A O 1
ATOM 3406 N N . GLU A 1 430 ? -13.347 -21.198 47.954 1.00 60.09 430 GLU A N 1
ATOM 3407 C CA . GLU A 1 430 ? -13.181 -22.609 48.334 1.00 60.09 430 GLU A CA 1
ATOM 3408 C C . GLU A 1 430 ? -12.466 -22.744 49.680 1.00 60.09 430 GLU A C 1
ATOM 3410 O O . GLU A 1 430 ? -13.001 -23.381 50.587 1.00 60.09 430 GLU A O 1
ATOM 3415 N N . ASN A 1 431 ? -11.363 -22.015 49.881 1.00 61.31 431 ASN A N 1
ATOM 3416 C CA . ASN A 1 431 ? -10.654 -22.012 51.164 1.00 61.31 431 ASN A CA 1
ATOM 3417 C C . ASN A 1 431 ? -11.542 -21.562 52.337 1.00 61.31 431 ASN A C 1
ATOM 3419 O O . ASN A 1 431 ? -11.486 -22.152 53.412 1.00 61.31 431 ASN A O 1
ATOM 3423 N N . LYS A 1 432 ? -12.413 -20.560 52.147 1.00 63.69 432 LYS A N 1
ATOM 3424 C CA . LYS A 1 432 ? -13.362 -20.131 53.194 1.00 63.69 432 LYS A CA 1
ATOM 3425 C C . LYS A 1 432 ? -14.465 -21.153 53.458 1.00 63.69 432 LYS A C 1
ATOM 3427 O O . LYS A 1 432 ? -14.936 -21.254 54.588 1.00 63.69 432 LYS A O 1
ATOM 3432 N N . VAL A 1 433 ? -14.910 -21.880 52.434 1.00 64.50 433 VAL A N 1
ATOM 3433 C CA . VAL A 1 433 ? -15.917 -22.940 52.580 1.00 64.50 433 VAL A CA 1
ATOM 3434 C C . VAL A 1 433 ? -15.333 -24.126 53.344 1.00 64.50 433 VAL A C 1
ATOM 3436 O O . VAL A 1 433 ? -16.008 -24.663 54.223 1.00 64.50 433 VAL A O 1
ATOM 3439 N N . ASP A 1 434 ? -14.086 -24.497 53.072 1.00 67.44 434 ASP A N 1
ATOM 3440 C CA . ASP A 1 434 ? -13.418 -25.594 53.770 1.00 67.44 434 ASP A CA 1
ATOM 3441 C C . ASP A 1 434 ? -13.037 -25.219 55.209 1.00 67.44 434 ASP A C 1
ATOM 3443 O O . ASP A 1 434 ? -13.319 -25.983 56.131 1.00 67.44 434 ASP A O 1
ATOM 3447 N N . GLU A 1 435 ? -12.579 -23.988 55.452 1.00 66.94 435 GLU A N 1
ATOM 3448 C CA . GLU A 1 435 ? -12.336 -23.476 56.808 1.00 66.94 435 GLU A CA 1
ATOM 3449 C C . GLU A 1 435 ? -13.632 -23.417 57.651 1.00 66.94 435 GLU A C 1
ATOM 3451 O O . GLU A 1 435 ? -13.627 -23.646 58.865 1.00 66.94 435 GLU A O 1
ATOM 3456 N N . MET A 1 436 ? -14.780 -23.153 57.013 1.00 66.75 436 MET A N 1
ATOM 3457 C CA . MET A 1 436 ? -16.090 -23.157 57.672 1.00 66.75 436 MET A CA 1
ATOM 3458 C C . MET A 1 436 ? -16.613 -24.579 57.929 1.00 66.75 436 MET A C 1
ATOM 3460 O O . MET A 1 436 ? -17.217 -24.818 58.976 1.00 66.75 436 MET A O 1
ATOM 3464 N N . LYS A 1 437 ? -16.352 -25.536 57.026 1.00 69.94 437 LYS A N 1
ATOM 3465 C CA . LYS A 1 437 ? -16.638 -26.966 57.243 1.00 69.94 437 LYS A CA 1
ATOM 3466 C C . LYS A 1 437 ? -15.809 -27.541 58.388 1.00 69.94 437 LYS A C 1
ATOM 3468 O O . LYS A 1 437 ? -16.354 -28.294 59.192 1.00 69.94 437 LYS A O 1
ATOM 3473 N N . ASP A 1 438 ? -14.537 -27.171 58.491 1.00 73.06 438 ASP A N 1
ATOM 3474 C CA . ASP A 1 438 ? -13.660 -27.634 59.569 1.00 73.06 438 ASP A CA 1
ATOM 3475 C C . ASP A 1 438 ? -14.062 -27.037 60.924 1.00 73.06 438 ASP A C 1
ATOM 3477 O O . ASP A 1 438 ? -14.143 -27.760 61.920 1.00 73.06 438 ASP A O 1
ATOM 3481 N N . LYS A 1 439 ? -14.458 -25.756 60.963 1.00 70.25 439 LYS A N 1
ATOM 3482 C CA . LYS A 1 439 ? -15.068 -25.158 62.164 1.00 70.25 439 LYS A CA 1
ATOM 3483 C C . LYS A 1 439 ? -16.384 -25.833 62.551 1.00 70.25 439 LYS A C 1
ATOM 3485 O O . LYS A 1 439 ? -16.585 -26.118 63.728 1.00 70.25 439 LYS A O 1
ATOM 3490 N N . LEU A 1 440 ? -17.262 -26.141 61.596 1.00 67.00 440 LEU A N 1
ATOM 3491 C CA . LEU A 1 440 ? -18.513 -26.860 61.872 1.00 67.00 440 LEU A CA 1
ATOM 3492 C C . LEU A 1 440 ? -18.270 -28.289 62.376 1.00 67.00 440 LEU A C 1
ATOM 3494 O O . LEU A 1 440 ? -18.937 -28.713 63.316 1.00 67.00 440 LEU A O 1
ATOM 3498 N N . LYS A 1 441 ? -17.285 -29.010 61.828 1.00 72.00 441 LYS A N 1
ATOM 3499 C CA . LYS A 1 441 ? -16.875 -30.325 62.346 1.00 72.00 441 LYS A CA 1
ATOM 3500 C C . LYS A 1 441 ? -16.345 -30.251 63.778 1.00 72.00 441 LYS A C 1
ATOM 3502 O O . LYS A 1 441 ? -16.628 -31.150 64.552 1.00 72.00 441 LYS A O 1
ATOM 3507 N N . SER A 1 442 ? -15.637 -29.180 64.146 1.00 67.06 442 SER A N 1
ATOM 3508 C CA . SER A 1 442 ? -15.157 -28.978 65.525 1.00 67.06 442 SER A CA 1
ATOM 3509 C C . SER A 1 442 ? -16.253 -28.613 66.539 1.00 67.06 442 SER A C 1
ATOM 3511 O O . SER A 1 442 ? -16.031 -28.731 67.739 1.00 67.06 442 SER A O 1
ATOM 3513 N N . LEU A 1 443 ? -17.425 -28.162 66.074 1.00 62.69 443 LEU A N 1
ATOM 3514 C CA . LEU A 1 443 ? -18.557 -27.767 66.925 1.00 62.69 443 LEU A CA 1
ATOM 3515 C C . LEU A 1 443 ? -19.586 -28.889 67.135 1.00 62.69 443 LEU A C 1
ATOM 3517 O O . LEU A 1 443 ? -20.367 -28.818 68.080 1.00 62.69 443 LEU A O 1
ATOM 3521 N N . PHE A 1 444 ? -19.603 -29.897 66.259 1.00 62.47 444 PHE A N 1
ATOM 3522 C CA . PHE A 1 444 ? -20.582 -30.994 66.267 1.00 62.47 444 PHE A CA 1
ATOM 3523 C C . PHE A 1 444 ? -19.947 -32.397 66.279 1.00 62.47 444 PHE A C 1
ATOM 3525 O O . PHE A 1 444 ? -20.659 -33.382 66.074 1.00 62.47 444 PHE A O 1
ATOM 3532 N N . GLY A 1 445 ? -18.629 -32.485 66.481 1.00 50.34 445 GLY A N 1
ATOM 3533 C CA . GLY A 1 445 ? -17.856 -33.727 66.592 1.00 50.34 445 GLY A CA 1
ATOM 3534 C C . GLY A 1 445 ? -17.424 -34.016 68.018 1.00 50.34 445 GLY A C 1
ATOM 3535 O O . GLY A 1 445 ? -16.965 -33.061 68.683 1.00 50.34 445 GLY A O 1
#

Foldseek 3Di:
DAAALVRDGDDDLVNLLPQQFPLLVLLLVLLRNLCVVVVVRLPPNFLLLQLLLLLQLVLLLVLLVVVVPDPDPDPQDLVRLLLSLLSNCLSVVSNVLSSDFQGAQVSSLSSNLRSLVVSVVVLGFSVSSLVSLLSVLVVLVVSLVVLVVSLCSNLVSLVVPPDPCPDDDPVVVVVVVVLSVVSNCSSVVSSVVRSVSSVNYDHSVVSSVSVVVVCCVVVVPDDRPRDTGRPVSVVVCVDPLNVLLSQLLVLLVVLLVCSVVVVLVSSQVSLVVSDDPNCNLPQSSLCSNLSSCSSVVNLVSSLVSLVSVVPDLPHDPSSLSSNLSSCSNVLNLVVSLVSLVVCCVSVVSNLSNLSVNLSSCVSVVNLVSLLVSLVVNVVVQVVSVVVDVVVDDDDDDPDPDGSSVSSCVSSVHHVVVVVVVVVVVVVVVVVVVVVVVVVVVVVVD

Sequence (445 aa):
MKADIHNQIIISTATLESVKSEDQLAGMLAHELSHILMSHNHDKSVYANLVPGFLEATGLASVLYKSHKSKEEESLSKQRVYEMVVSTNTASWVWSDLVSPAWDRKHEQQADKMGLDLMIKAGYNPSAYMYALQGLADITARKTERLQYLKKVAVSETAKRIPSARTGTDLDKVVAALELSVKQKVLESFFDNMAIFSIQHDPGSKREEYISEYLTTAYKDKAFFIPIKTEAYESLKASPEVSQLFASDQTASQARENMLQEKLADANRLSASALNYRNRNEVFVRVVRNEVRLAQQRPDKARQNLELALQQPLATRSVFSNLAQVYMLRNDPVAAEKVLLQAGQRLGQQPADYPVLVAVAMAQQDVTKAEQYVEDCRDEQKLMKTVKSIFKKSRGLNVQDTIYEQCVAVLGYDPREKKKQEREKEDGKENKVDEMKDKLKSLFG

pLDDT: mean 74.24, std 17.0, range [30.39, 97.62]

Nearest PDB structures (foldseek):
  4r7s-assembly1_A  TM=4.483E-01  e=1.933E-01  Parabacteroides merdae ATCC 43184
  4kyo-assembly1_D  TM=4.159E-01  e=6.857E-01  Homo sapiens
  2c0l-assembly1_A  TM=4.403E-01  e=1.138E+00  Homo sapiens
  1w3b-assembly1_B  TM=3.243E-01  e=7.782E-01  Homo sapiens

Solvent-accessible surface area (backbone atoms only — not comparable to full-atom values): 23541 Å² total; per-residue (Å²): 100,36,38,29,69,82,68,47,78,47,70,44,66,69,48,64,68,71,51,67,24,52,31,22,49,45,25,49,50,24,29,34,48,26,33,48,77,70,47,55,38,66,79,60,50,66,69,59,43,42,56,38,23,46,43,37,17,57,39,53,46,56,56,53,62,49,65,76,71,44,92,59,91,71,75,76,49,68,68,58,43,34,52,48,43,52,54,41,46,45,24,43,53,47,52,72,57,49,41,50,74,56,53,53,45,68,54,47,55,51,15,47,55,48,7,48,52,49,26,46,73,72,71,39,34,65,73,34,34,52,57,28,46,45,52,52,47,58,54,50,54,57,46,50,56,50,50,53,50,50,44,52,52,54,53,51,54,58,64,67,63,60,68,84,75,84,76,74,57,74,64,59,53,48,50,53,49,49,55,48,51,52,55,49,49,55,52,50,50,48,51,50,51,54,48,51,32,70,61,47,48,71,57,49,70,60,52,44,52,53,48,53,54,46,47,54,66,80,41,64,91,60,84,84,87,53,80,77,47,30,67,68,40,49,51,52,48,66,31,72,72,46,39,50,49,51,54,21,52,50,33,18,50,51,12,48,52,29,39,78,69,71,37,51,69,58,13,50,51,30,33,50,69,33,48,48,94,87,51,64,49,41,45,66,50,22,50,42,35,17,54,51,24,37,48,67,74,32,50,71,64,15,41,56,28,30,57,44,12,59,71,36,93,81,47,50,71,50,45,32,56,52,41,21,50,39,25,48,78,67,75,32,37,66,63,15,45,54,37,46,55,48,39,22,72,74,68,71,52,43,81,39,44,28,28,35,48,24,36,32,25,50,70,66,68,34,57,69,58,21,48,47,34,38,50,52,35,39,54,55,50,50,51,54,52,54,55,50,65,77,70,67,88,79,83,89,80,93,70,94,77,48,67,39,57,46,22,26,60,62,69,70,53,57,65,64,61,52,54,47,56,51,49,55,53,50,56,55,46,52,54,52,52,51,56,48,52,52,53,50,49,68,73,76,102